Protein AF-A0A7C7YVG3-F1 (afdb_monomer_lite)

Sequence (643 aa):
MPSMLLCLLPLFMSQAGSAHPPAAAASRSPLSLTGAWELFSAPREQLILYQRADGRLLGHMAGSPGLILSAGSLFGSSVTLDFAGLDGGGAFDPGVFHGTLYGALISGTIDSGAGPQAAILARSYAPLVEELWLIAEANSGLSLHASRLTSAGAFFGGAFVGEGQCDFIACGGTLTDWSLSGATHSITTASGGSCPSGGTFSGTFDSTSRQLEGSYNQSSTCGPDVAGRFLAGKLGITTSVATLEVLELLGDFCDALEAESTSAVNHLHSAYLHDGMTRTDWALRFAGWFSGYDSITANAIPRRIITADDGESYPLLATPPRIDWQLLVTGVPIAGGAAEVLLDYKSGTLFEDSLDFLGNEGGAWVIAGNFQSGPLALGMPIAAGDSDLLVFGLWPFGVHGGGHPEGHPGIDIEYKAGAQVLAACDGEVTSIAPNSHFSGRWDVILVPRPGIVVQYDHMGATAAGIAVGSVVVEGQALGWAPAPSPHRTVHLGLRAAGQPISPVDYLSPSGAVIHSALWSTARYMEELVEPLSTNAIEVSFPLTASRSLVSGSLPARLEFTRSDAASDLMTYTLFDATDTAFEVGSVTFSPFKPLAEIDLVPITPGAATRLGVLDIQGSDLWIDWSRGTRPTSLAGASHYSLD

Radius of gyration: 28.69 Å; chains: 1; bounding box: 72×54×77 Å

Secondary structure (DSSP, 8-state):
------SSGGGTS-----PPPPPPPPP-------EEEEETT--SSEEEEEE-TTSBEEEEEET-TTEEEEEEEEETTEEEEEEEEEETTEEEEEEEEEEEEETTEEEEEEESSS--EEEEEEEE----EEEEEEEEETTT--EEEEEEEEETTEEEEEEEEESS-SSSS-SEEEEEEEEEETTEEEEEEEE-SSS-EEEEEEEEEETTTTEEEEEEEEEESSS--EEEEEEEEEEEEEEHHHHHHHHHHHHHHHHHHHTT-GGGGGGB-TT-EETTEEHHHHHHHHHHHHHHEEEEEEEEEEEEEE-B--S-B-TTT--SSEEEEEEEEEEEETT--S-EEEEEEETTSTT--TTTEEEEETTEEEEE----SS---B--SS-TT-B--SS-SEE-BT--BTTBTT--SSEEEEB-TTPEEEPSSSEEEEEEEE-SSSTT-EEEEEEEETTEEEEEEEE-SBPTT--TT-EE-TT-EEEEPPPPSSS-EEEEEEEETTEEE-GGGGB-HHHHHHHHHHHTT---GGGGT--SSB--SS--SSEEEEEEEEESSS-SEEEEEES-SS---EEEEEE-TTS-EEEEEEEEEE-SSSSEEEEEEESSTTPPPEEEEEEEETTEEEEEEESSS--SSSTT-EEEEE-

Foldseek 3Di:
DDWPDKQCPVVPDDDDDDDDDDDDADDDDPQFPAAWKAWRRAGAWIWGWDAFPVFKIAIEIAQELFKWFQTWGDDPQWIKTFMWGQFLQGTAGQFMWIFGDDRQKTWTWGCRPPDTDTTIIGGDPQKKKKWWKWKAFPPPRWIKIWIFIDGVNATRWHKMHTDNHQPPAGRIFIWPHWDDDPQKTWTWTWGITPKTKIKIWIWGQDLVQLKTKGKMWMDIPVDDIDIGIMIMFILAMDISVRSSLVSVLVSVLQVCLQVLHLCNLVLEDQAADAAQCGSVNVSVLSPVQSVFFPGKGKDKIWNDWHAGHPSSGRVLQYFATWTFIWIWMWGATPVGDDIDTSDTQGPPDPSSCSQTHWDDDPNGIHGHHQSDNRGFAFAAQFDQPFFDLQAFQKDAFQAQAPPRLLTHLFMKGFGDPWTFGWGRAWFFFADWDQAPPDGQFIKIWTDNTGQKIKIKGRAHDFDPPDDGGDTDGTGHGGHTFHDPPPTTIITIFIGGSNGRDYVQVRHDPNRVVRVLVSLQSGFDLRCLQAVANHGDSDDDPFGKWKKAFPDADAARIKIWTDGGSHDSKIKMFGAHPVRDTDWIATWDWARSDSWIWIWHDTPPPPDAIWTKTWGGRHQKIWMDTDSPDYDPDSPRTTIIGTD

pLDDT: mean 89.97, std 13.51, range [24.77, 98.69]

Structure (mmCIF, N/CA/C/O backbone):
data_AF-A0A7C7YVG3-F1
#
_entry.id   AF-A0A7C7YVG3-F1
#
loop_
_atom_site.group_PDB
_atom_site.id
_atom_site.type_symbol
_atom_site.label_atom_id
_atom_site.label_alt_id
_atom_site.label_comp_id
_atom_site.label_asym_id
_atom_site.label_entity_id
_atom_site.label_seq_id
_atom_site.pdbx_PDB_ins_code
_atom_site.Cartn_x
_atom_site.Cartn_y
_atom_site.Cartn_z
_atom_site.occupancy
_atom_site.B_iso_or_equiv
_atom_site.auth_seq_id
_atom_site.auth_comp_id
_atom_site.auth_asym_id
_atom_site.auth_atom_id
_atom_site.pdbx_PDB_model_num
ATOM 1 N N . MET A 1 1 ? 8.859 31.104 8.342 1.00 36.69 1 MET A N 1
ATOM 2 C CA . MET A 1 1 ? 8.222 29.979 9.053 1.00 36.69 1 MET A CA 1
ATOM 3 C C . MET A 1 1 ? 7.369 30.544 10.174 1.00 36.69 1 MET A C 1
ATOM 5 O O . MET A 1 1 ? 7.929 31.024 11.153 1.00 36.69 1 MET A O 1
ATOM 9 N N . PRO A 1 2 ? 6.059 30.695 9.936 1.00 25.41 2 PRO A N 1
ATOM 10 C CA . PRO A 1 2 ? 5.112 30.186 10.934 1.00 25.41 2 PRO A CA 1
ATOM 11 C C . PRO A 1 2 ? 3.792 29.623 10.348 1.00 25.41 2 PRO A C 1
ATOM 13 O O . PRO A 1 2 ? 3.346 30.045 9.284 1.00 25.41 2 PRO A O 1
ATOM 16 N N . SER A 1 3 ? 3.163 28.737 11.134 1.00 24.77 3 SER A N 1
ATOM 17 C CA . SER A 1 3 ? 1.718 28.425 11.192 1.00 24.77 3 SER A CA 1
ATOM 18 C C . SER A 1 3 ? 1.107 27.369 10.243 1.00 24.77 3 SER A C 1
ATOM 20 O O . SER A 1 3 ? 0.257 27.691 9.419 1.00 24.77 3 SER A O 1
ATOM 22 N N . MET A 1 4 ? 1.406 26.084 10.491 1.00 27.83 4 MET A N 1
ATOM 23 C CA . MET A 1 4 ? 0.560 24.907 10.159 1.00 27.83 4 MET A CA 1
ATOM 24 C C . MET A 1 4 ? -0.609 24.754 11.170 1.00 27.83 4 MET A C 1
ATOM 26 O O . MET A 1 4 ? -0.818 23.710 11.774 1.00 27.83 4 MET A O 1
ATOM 30 N N . LEU A 1 5 ? -1.324 25.845 11.460 1.00 33.47 5 LEU A N 1
ATOM 31 C CA . LEU A 1 5 ? -2.027 26.035 12.742 1.00 33.47 5 LEU A CA 1
ATOM 32 C C . LEU A 1 5 ? -3.541 25.708 12.740 1.00 33.47 5 LEU A C 1
ATOM 34 O O . LEU A 1 5 ? -4.247 26.203 13.612 1.00 33.47 5 LEU A O 1
ATOM 38 N N . LEU A 1 6 ? -4.112 24.985 11.765 1.00 37.09 6 LEU A N 1
ATOM 39 C CA . LEU A 1 6 ? -5.572 25.095 11.568 1.00 37.09 6 LEU A CA 1
ATOM 40 C C . LEU A 1 6 ? -6.342 23.905 10.959 1.00 37.09 6 LEU A C 1
ATOM 42 O O . LEU A 1 6 ? -7.494 24.102 10.574 1.00 37.09 6 LEU A O 1
ATOM 46 N N . CYS A 1 7 ? -5.808 22.681 10.935 1.00 33.53 7 CYS A N 1
ATOM 47 C CA . CYS A 1 7 ? -6.607 21.513 10.515 1.00 33.53 7 CYS A CA 1
ATOM 48 C C . CYS A 1 7 ? -7.677 21.093 11.550 1.00 33.53 7 CYS A C 1
ATOM 50 O O . CYS A 1 7 ? -8.654 20.456 11.179 1.00 33.53 7 CYS A O 1
ATOM 52 N N . LEU A 1 8 ? -7.582 21.551 12.810 1.00 35.47 8 LEU A N 1
ATOM 53 C CA . LEU A 1 8 ? -8.626 21.354 13.833 1.00 35.47 8 LEU A CA 1
ATOM 54 C C . LEU A 1 8 ? -9.628 22.516 13.950 1.00 35.47 8 LEU A C 1
ATOM 56 O O . LEU A 1 8 ? -10.690 22.357 14.540 1.00 35.47 8 LEU A O 1
ATOM 60 N N . LEU A 1 9 ? -9.347 23.702 13.401 1.00 35.88 9 LEU A N 1
ATOM 61 C CA . LEU A 1 9 ? -10.230 24.863 13.590 1.00 35.88 9 LEU A CA 1
ATOM 62 C C . LEU A 1 9 ? -11.602 24.790 12.872 1.00 35.88 9 LEU A C 1
ATOM 64 O O . LEU A 1 9 ? -12.534 25.424 13.379 1.00 35.88 9 LEU A O 1
ATOM 68 N N . PRO A 1 10 ? -11.822 23.999 11.795 1.00 40.16 10 PRO A N 1
ATOM 69 C CA . PRO A 1 10 ? -13.178 23.749 11.304 1.00 40.16 10 PRO A CA 1
ATOM 70 C C . PRO A 1 10 ? -14.036 22.929 12.287 1.00 40.16 10 PRO A C 1
ATOM 72 O O . PRO A 1 10 ? -15.258 22.966 12.168 1.00 40.16 10 PRO A O 1
ATOM 75 N N . LEU A 1 11 ? -13.439 22.247 13.281 1.00 37.31 11 LEU A N 1
ATOM 76 C CA . LEU A 1 11 ? -14.167 21.489 14.318 1.00 37.31 11 LEU A CA 1
ATOM 77 C C . LEU A 1 11 ? -14.829 22.391 15.373 1.00 37.31 11 LEU A C 1
ATOM 79 O O . LEU A 1 11 ? -15.738 21.956 16.077 1.00 37.31 11 LEU A O 1
ATOM 83 N N . PHE A 1 12 ? -14.411 23.658 15.470 1.00 36.47 12 PHE A N 1
ATOM 84 C CA . PHE A 1 12 ? -14.873 24.596 16.503 1.00 36.47 12 PHE A CA 1
ATOM 85 C C . PHE A 1 12 ? -15.579 25.841 15.949 1.00 36.47 12 PHE A C 1
ATOM 87 O O . PHE A 1 12 ? -16.022 26.697 16.719 1.00 36.47 12 PHE A O 1
ATOM 94 N N . MET A 1 13 ? -15.746 25.951 14.626 1.00 32.56 13 MET A N 1
ATOM 95 C CA . MET A 1 13 ? -16.586 26.991 14.031 1.00 32.56 13 MET A CA 1
ATOM 96 C C . MET A 1 13 ? -18.048 26.549 14.027 1.00 32.56 13 MET A C 1
ATOM 98 O O . MET A 1 13 ? -18.459 25.673 13.268 1.00 32.56 13 MET A O 1
ATOM 102 N N . SER A 1 14 ? -18.852 27.176 14.887 1.00 29.00 14 SER A N 1
ATOM 103 C CA . SER A 1 14 ? -20.289 26.937 14.938 1.00 29.00 14 SER A CA 1
ATOM 104 C C . SER A 1 14 ? -20.951 27.307 13.605 1.00 29.00 14 SER A C 1
ATOM 106 O O . SER A 1 14 ? -20.997 28.465 13.192 1.00 29.00 14 SER A O 1
ATOM 108 N N . GLN A 1 15 ? -21.529 26.310 12.943 1.00 34.28 15 GLN A N 1
ATOM 109 C CA . GLN A 1 15 ? -22.657 26.514 12.041 1.00 34.28 15 GLN A CA 1
ATOM 110 C C . GLN A 1 15 ? -23.811 25.659 12.553 1.00 34.28 15 GLN A C 1
ATOM 112 O O . GLN A 1 15 ? -23.632 24.492 12.893 1.00 34.28 15 GLN A O 1
ATOM 117 N N . ALA A 1 16 ? -24.973 26.292 12.704 1.00 26.42 16 ALA A N 1
ATOM 118 C CA . ALA A 1 16 ? -26.118 25.768 13.433 1.00 26.42 16 ALA A CA 1
ATOM 119 C C . ALA A 1 16 ? -26.702 24.502 12.776 1.00 26.42 16 ALA A C 1
ATOM 121 O O . ALA A 1 16 ? -27.536 24.592 11.879 1.00 26.42 16 ALA A O 1
ATOM 122 N N . GLY A 1 17 ? -26.292 23.329 13.257 1.00 34.72 17 GLY A N 1
ATOM 123 C CA . GLY A 1 17 ? -27.038 22.078 13.124 1.00 34.72 17 GLY A CA 1
ATOM 124 C C . GLY A 1 17 ? -27.923 21.866 14.354 1.00 34.72 17 GLY A C 1
ATOM 125 O O . GLY A 1 17 ? -27.531 22.196 15.474 1.00 34.72 17 GLY A O 1
ATOM 126 N N . SER A 1 18 ? -29.143 21.360 14.169 1.00 31.66 18 SER A N 1
ATOM 127 C CA . SER A 1 18 ? -30.071 21.099 15.273 1.00 31.66 18 SER A CA 1
ATOM 128 C C . SER A 1 18 ? -29.586 19.923 16.125 1.00 31.66 18 SER A C 1
ATOM 130 O O . SER A 1 18 ? -29.630 18.780 15.676 1.00 31.66 18 SER A O 1
ATOM 132 N N . ALA A 1 19 ? -29.155 20.197 17.357 1.00 33.59 19 ALA A N 1
ATOM 133 C CA . ALA A 1 19 ? -28.792 19.169 18.328 1.00 33.59 19 ALA A CA 1
ATOM 134 C C . ALA A 1 19 ? -30.001 18.285 18.692 1.00 33.59 19 ALA A C 1
ATOM 136 O O . ALA A 1 19 ? -31.099 18.789 18.955 1.00 33.59 19 ALA A O 1
ATOM 137 N N . HIS A 1 20 ? -29.796 16.969 18.749 1.00 34.97 20 HIS A N 1
ATOM 138 C CA . HIS A 1 20 ? -30.772 16.041 19.318 1.00 34.97 20 HIS A CA 1
ATOM 139 C C . HIS A 1 20 ? -30.795 16.135 20.857 1.00 34.97 20 HIS A C 1
ATOM 141 O O . HIS A 1 20 ? -29.771 16.425 21.478 1.00 34.97 20 HIS A O 1
ATOM 147 N N . PRO A 1 21 ? -31.957 15.915 21.502 1.00 34.59 21 PRO A N 1
ATOM 148 C CA . PRO A 1 21 ? -32.079 16.042 22.948 1.00 34.59 21 PRO A CA 1
ATOM 149 C C . PRO A 1 21 ? -31.319 14.920 23.682 1.00 34.59 21 PRO A C 1
ATOM 151 O O . PRO A 1 21 ? -31.380 13.765 23.258 1.00 34.59 21 PRO A O 1
ATOM 154 N N . PRO A 1 22 ? -30.647 15.224 24.809 1.00 36.91 22 PRO A N 1
ATOM 155 C CA . PRO A 1 22 ? -29.930 14.225 25.594 1.00 36.91 22 PRO A CA 1
ATOM 156 C C . PRO A 1 22 ? -30.893 13.223 26.247 1.00 36.91 22 PRO A C 1
ATOM 158 O O . PRO A 1 22 ? -31.928 13.596 26.806 1.00 36.91 22 PRO A O 1
ATOM 161 N N . ALA A 1 23 ? -30.530 11.940 26.198 1.00 40.97 23 ALA A N 1
ATOM 162 C CA . ALA A 1 23 ? -31.251 10.866 26.872 1.00 40.97 23 ALA A CA 1
ATOM 163 C C . ALA A 1 23 ? -31.100 10.949 28.405 1.00 40.97 23 ALA A C 1
ATOM 165 O O . ALA A 1 23 ? -30.078 11.389 28.935 1.00 40.97 23 ALA A O 1
ATOM 166 N N . ALA A 1 24 ? -32.145 10.524 29.118 1.00 38.81 24 ALA A N 1
ATOM 167 C CA . ALA A 1 24 ? -32.242 10.601 30.573 1.00 38.81 24 ALA A CA 1
ATOM 168 C C . ALA A 1 24 ? -31.191 9.733 31.294 1.00 38.81 24 ALA A C 1
ATOM 170 O O . ALA A 1 24 ? -30.894 8.612 30.889 1.00 38.81 24 ALA A O 1
ATOM 171 N N . ALA A 1 25 ? -30.663 10.263 32.401 1.00 36.91 25 ALA A N 1
ATOM 172 C CA . ALA A 1 25 ? -29.596 9.658 33.191 1.00 36.91 25 ALA A CA 1
ATOM 173 C C . ALA A 1 25 ? -30.008 8.320 33.841 1.00 36.91 25 ALA A C 1
ATOM 175 O O . ALA A 1 25 ? -30.941 8.272 34.644 1.00 36.91 25 ALA A O 1
ATOM 176 N N . ALA A 1 26 ? -29.260 7.255 33.542 1.00 37.75 26 ALA A N 1
ATOM 177 C CA . ALA A 1 26 ? -29.329 5.962 34.225 1.00 37.75 26 ALA A CA 1
ATOM 178 C C . ALA A 1 26 ? -28.285 5.856 35.362 1.00 37.75 26 ALA A C 1
ATOM 180 O O . ALA A 1 26 ? -27.309 6.604 35.412 1.00 37.75 26 ALA A O 1
ATOM 181 N N . SER A 1 27 ? -28.532 4.947 36.313 1.00 40.59 27 SER A N 1
ATOM 182 C CA . SER A 1 27 ? -27.845 4.817 37.610 1.00 40.59 27 SER A CA 1
ATOM 183 C C . SER A 1 27 ? -26.339 4.516 37.543 1.00 40.59 27 SER A C 1
ATOM 185 O O . SER A 1 27 ? -25.876 3.825 36.641 1.00 40.59 27 SER A O 1
ATOM 187 N N . ARG A 1 28 ? -25.604 4.981 38.572 1.00 42.94 28 ARG A N 1
ATOM 188 C CA . ARG A 1 28 ? -24.141 4.887 38.760 1.00 42.94 28 ARG A CA 1
ATOM 189 C C . ARG A 1 28 ? -23.598 3.448 38.730 1.00 42.94 28 ARG A C 1
ATOM 191 O O . ARG A 1 28 ? -23.491 2.802 39.770 1.00 42.94 28 ARG A O 1
ATOM 198 N N . SER A 1 29 ? -23.191 3.010 37.547 1.00 46.84 29 SER A N 1
ATOM 199 C CA . SER A 1 29 ? -22.133 2.011 37.351 1.00 46.84 29 SER A CA 1
ATOM 200 C C . SER A 1 29 ? -20.758 2.650 37.624 1.00 46.84 29 SER A C 1
ATOM 202 O O . SER A 1 29 ? -20.678 3.886 37.655 1.00 46.84 29 SER A O 1
ATOM 204 N N . PRO A 1 30 ? -19.676 1.873 37.850 1.00 56.47 30 PRO A N 1
ATOM 205 C CA . PRO A 1 30 ? -18.320 2.424 37.836 1.00 56.47 30 PRO A CA 1
ATOM 206 C C . PRO A 1 30 ? -18.118 3.281 36.578 1.00 56.47 30 PRO A C 1
ATOM 208 O O . PRO A 1 30 ? -18.582 2.923 35.495 1.00 56.47 30 PRO A O 1
ATOM 211 N N . LEU A 1 31 ? -17.501 4.453 36.753 1.00 72.12 31 LEU A N 1
ATOM 212 C CA . LEU A 1 31 ? -17.253 5.429 35.691 1.00 72.12 31 LEU A CA 1
ATOM 213 C C . LEU A 1 31 ? -16.249 4.836 34.692 1.00 72.12 31 LEU A C 1
ATOM 215 O O . LEU A 1 31 ? -15.048 5.005 34.854 1.00 72.12 31 LEU A O 1
ATOM 219 N N . SER A 1 32 ? -16.749 4.104 33.700 1.00 87.06 32 SER A N 1
ATOM 220 C CA . SER A 1 32 ? -15.955 3.605 32.579 1.00 87.06 32 SER A CA 1
ATOM 221 C C . SER A 1 32 ? -15.953 4.628 31.444 1.00 87.06 32 SER A C 1
ATOM 223 O O . SER A 1 32 ? -16.980 5.259 31.161 1.00 87.06 32 SER A O 1
ATOM 225 N N . LEU A 1 33 ? -14.807 4.782 30.776 1.00 93.69 33 LEU A N 1
ATOM 226 C CA . LEU A 1 33 ? -14.711 5.540 29.525 1.00 93.69 33 LEU A CA 1
ATOM 227 C C . LEU A 1 33 ? -15.096 4.727 28.288 1.00 93.69 33 LEU A C 1
ATOM 229 O O . LEU A 1 33 ? -15.323 5.325 27.240 1.00 93.69 33 LEU A O 1
ATOM 233 N N . THR A 1 34 ? -15.245 3.408 28.412 1.00 95.81 34 THR A N 1
ATOM 234 C CA . THR A 1 34 ? -15.581 2.526 27.294 1.00 95.81 34 THR A CA 1
ATOM 235 C C . THR A 1 34 ? -16.895 2.952 26.636 1.00 95.81 34 THR A C 1
ATOM 237 O O . THR A 1 34 ? -17.908 3.134 27.325 1.00 95.81 34 THR A O 1
ATOM 240 N N . GLY A 1 35 ? -16.884 3.130 25.315 1.00 95.31 35 GLY A N 1
ATOM 241 C CA . GLY A 1 35 ? -18.034 3.526 24.501 1.00 95.31 35 GLY A CA 1
ATOM 242 C C . GLY A 1 35 ? -17.740 4.663 23.519 1.00 95.31 35 GLY A C 1
ATOM 243 O O . GLY A 1 35 ? -16.605 5.110 23.377 1.00 95.31 35 GLY A O 1
ATOM 244 N N . ALA A 1 36 ? -18.790 5.126 22.842 1.00 95.75 36 ALA A N 1
ATOM 245 C CA . ALA A 1 36 ? -18.725 6.203 21.861 1.00 95.75 36 ALA A CA 1
ATOM 246 C C . ALA A 1 36 ? -18.924 7.588 22.496 1.00 95.75 36 ALA A C 1
ATOM 248 O O . ALA A 1 36 ? -19.761 7.773 23.387 1.00 95.75 36 ALA A O 1
ATOM 249 N N . TRP A 1 37 ? -18.189 8.572 21.990 1.00 96.06 37 TRP A N 1
ATOM 250 C CA . TRP A 1 37 ? -18.167 9.953 22.456 1.00 96.06 37 TRP A CA 1
ATOM 251 C C . TRP A 1 37 ? -18.152 10.917 21.271 1.00 96.06 37 TRP A C 1
ATOM 253 O O . TRP A 1 37 ? -17.479 10.684 20.273 1.00 96.06 37 TRP A O 1
ATOM 263 N N . GLU A 1 38 ? -18.880 12.021 21.391 1.00 93.81 38 GLU A N 1
ATOM 264 C CA . GLU A 1 38 ? -19.008 13.037 20.344 1.00 93.81 38 GLU A CA 1
ATOM 265 C C . GLU A 1 38 ? -18.818 14.431 20.935 1.00 93.81 38 GLU A C 1
ATOM 267 O O . GLU A 1 38 ? -19.135 14.678 22.104 1.00 93.81 38 GLU A O 1
ATOM 272 N N . LEU A 1 39 ? -18.334 15.373 20.126 1.00 89.56 39 LEU A N 1
ATOM 273 C CA . LEU A 1 39 ? -18.261 16.769 20.536 1.00 89.56 39 LEU A CA 1
ATOM 274 C C . LEU A 1 39 ? -19.677 17.333 20.724 1.00 89.56 39 LEU A C 1
ATOM 276 O O . LEU A 1 39 ? -20.462 17.409 19.780 1.00 89.56 39 LEU A O 1
ATOM 280 N N . PHE A 1 40 ? -19.986 17.794 21.936 1.00 85.06 40 PHE A N 1
ATOM 281 C CA . PHE A 1 40 ? -21.338 18.219 22.311 1.00 85.06 40 PHE A CA 1
ATOM 282 C C . PHE A 1 40 ? -21.880 19.379 21.459 1.00 85.06 40 PHE A C 1
ATOM 284 O O . PHE A 1 40 ? -23.083 19.475 21.229 1.00 85.06 40 PHE A O 1
ATOM 291 N N . SER A 1 41 ? -21.010 20.280 20.997 1.00 79.12 41 SER A N 1
ATOM 292 C CA . SER A 1 41 ? -21.406 21.481 20.252 1.00 79.12 41 SER A CA 1
ATOM 293 C C . SER A 1 41 ? -21.586 21.268 18.748 1.00 79.12 41 SER A C 1
ATOM 295 O O . SER A 1 41 ? -22.235 22.097 18.111 1.00 79.12 41 SER A O 1
ATOM 297 N N . ALA A 1 42 ? -20.992 20.219 18.174 1.00 78.50 42 ALA A N 1
ATOM 298 C CA . ALA A 1 42 ? -20.972 19.983 16.731 1.00 78.50 42 ALA A CA 1
ATOM 299 C C . ALA A 1 42 ? -20.607 18.516 16.424 1.00 78.50 42 ALA A C 1
ATOM 301 O O . ALA A 1 42 ? -19.473 18.238 16.030 1.00 78.50 42 ALA A O 1
ATOM 302 N N . PRO A 1 43 ? -21.534 17.563 16.618 1.00 75.94 43 PRO A N 1
ATOM 303 C CA . PRO A 1 43 ? -21.255 16.157 16.360 1.00 75.94 43 PRO A CA 1
ATOM 304 C C . PRO A 1 43 ? -21.111 15.930 14.847 1.00 75.94 43 PRO A C 1
ATOM 306 O O . PRO A 1 43 ? -22.081 16.040 14.102 1.00 75.94 43 PRO A O 1
ATOM 309 N N . ARG A 1 44 ? -19.880 15.679 14.393 1.00 82.06 44 ARG A N 1
ATOM 310 C CA . ARG A 1 44 ? -19.541 15.345 12.993 1.00 82.06 44 ARG A CA 1
ATOM 311 C C . ARG A 1 44 ? -18.653 14.110 12.868 1.00 82.06 44 ARG A C 1
ATOM 313 O O . ARG A 1 44 ? -18.519 13.559 11.785 1.00 82.06 44 ARG A O 1
ATOM 320 N N . GLU A 1 45 ? -18.056 13.704 13.978 1.00 89.12 45 GLU A N 1
ATOM 321 C CA . GLU A 1 45 ? -17.077 12.633 14.121 1.00 89.12 45 GLU A CA 1
ATOM 322 C C . GLU A 1 45 ? -17.369 11.936 15.451 1.00 89.12 45 GLU A C 1
ATOM 324 O O . GLU A 1 45 ? -18.006 12.529 16.335 1.00 89.12 45 GLU A O 1
ATOM 329 N N . GLN A 1 46 ? -16.911 10.698 15.606 1.00 93.94 46 GLN A N 1
ATOM 330 C CA . GLN A 1 46 ? -17.151 9.923 16.818 1.00 93.94 46 GLN A CA 1
ATOM 331 C C . GLN A 1 46 ? -15.849 9.303 17.329 1.00 93.94 46 GLN A C 1
ATOM 333 O O . GLN A 1 46 ? -15.204 8.519 16.639 1.00 93.94 46 GLN A O 1
ATOM 338 N N . LEU A 1 47 ? -15.487 9.635 18.567 1.00 96.12 47 LEU A N 1
ATOM 339 C CA . LEU A 1 47 ? -14.387 9.011 19.293 1.00 96.12 47 LEU A CA 1
ATOM 340 C C . LEU A 1 47 ? -14.921 7.772 20.013 1.00 96.12 47 LEU A C 1
ATOM 342 O O . LEU A 1 47 ? -15.737 7.880 20.929 1.00 96.12 47 LEU A O 1
ATOM 346 N N . ILE A 1 48 ? -14.453 6.593 19.627 1.00 97.69 48 ILE A N 1
ATOM 347 C CA . ILE A 1 48 ? -14.830 5.332 20.272 1.00 97.69 48 ILE A CA 1
ATOM 348 C C . ILE A 1 48 ? -13.666 4.904 21.156 1.00 97.69 48 ILE A C 1
ATOM 350 O O . ILE A 1 48 ? -12.553 4.783 20.662 1.00 97.69 48 ILE A O 1
ATOM 354 N N . LEU A 1 49 ? -13.908 4.726 22.456 1.00 97.88 49 LEU A N 1
ATOM 355 C CA . LEU A 1 49 ? -12.884 4.403 23.452 1.00 97.88 49 LEU A CA 1
ATOM 356 C C . LEU A 1 49 ? -13.098 3.010 24.041 1.00 97.88 49 LEU A C 1
ATOM 358 O O . LEU A 1 49 ? -14.234 2.621 24.321 1.00 97.88 49 LEU A O 1
ATOM 362 N N . TYR A 1 50 ? -11.997 2.323 24.335 1.00 97.75 50 TYR A N 1
ATOM 363 C CA . TYR A 1 50 ? -11.950 1.149 25.204 1.00 97.75 50 TYR A CA 1
ATOM 364 C C . TYR A 1 50 ? -10.968 1.397 26.350 1.00 97.75 50 TYR A C 1
ATOM 366 O O . TYR A 1 50 ? -9.827 1.805 26.129 1.00 97.75 50 TYR A O 1
ATOM 374 N N . GLN A 1 51 ? -11.425 1.185 27.583 1.00 96.69 51 GLN A N 1
ATOM 375 C CA . GLN A 1 51 ? -10.597 1.316 28.776 1.00 96.69 51 GLN A CA 1
ATOM 376 C C . GLN A 1 51 ? -9.993 -0.036 29.161 1.00 96.69 51 GLN A C 1
ATOM 378 O O . GLN A 1 51 ? -10.729 -0.952 29.520 1.00 96.69 51 GLN A O 1
ATOM 383 N N . ARG A 1 52 ? -8.660 -0.110 29.158 1.00 95.69 52 ARG A N 1
ATOM 384 C CA . ARG A 1 52 ? -7.878 -1.284 29.566 1.00 95.69 52 ARG A CA 1
ATOM 385 C C . ARG A 1 52 ? -7.857 -1.466 31.084 1.00 95.69 52 ARG A C 1
ATOM 387 O O . ARG A 1 52 ? -8.170 -0.533 31.838 1.00 95.69 52 ARG A O 1
ATOM 394 N N . ALA A 1 53 ? -7.449 -2.649 31.546 1.00 91.31 53 ALA A N 1
ATOM 395 C CA . ALA A 1 53 ? -7.438 -3.003 32.969 1.00 91.31 53 ALA A CA 1
ATOM 396 C C . ALA A 1 53 ? -6.553 -2.083 33.834 1.00 91.31 53 ALA A C 1
ATOM 398 O O . ALA A 1 53 ? -6.831 -1.877 35.017 1.00 91.31 53 ALA A O 1
ATOM 399 N N . ASP A 1 54 ? -5.512 -1.499 33.246 1.00 90.31 54 ASP A N 1
ATOM 400 C CA . ASP A 1 54 ? -4.553 -0.615 33.910 1.00 90.31 54 ASP A CA 1
ATOM 401 C C . ASP A 1 54 ? -4.908 0.883 33.822 1.00 90.31 54 ASP A C 1
ATOM 403 O O . ASP A 1 54 ? -4.184 1.734 34.341 1.00 90.31 54 ASP A O 1
ATOM 407 N N . GLY A 1 55 ? -6.034 1.216 33.184 1.00 92.38 55 GLY A N 1
ATOM 408 C CA . GLY A 1 55 ? -6.497 2.587 32.991 1.00 92.38 55 GLY A CA 1
ATOM 409 C C . GLY A 1 55 ? -5.953 3.286 31.744 1.00 92.38 55 GLY A C 1
ATOM 410 O O . GLY A 1 55 ? -6.349 4.432 31.509 1.00 92.38 55 GLY A O 1
ATOM 411 N N . ARG A 1 56 ? -5.111 2.644 30.919 1.00 95.88 56 ARG A N 1
ATOM 412 C CA . ARG A 1 56 ? -4.826 3.140 29.561 1.00 95.88 56 ARG A CA 1
ATOM 413 C C . ARG A 1 56 ? -6.068 3.043 28.681 1.00 95.88 56 ARG A C 1
ATOM 415 O O . ARG A 1 56 ? -6.970 2.236 28.915 1.00 95.88 56 ARG A O 1
ATOM 422 N N . LEU A 1 57 ? -6.114 3.889 27.661 1.00 96.94 57 LEU A N 1
ATOM 423 C CA . LEU A 1 57 ? -7.219 3.962 26.715 1.00 96.94 57 LEU A CA 1
ATOM 424 C C . LEU A 1 57 ? -6.730 3.612 25.315 1.00 96.94 57 LEU A C 1
ATOM 426 O O . LEU A 1 57 ? -5.709 4.129 24.865 1.00 96.94 57 LEU A O 1
ATOM 430 N N . LEU A 1 58 ? -7.501 2.773 24.634 1.00 96.94 58 LEU A N 1
ATOM 431 C CA . LEU A 1 58 ? -7.453 2.616 23.186 1.00 96.94 58 LEU A CA 1
ATOM 432 C C . LEU A 1 58 ? -8.597 3.417 22.576 1.00 96.94 58 LEU A C 1
ATOM 434 O O . LEU A 1 58 ? -9.648 3.573 23.208 1.00 96.94 58 LEU A O 1
ATOM 438 N N . GLY A 1 59 ? -8.428 3.895 21.347 1.00 96.75 59 GLY A N 1
ATOM 439 C CA . GLY A 1 59 ? -9.509 4.603 20.685 1.00 96.75 59 GLY A CA 1
ATOM 440 C C . GLY A 1 59 ? -9.380 4.713 19.181 1.00 96.75 59 GLY A C 1
ATOM 441 O O . GLY A 1 59 ? -8.285 4.666 18.636 1.00 96.75 59 GLY A O 1
ATOM 442 N N . HIS A 1 60 ? -10.531 4.874 18.536 1.00 96.69 60 HIS A N 1
ATOM 443 C CA . HIS A 1 60 ? -10.678 5.069 17.096 1.00 96.69 60 HIS A CA 1
ATOM 444 C C . HIS A 1 60 ? -11.439 6.366 16.826 1.00 96.69 60 HIS A C 1
ATOM 446 O O . HIS A 1 60 ? -12.444 6.644 17.489 1.00 96.69 60 HIS A O 1
ATOM 452 N N . MET A 1 61 ? -10.970 7.141 15.849 1.00 95.31 61 MET A N 1
ATOM 453 C CA . MET A 1 61 ? -11.616 8.373 15.392 1.00 95.31 61 MET A CA 1
ATOM 454 C C . MET A 1 61 ? -12.455 8.082 14.148 1.00 95.31 61 MET A C 1
ATOM 456 O O . MET A 1 61 ? -12.001 8.245 13.016 1.00 95.31 61 MET A O 1
ATOM 460 N N . ALA A 1 62 ? -13.695 7.640 14.358 1.00 95.00 62 ALA A N 1
ATOM 461 C CA . ALA A 1 62 ? -14.607 7.372 13.257 1.00 95.00 62 ALA A CA 1
ATOM 462 C C . ALA A 1 62 ? -14.975 8.687 12.556 1.00 95.00 62 ALA A C 1
ATOM 464 O O . ALA A 1 62 ? -15.356 9.665 13.210 1.00 95.00 62 ALA A O 1
ATOM 465 N N . GLY A 1 63 ? -14.886 8.694 11.226 1.00 93.81 63 GLY A N 1
ATOM 466 C CA . GLY A 1 63 ? -15.123 9.869 10.390 1.00 93.81 63 GLY A CA 1
ATOM 467 C C . GLY A 1 63 ? -13.874 10.699 10.100 1.00 93.81 63 GLY A C 1
ATOM 468 O O . GLY A 1 63 ? -13.967 11.606 9.278 1.00 93.81 63 GLY A O 1
ATOM 469 N N . SER A 1 64 ? -12.719 10.386 10.697 1.00 92.94 64 SER A N 1
ATOM 470 C CA . SER A 1 64 ? -11.530 11.257 10.680 1.00 92.94 64 SER A CA 1
ATOM 471 C C . SER A 1 64 ? -10.283 10.506 10.199 1.00 92.94 64 SER A C 1
ATOM 473 O O . SER A 1 64 ? -9.404 10.195 10.998 1.00 92.94 64 SER A O 1
ATOM 475 N N . PRO A 1 65 ? -10.137 10.228 8.888 1.00 90.75 65 PRO A N 1
ATOM 476 C CA . PRO A 1 65 ? -9.115 9.306 8.382 1.00 90.75 65 PRO A CA 1
ATOM 477 C C . PRO A 1 65 ? -7.666 9.792 8.577 1.00 90.75 65 PRO A C 1
ATOM 479 O O . PRO A 1 65 ? -6.742 8.997 8.429 1.00 90.75 65 PRO A O 1
ATOM 482 N N . GLY A 1 66 ? -7.461 11.077 8.890 1.00 88.00 66 GLY A N 1
ATOM 483 C CA . GLY A 1 66 ? -6.151 11.667 9.190 1.00 88.00 66 GLY A CA 1
ATOM 484 C C . GLY A 1 66 ? -5.861 11.873 10.681 1.00 88.00 66 GLY A C 1
ATOM 485 O O . GLY A 1 66 ? -4.796 12.388 11.009 1.00 88.00 66 GLY A O 1
ATOM 486 N N . LEU A 1 67 ? -6.781 11.517 11.588 1.00 90.88 67 LEU A N 1
ATOM 487 C CA . LEU A 1 67 ? -6.649 11.744 13.031 1.00 90.88 67 LEU A CA 1
ATOM 488 C C . LEU A 1 67 ? -6.616 10.413 13.787 1.00 90.88 67 LEU A C 1
ATOM 490 O O . LEU A 1 67 ? -7.453 9.543 13.578 1.00 90.88 67 LEU A O 1
ATOM 494 N N . ILE A 1 68 ? -5.653 10.261 14.690 1.00 92.88 68 ILE A N 1
ATOM 495 C CA . ILE A 1 68 ? -5.363 9.017 15.405 1.00 92.88 68 ILE A CA 1
ATOM 496 C C . ILE A 1 68 ? -5.289 9.329 16.901 1.00 92.88 68 ILE A C 1
ATOM 498 O O . ILE A 1 68 ? -4.695 10.331 17.296 1.00 92.88 68 ILE A O 1
ATOM 502 N N . LEU A 1 69 ? -5.848 8.466 17.752 1.00 95.00 69 LEU A N 1
ATOM 503 C CA . LEU A 1 69 ? -5.574 8.512 19.190 1.00 95.00 69 LEU A CA 1
ATOM 504 C C . LEU A 1 69 ? -4.276 7.740 19.459 1.00 95.00 69 LEU A C 1
ATOM 506 O O . LEU A 1 69 ? -4.261 6.513 19.396 1.00 95.00 69 LEU A O 1
ATOM 510 N N . SER A 1 70 ? -3.179 8.451 19.715 1.00 94.19 70 SER A N 1
ATOM 511 C CA . SER A 1 70 ? -1.850 7.850 19.882 1.00 94.19 70 SER A CA 1
ATOM 512 C C . SER A 1 70 ? -1.614 7.319 21.296 1.00 94.19 70 SER A C 1
ATOM 514 O O . SER A 1 70 ? -0.866 6.354 21.470 1.00 94.19 70 SER A O 1
ATOM 516 N N . ALA A 1 71 ? -2.265 7.918 22.294 1.00 95.31 71 ALA A N 1
ATOM 517 C CA . ALA A 1 71 ? -2.306 7.425 23.663 1.00 95.31 71 ALA A CA 1
ATOM 518 C C . ALA A 1 71 ? -3.514 7.993 24.424 1.00 95.31 71 ALA A C 1
ATOM 520 O O . ALA A 1 71 ? -4.118 8.997 24.048 1.00 95.31 71 ALA A O 1
ATOM 521 N N . GLY A 1 72 ? -3.864 7.364 25.542 1.00 96.62 72 GLY A N 1
ATOM 522 C CA . GLY A 1 72 ? -4.843 7.919 26.462 1.00 96.62 72 GLY A CA 1
ATOM 523 C C . GLY A 1 72 ? -4.811 7.240 27.822 1.00 96.62 72 GLY A C 1
ATOM 524 O O . GLY A 1 72 ? -4.319 6.119 27.970 1.00 96.62 72 GLY A O 1
ATOM 525 N N . SER A 1 73 ? -5.326 7.926 28.839 1.00 96.62 73 SER A N 1
ATOM 526 C CA . SER A 1 73 ? -5.391 7.401 30.203 1.00 96.62 73 SER A CA 1
ATOM 527 C C . SER A 1 73 ? -6.567 7.957 31.002 1.00 96.62 73 SER A C 1
ATOM 529 O O . SER A 1 73 ? -7.014 9.090 30.798 1.00 96.62 73 SER A O 1
ATOM 531 N N . LEU A 1 74 ? -7.042 7.149 31.950 1.00 95.31 74 LEU A N 1
ATOM 532 C CA . LEU A 1 74 ? -7.978 7.532 33.000 1.00 95.31 74 LEU A CA 1
ATOM 533 C C . LEU A 1 74 ? -7.338 7.305 34.372 1.00 95.31 74 LEU A C 1
ATOM 535 O O . LEU A 1 74 ? -7.131 6.168 34.793 1.00 95.31 74 LEU A O 1
ATOM 539 N N . PHE A 1 75 ? -7.102 8.388 35.114 1.00 94.25 75 PHE A N 1
ATOM 540 C CA . PHE A 1 75 ? -6.668 8.326 36.510 1.00 94.25 75 PHE A CA 1
ATOM 541 C C . PHE A 1 75 ? -7.710 8.975 37.424 1.00 94.25 75 PHE A C 1
ATOM 543 O O . PHE A 1 75 ? -7.882 10.198 37.458 1.00 94.25 75 PHE A O 1
ATOM 550 N N . GLY A 1 76 ? -8.443 8.148 38.172 1.00 91.88 76 GLY A N 1
ATOM 551 C CA . GLY A 1 76 ? -9.611 8.604 38.924 1.00 91.88 76 GLY A CA 1
ATOM 552 C C . GLY A 1 76 ? -10.698 9.105 37.970 1.00 91.88 76 GLY A C 1
ATOM 553 O O . GLY A 1 76 ? -11.286 8.316 37.242 1.00 91.88 76 GLY A O 1
ATOM 554 N N . SER A 1 77 ? -10.966 10.412 37.971 1.00 93.81 77 SER A N 1
ATOM 555 C CA . SER A 1 77 ? -11.845 11.067 36.989 1.00 93.81 77 SER A CA 1
ATOM 556 C C . SER A 1 77 ? -11.085 11.883 35.941 1.00 93.81 77 SER A C 1
ATOM 558 O O . SER A 1 77 ? -11.724 12.473 35.075 1.00 93.81 77 SER A O 1
ATOM 560 N N . SER A 1 78 ? -9.756 11.982 36.045 1.00 96.25 78 SER A N 1
ATOM 561 C CA . SER A 1 78 ? -8.923 12.748 35.115 1.00 96.25 78 SER A CA 1
ATOM 562 C C . SER A 1 78 ? -8.700 11.947 33.842 1.00 96.25 78 SER A C 1
ATOM 564 O O . SER A 1 78 ? -8.256 10.804 33.914 1.00 96.25 78 SER A O 1
ATOM 566 N N . VAL A 1 79 ? -8.982 12.562 32.700 1.00 97.56 79 VAL A N 1
ATOM 567 C CA . VAL A 1 79 ? -8.834 11.972 31.369 1.00 97.56 79 VAL A CA 1
ATOM 568 C C . VAL A 1 79 ? -7.748 12.729 30.623 1.00 97.56 79 VAL A C 1
ATOM 570 O O . VAL A 1 79 ? -7.814 13.957 30.550 1.00 97.56 79 VAL A O 1
ATOM 573 N N . THR A 1 80 ? -6.794 12.005 30.050 1.00 97.62 80 THR A N 1
ATOM 574 C CA . THR A 1 80 ? -5.844 12.547 29.072 1.00 97.62 80 THR A CA 1
ATOM 575 C C . THR A 1 80 ? -5.972 11.753 27.782 1.00 97.62 80 THR A C 1
ATOM 577 O O . THR A 1 80 ? -6.009 10.524 27.835 1.00 97.62 80 THR A O 1
ATOM 580 N N . LEU A 1 81 ? -6.066 12.446 26.650 1.00 97.25 81 LEU A N 1
ATOM 581 C CA . LEU A 1 81 ? -6.096 11.862 25.310 1.00 97.25 81 LEU A CA 1
ATOM 582 C C . LEU A 1 81 ? -5.052 12.580 24.460 1.00 97.25 81 LEU A C 1
ATOM 584 O O . LEU A 1 81 ? -5.155 13.792 24.267 1.00 97.25 81 LEU A O 1
ATOM 588 N N . ASP A 1 82 ? -4.075 11.831 23.974 1.00 95.81 82 ASP A N 1
ATOM 589 C CA . ASP A 1 82 ? -3.027 12.323 23.094 1.00 95.81 82 ASP A CA 1
ATOM 590 C C . ASP A 1 82 ? -3.402 11.943 21.667 1.00 95.81 82 ASP A C 1
ATOM 592 O O . ASP A 1 82 ? -3.636 10.770 21.354 1.00 95.81 82 ASP A O 1
ATOM 596 N N . PHE A 1 83 ? -3.496 12.939 20.797 1.00 93.62 83 PHE A N 1
ATOM 597 C CA . PHE A 1 83 ? -3.826 12.722 19.402 1.00 93.62 83 PHE A CA 1
ATOM 598 C C . PHE A 1 83 ? -2.556 12.843 18.551 1.00 93.62 83 PHE A C 1
ATOM 600 O O . PHE A 1 83 ? -1.655 13.620 18.845 1.00 93.62 83 PHE A O 1
ATOM 607 N N . ALA A 1 84 ? -2.492 12.082 17.467 1.00 90.88 84 ALA A N 1
ATOM 608 C CA . ALA A 1 84 ? -1.518 12.232 16.391 1.00 90.88 84 ALA A CA 1
ATOM 609 C C . ALA A 1 84 ? -2.274 12.372 15.067 1.00 90.88 84 ALA A C 1
ATOM 611 O O . ALA A 1 84 ? -3.411 11.913 14.952 1.00 90.88 84 ALA A O 1
ATOM 612 N N . GLY A 1 85 ? -1.673 13.000 14.064 1.00 85.25 85 GLY A N 1
ATOM 613 C CA . GLY A 1 85 ? -2.322 13.168 12.775 1.00 85.25 85 GLY A CA 1
ATOM 614 C C . GLY A 1 85 ? -1.350 13.087 11.616 1.00 85.25 85 GLY A C 1
ATOM 615 O O . GLY A 1 85 ? -0.157 13.361 11.747 1.00 85.25 85 GLY A O 1
ATOM 616 N N . LEU A 1 86 ? -1.884 12.702 10.469 1.00 82.56 86 LEU A N 1
ATOM 617 C CA . LEU A 1 86 ? -1.243 12.882 9.178 1.00 82.56 86 LEU A CA 1
ATOM 618 C C . LEU A 1 86 ? -2.194 13.722 8.338 1.00 82.56 86 LEU A C 1
ATOM 620 O O . LEU A 1 86 ? -3.398 13.459 8.323 1.00 82.56 86 LEU A O 1
ATOM 624 N N . ASP A 1 87 ? -1.668 14.734 7.667 1.00 79.69 87 ASP A N 1
ATOM 625 C CA . ASP A 1 87 ? -2.341 15.352 6.540 1.00 79.69 87 ASP A CA 1
ATOM 626 C C . ASP A 1 87 ? -1.551 15.081 5.255 1.00 79.69 87 ASP A C 1
ATOM 628 O O . ASP A 1 87 ? -0.483 14.467 5.274 1.00 79.69 87 ASP A O 1
ATOM 632 N N . GLY A 1 88 ? -2.075 15.520 4.116 1.00 70.31 88 GLY A N 1
ATOM 633 C CA . GLY A 1 88 ? -1.362 15.448 2.846 1.00 70.31 88 GLY A CA 1
ATOM 634 C C . GLY A 1 88 ? -0.011 16.181 2.852 1.00 70.31 88 GLY A C 1
ATOM 635 O O . GLY A 1 88 ? 0.784 15.994 1.950 1.00 70.31 88 GLY A O 1
ATOM 636 N N . GLY A 1 89 ? 0.301 17.008 3.850 1.00 73.56 89 GLY A N 1
ATOM 637 C CA . GLY A 1 89 ? 1.620 17.619 4.033 1.00 73.56 89 GLY A CA 1
ATOM 638 C C . GLY A 1 89 ? 2.564 16.812 4.933 1.00 73.56 89 GLY A C 1
ATOM 639 O O . GLY A 1 89 ? 3.705 17.231 5.137 1.00 73.56 89 GLY A O 1
ATOM 640 N N . GLY A 1 90 ? 2.113 15.682 5.483 1.00 77.25 90 GLY A N 1
ATOM 641 C CA . GLY A 1 90 ? 2.866 14.821 6.389 1.00 77.25 90 GLY A CA 1
ATOM 642 C C . GLY A 1 90 ? 2.308 14.810 7.812 1.00 77.25 90 GLY A C 1
ATOM 643 O O . GLY A 1 90 ? 1.128 15.047 8.056 1.00 77.25 90 GLY A O 1
ATOM 644 N N . ALA A 1 91 ? 3.159 14.473 8.782 1.00 79.81 91 ALA A N 1
ATOM 645 C CA . ALA A 1 91 ? 2.735 14.378 10.173 1.00 79.81 91 ALA A CA 1
ATOM 646 C C . ALA A 1 91 ? 2.429 15.749 10.782 1.00 79.81 91 ALA A C 1
ATOM 648 O O . ALA A 1 91 ? 3.226 16.682 10.673 1.00 79.81 91 ALA A O 1
ATOM 649 N N . PHE A 1 92 ? 1.311 15.837 11.500 1.00 79.31 92 PHE A N 1
ATOM 650 C CA . PHE A 1 92 ? 0.977 16.973 12.348 1.00 79.31 92 PHE A CA 1
ATOM 651 C C . PHE A 1 92 ? 0.587 16.494 13.747 1.00 79.31 92 PHE A C 1
ATOM 653 O O . PHE A 1 92 ? 0.093 15.381 13.930 1.00 79.31 92 PHE A O 1
ATOM 660 N N . ASP A 1 93 ? 0.834 17.339 14.746 1.00 74.38 93 ASP A N 1
ATOM 661 C CA . ASP A 1 93 ? 0.424 17.075 16.121 1.00 74.38 93 ASP A CA 1
ATOM 662 C C . ASP A 1 93 ? -0.922 17.781 16.391 1.00 74.38 93 ASP A C 1
ATOM 664 O O . ASP A 1 93 ? -0.959 19.008 16.541 1.00 74.38 93 ASP A O 1
ATOM 668 N N . PRO A 1 94 ? -2.050 17.053 16.381 1.00 75.50 94 PRO A N 1
ATOM 669 C CA . PRO A 1 94 ? -3.370 17.583 16.722 1.00 75.50 94 PRO A CA 1
ATOM 670 C C . PRO A 1 94 ? -3.494 17.977 18.205 1.00 75.50 94 PRO A C 1
ATOM 672 O O . PRO A 1 94 ? -4.436 18.685 18.564 1.00 75.50 94 PRO A O 1
ATOM 675 N N . GLY A 1 95 ? -2.555 17.583 19.067 1.00 89.56 95 GLY A N 1
ATOM 676 C CA . GLY A 1 95 ? -2.487 18.043 20.446 1.00 89.56 95 GLY A CA 1
ATOM 677 C C . GLY A 1 95 ? -3.080 17.099 21.484 1.00 89.56 95 GLY A C 1
ATOM 678 O O . GLY A 1 95 ? -3.427 15.948 21.220 1.00 89.56 95 GLY A O 1
ATOM 679 N N . VAL A 1 96 ? -3.190 17.626 22.704 1.00 94.62 96 VAL A N 1
ATOM 680 C CA . VAL A 1 96 ? -3.546 16.859 23.902 1.00 94.62 96 VAL A CA 1
ATOM 681 C C . VAL A 1 96 ? -4.832 17.395 24.512 1.00 94.62 96 VAL A C 1
ATOM 683 O O . VAL A 1 96 ? -4.964 18.591 24.786 1.00 94.62 96 VAL A O 1
ATOM 686 N N . PHE A 1 97 ? -5.790 16.505 24.762 1.00 96.06 97 PHE A N 1
ATOM 687 C CA . PHE A 1 97 ? -6.983 16.811 25.541 1.00 96.06 97 PHE A CA 1
ATOM 688 C C . PHE A 1 97 ? -6.790 16.408 27.001 1.00 96.06 97 PHE A C 1
ATOM 690 O O . PHE A 1 97 ? -6.518 15.250 27.311 1.00 96.06 97 PHE A O 1
ATOM 697 N N . HIS A 1 98 ? -7.030 17.354 27.906 1.00 97.38 98 HIS A N 1
ATOM 698 C CA . HIS A 1 98 ? -7.120 17.117 29.343 1.00 97.38 98 HIS A CA 1
ATOM 699 C C . HIS A 1 98 ? -8.529 17.428 29.829 1.00 97.38 98 HIS A C 1
ATOM 701 O O . HIS A 1 98 ? -9.013 18.553 29.684 1.00 97.38 98 HIS A O 1
ATOM 707 N N . GLY A 1 99 ? -9.186 16.455 30.451 1.00 96.56 99 GLY A N 1
ATOM 708 C CA . GLY A 1 99 ? -10.559 16.608 30.908 1.00 96.56 99 GLY A CA 1
ATOM 709 C C . GLY A 1 99 ? -10.879 15.873 32.194 1.00 96.56 99 GLY A C 1
ATOM 710 O O . GLY A 1 99 ? -10.058 15.186 32.795 1.00 96.56 99 GLY A O 1
ATOM 711 N N . THR A 1 100 ? -12.114 16.052 32.641 1.00 96.81 100 THR A N 1
ATOM 712 C CA . THR A 1 100 ? -12.681 15.358 33.792 1.00 96.81 100 THR A CA 1
ATOM 713 C C . THR A 1 100 ? -13.961 14.650 33.378 1.00 96.81 100 THR A C 1
ATOM 715 O O . THR A 1 100 ? -14.885 15.274 32.850 1.00 96.81 100 THR A O 1
ATOM 718 N N . LEU A 1 101 ? -14.021 13.347 33.645 1.00 95.12 101 LEU A N 1
ATOM 719 C CA . LEU A 1 101 ? -15.198 12.520 33.432 1.00 95.12 101 LEU A CA 1
ATOM 720 C C . LEU A 1 101 ? -16.251 12.805 34.514 1.00 95.12 101 LEU A C 1
ATOM 722 O O . LEU A 1 101 ? -16.018 12.619 35.710 1.00 95.12 101 LEU A O 1
ATOM 726 N N . TYR A 1 102 ? -17.438 13.220 34.079 1.00 91.44 102 TYR A N 1
ATOM 727 C CA . TYR A 1 102 ? -18.609 13.472 34.908 1.00 91.44 102 TYR A CA 1
ATOM 728 C C . TYR A 1 102 ? -19.847 12.800 34.298 1.00 91.44 102 TYR A C 1
ATOM 730 O O . TYR A 1 102 ? -20.550 13.361 33.456 1.00 91.44 102 TYR A O 1
ATOM 738 N N . GLY A 1 103 ? -20.132 11.570 34.737 1.00 88.44 103 GLY A N 1
ATOM 739 C CA . GLY A 1 103 ? -21.273 10.797 34.243 1.00 88.44 103 GL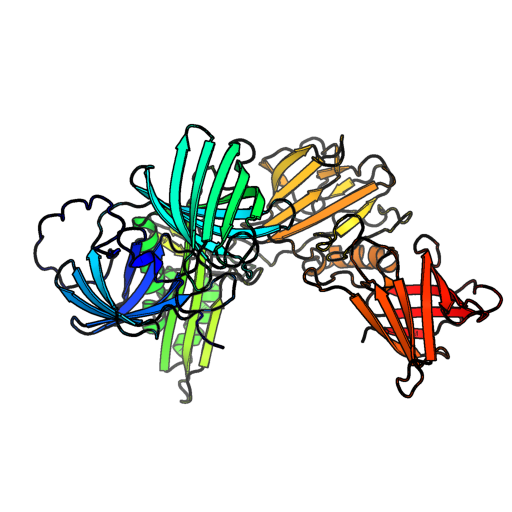Y A CA 1
ATOM 740 C C . GLY A 1 103 ? -21.148 10.492 32.748 1.00 88.44 103 GLY A C 1
ATOM 741 O O . GLY A 1 103 ? -20.285 9.719 32.352 1.00 88.44 103 GLY A O 1
ATOM 742 N N . ALA A 1 104 ? -22.017 11.096 31.934 1.00 92.00 104 ALA A N 1
ATOM 743 C CA . ALA A 1 104 ? -22.038 10.939 30.477 1.00 92.00 104 ALA A CA 1
ATOM 744 C C . ALA A 1 104 ? -21.292 12.061 29.727 1.00 92.00 104 ALA A C 1
ATOM 746 O O . ALA A 1 104 ? -21.469 12.202 28.520 1.00 92.00 104 ALA A O 1
ATOM 747 N N . LEU A 1 105 ? -20.501 12.877 30.430 1.00 94.94 105 LEU A N 1
ATOM 748 C CA . LEU A 1 105 ? -19.742 13.992 29.861 1.00 94.94 105 LEU A CA 1
ATOM 749 C C . LEU A 1 105 ? -18.263 13.895 30.237 1.00 94.94 105 LEU A C 1
ATOM 751 O O . LEU A 1 105 ? -17.938 13.518 31.361 1.00 94.94 105 LEU A O 1
ATOM 755 N N . ILE A 1 106 ? -17.381 14.326 29.342 1.00 95.50 106 ILE A N 1
ATOM 756 C CA . ILE A 1 106 ? -15.977 14.623 29.628 1.00 95.50 106 ILE A CA 1
ATOM 757 C C . ILE A 1 106 ? -15.781 16.104 29.325 1.00 95.50 106 ILE A C 1
ATOM 759 O O . ILE A 1 106 ? -15.862 16.523 28.173 1.00 95.50 106 ILE A O 1
ATOM 763 N N . SER A 1 107 ? -15.575 16.912 30.362 1.00 96.31 107 SER A N 1
ATOM 764 C CA . SER A 1 107 ? -15.375 18.357 30.215 1.00 96.31 107 SER A CA 1
ATOM 765 C C . SER A 1 107 ? -13.904 18.681 30.389 1.00 96.31 107 SER A C 1
ATOM 767 O O . SER A 1 107 ? -13.310 18.285 31.392 1.00 96.31 107 SER A O 1
ATOM 769 N N . GLY A 1 108 ? -13.321 19.420 29.453 1.00 95.88 108 GLY A N 1
ATOM 770 C CA . GLY A 1 108 ? -11.889 19.675 29.468 1.00 95.88 108 GLY A CA 1
ATOM 771 C C . GLY A 1 108 ? -11.438 20.726 28.472 1.00 95.88 108 GLY A C 1
ATOM 772 O O . GLY A 1 108 ? -12.225 21.548 27.997 1.00 95.88 108 GLY A O 1
ATOM 773 N N . THR A 1 109 ? -10.149 20.683 28.169 1.00 95.25 109 THR A N 1
ATOM 774 C CA . THR A 1 109 ? -9.512 21.523 27.163 1.00 95.25 109 THR A CA 1
ATOM 775 C C . THR A 1 109 ? -8.645 20.686 26.242 1.00 95.25 109 THR A C 1
ATOM 777 O O . THR A 1 109 ? -7.922 19.819 26.726 1.00 95.25 109 THR A O 1
ATOM 780 N N . ILE A 1 110 ? -8.678 20.985 24.948 1.00 91.75 110 ILE A N 1
ATOM 781 C CA . ILE A 1 110 ? -7.714 20.493 23.963 1.00 91.75 110 ILE A CA 1
ATOM 782 C C . ILE A 1 110 ? -6.675 21.582 23.694 1.00 91.75 110 ILE A C 1
ATOM 784 O O . ILE A 1 110 ? -7.039 22.743 23.513 1.00 91.75 110 ILE A O 1
ATOM 788 N N . ASP A 1 111 ? -5.394 21.233 23.704 1.00 90.44 111 ASP A N 1
ATOM 789 C CA . ASP A 1 111 ? -4.304 22.143 23.350 1.00 90.44 111 ASP A CA 1
ATOM 790 C C . ASP A 1 111 ? -3.493 21.560 22.194 1.00 90.44 111 ASP A C 1
ATOM 792 O O . ASP A 1 111 ? -2.795 20.561 22.350 1.00 90.44 111 ASP A O 1
ATOM 796 N N . SER A 1 112 ? -3.595 22.209 21.036 1.00 81.25 112 SER A N 1
ATOM 797 C CA . SER A 1 112 ? -2.863 21.880 19.809 1.00 81.25 112 SER A CA 1
ATOM 798 C C . SER A 1 112 ? -1.643 22.791 19.596 1.00 81.25 112 SER A C 1
ATOM 800 O O . SER A 1 112 ? -1.240 23.051 18.462 1.00 81.25 112 SER A O 1
ATOM 802 N N . GLY A 1 113 ? -1.128 23.412 20.664 1.00 79.88 113 GLY A N 1
ATOM 803 C CA . GLY A 1 113 ? -0.026 24.382 20.622 1.00 79.88 113 GLY A CA 1
ATOM 804 C C . GLY A 1 113 ? -0.447 25.825 20.309 1.00 79.88 113 GLY A C 1
ATOM 805 O O . GLY A 1 113 ? 0.370 26.740 20.412 1.00 79.88 113 GLY A O 1
ATOM 806 N N . ALA A 1 114 ? -1.719 26.060 19.968 1.00 75.31 114 ALA A N 1
ATOM 807 C CA . ALA A 1 114 ? -2.311 27.397 19.816 1.00 75.31 114 ALA A CA 1
ATOM 808 C C . ALA A 1 114 ? -2.919 27.937 21.128 1.00 75.31 114 ALA A C 1
ATOM 810 O O . ALA A 1 114 ? -3.449 29.052 21.161 1.00 75.31 114 ALA A O 1
ATOM 811 N N . GLY A 1 115 ? -2.826 27.151 22.201 1.00 84.00 115 GLY A N 1
ATOM 812 C CA . GLY A 1 115 ? -3.398 27.424 23.505 1.00 84.00 115 GLY A CA 1
ATOM 813 C C . GLY A 1 115 ? -4.664 26.598 23.770 1.00 84.00 115 GLY A C 1
ATOM 814 O O . GLY A 1 115 ? -5.342 26.180 22.827 1.00 84.00 115 GLY A O 1
ATOM 815 N N . PRO A 1 116 ? -5.023 26.392 25.051 1.00 90.88 116 PRO A N 1
ATOM 816 C CA . PRO A 1 116 ? -6.123 25.510 25.425 1.00 90.88 116 PRO A CA 1
ATOM 817 C C . PRO A 1 116 ? -7.487 26.025 24.946 1.00 90.88 116 PRO A C 1
ATOM 819 O O . PRO A 1 116 ? -7.889 27.149 25.257 1.00 90.88 116 PRO A O 1
ATOM 822 N N . GLN A 1 117 ? -8.236 25.173 24.253 1.00 89.94 117 GLN A N 1
ATOM 823 C CA . GLN A 1 117 ? -9.613 25.413 23.822 1.00 89.94 117 GLN A CA 1
ATOM 824 C C . GLN A 1 117 ? -10.566 24.516 24.606 1.00 89.94 117 GLN A C 1
ATOM 826 O O . GLN A 1 117 ? -10.326 23.320 24.742 1.00 89.94 117 GLN A O 1
ATOM 831 N N . ALA A 1 118 ? -11.655 25.078 25.132 1.00 93.25 118 ALA A N 1
ATOM 832 C CA . ALA A 1 118 ? -12.637 24.301 25.880 1.00 93.25 118 ALA A CA 1
ATOM 833 C C . ALA A 1 118 ? -13.371 23.312 24.963 1.00 93.25 118 ALA A C 1
ATOM 835 O O . ALA A 1 118 ? -13.900 23.700 23.922 1.00 93.25 118 ALA A O 1
ATOM 836 N N . ALA A 1 119 ? -13.458 22.056 25.391 1.00 92.38 119 ALA A N 1
ATOM 837 C CA . ALA A 1 119 ? -14.172 21.004 24.685 1.00 92.38 119 ALA A CA 1
ATOM 838 C C . ALA A 1 119 ? -14.977 20.155 25.674 1.00 92.38 119 ALA A C 1
ATOM 840 O O . ALA A 1 119 ? -14.545 19.877 26.798 1.00 92.38 119 ALA A O 1
ATOM 841 N N . ILE A 1 120 ? -16.175 19.756 25.250 1.00 94.94 120 ILE A N 1
ATOM 842 C CA . ILE A 1 120 ? -17.044 18.859 26.010 1.00 94.94 120 ILE A CA 1
ATOM 843 C C . ILE A 1 120 ? -17.389 17.689 25.104 1.00 94.94 120 ILE A C 1
ATOM 845 O O . ILE A 1 120 ? -18.051 17.871 24.082 1.00 94.94 120 ILE A O 1
ATOM 849 N N . LEU A 1 121 ? -16.958 16.497 25.502 1.00 95.00 121 LEU A N 1
ATOM 850 C CA . LEU A 1 121 ? -17.354 15.251 24.862 1.00 95.00 121 LEU A CA 1
ATOM 851 C C . LEU A 1 121 ? -18.573 14.697 25.593 1.00 95.00 121 LEU A C 1
ATOM 853 O O . LEU A 1 121 ? -18.571 14.591 26.820 1.00 95.00 121 LEU A O 1
ATOM 857 N N . ALA A 1 122 ? -19.616 14.350 24.854 1.00 94.62 122 ALA A N 1
ATOM 858 C CA . ALA A 1 122 ? -20.803 13.700 25.380 1.00 94.62 122 ALA A CA 1
ATOM 859 C C . ALA A 1 122 ? -20.862 12.257 24.898 1.00 94.62 122 ALA A C 1
ATOM 861 O O . ALA A 1 122 ? -20.538 11.959 23.751 1.00 94.62 122 ALA A O 1
ATOM 862 N N . ARG A 1 123 ? -21.280 11.357 25.786 1.00 94.25 123 ARG A N 1
ATOM 863 C CA . ARG A 1 123 ? -21.462 9.950 25.447 1.00 94.25 123 ARG A CA 1
ATOM 864 C C . ARG A 1 123 ? -22.561 9.823 24.396 1.00 94.25 123 ARG A C 1
ATOM 866 O O . ARG A 1 123 ? -23.682 10.285 24.618 1.00 94.25 123 ARG A O 1
ATOM 873 N N . SER A 1 124 ? -22.231 9.179 23.286 1.00 91.06 124 SER A N 1
ATOM 874 C CA . SER A 1 124 ? -23.156 8.913 22.195 1.00 91.06 124 SER A CA 1
ATOM 875 C C . SER A 1 124 ? -23.690 7.489 22.260 1.00 91.06 124 SER A C 1
ATOM 877 O O . SER A 1 124 ? -23.004 6.553 22.671 1.00 91.06 124 SER A O 1
ATOM 879 N N . TYR A 1 125 ? -24.941 7.349 21.840 1.00 87.44 125 TYR A N 1
ATOM 880 C CA . TYR A 1 125 ? -25.607 6.067 21.615 1.00 87.44 125 TYR A CA 1
ATOM 881 C C . TYR A 1 125 ? -26.111 5.956 20.174 1.00 87.44 125 TYR A C 1
ATOM 883 O O . TYR A 1 125 ? -26.896 5.060 19.868 1.00 87.44 125 TYR A O 1
ATOM 891 N N . ALA A 1 126 ? -25.714 6.891 19.304 1.00 84.69 126 ALA A N 1
ATOM 892 C CA . ALA A 1 126 ? -26.068 6.845 17.900 1.00 84.69 126 ALA A CA 1
ATOM 893 C C . ALA A 1 126 ? -25.319 5.672 17.246 1.00 84.69 126 ALA A C 1
ATOM 895 O O . ALA A 1 126 ? -24.086 5.658 17.278 1.00 84.69 126 ALA A O 1
ATOM 896 N N . PRO A 1 127 ? -26.025 4.685 16.664 1.00 88.81 127 PRO A N 1
ATOM 897 C CA . PRO A 1 127 ? -25.372 3.674 15.852 1.00 88.81 127 PRO A CA 1
ATOM 898 C C . PRO A 1 127 ? -24.935 4.348 14.551 1.00 88.81 127 PRO A C 1
ATOM 900 O O . PRO A 1 127 ? -25.779 4.695 13.717 1.00 88.81 127 PRO A O 1
ATOM 903 N N . LEU A 1 128 ? -23.633 4.584 14.412 1.00 96.06 128 LEU A N 1
ATOM 904 C CA . LEU A 1 128 ? -23.061 5.130 13.191 1.00 96.06 128 LEU A CA 1
ATOM 905 C C . LEU A 1 128 ? -22.436 4.011 12.363 1.00 96.06 128 LEU A C 1
ATOM 907 O O . LEU A 1 128 ? -21.908 3.029 12.896 1.00 96.06 128 LEU A O 1
ATOM 911 N N . VAL A 1 129 ? -22.521 4.180 11.049 1.00 97.69 129 VAL A N 1
ATOM 912 C CA . VAL A 1 129 ? -21.774 3.398 10.067 1.00 97.69 129 VAL A CA 1
ATOM 913 C C . VAL A 1 129 ? -20.724 4.317 9.469 1.00 97.69 129 VAL A C 1
ATOM 915 O O . VAL A 1 129 ? -21.046 5.422 9.034 1.00 97.69 129 VAL A O 1
ATOM 918 N N . GLU A 1 130 ? -19.483 3.861 9.468 1.00 97.69 130 GLU A N 1
ATOM 919 C CA . GLU A 1 130 ? -18.361 4.513 8.814 1.00 97.69 130 GLU A CA 1
ATOM 920 C C . GLU A 1 130 ? -18.105 3.833 7.469 1.00 97.69 130 GLU A C 1
ATOM 922 O O . GLU A 1 130 ? -17.833 2.634 7.417 1.00 97.69 130 GLU A O 1
ATOM 927 N N . GLU A 1 131 ? -18.200 4.599 6.385 1.00 97.38 131 GLU A N 1
ATOM 928 C CA . GLU A 1 131 ? -17.801 4.182 5.043 1.00 97.38 131 GLU A CA 1
ATOM 929 C C . GLU A 1 131 ? -16.437 4.788 4.708 1.00 97.38 131 GLU A C 1
ATOM 931 O O . GLU A 1 131 ? -16.254 6.006 4.789 1.00 97.38 131 GLU A O 1
ATOM 936 N N . LEU A 1 132 ? -15.494 3.949 4.284 1.00 95.81 132 LEU A N 1
ATOM 937 C CA . LEU A 1 132 ? -14.138 4.366 3.930 1.00 95.81 132 LEU A CA 1
ATOM 938 C C . LEU A 1 132 ? -13.976 4.369 2.411 1.00 95.81 132 LEU A C 1
ATOM 940 O O . LEU A 1 132 ? -14.270 3.377 1.745 1.00 95.81 132 LEU A O 1
ATOM 944 N N . TRP A 1 133 ? -13.476 5.475 1.866 1.00 96.19 133 TRP A N 1
ATOM 945 C CA . TRP A 1 133 ? -13.350 5.712 0.429 1.00 96.19 133 TRP A CA 1
ATOM 946 C C . TRP A 1 133 ? -11.938 6.177 0.057 1.00 96.19 133 TRP A C 1
ATOM 948 O O . TRP A 1 133 ? -11.301 6.922 0.804 1.00 96.19 133 TRP A O 1
ATOM 958 N N . LEU A 1 134 ? -11.467 5.760 -1.120 1.00 93.94 134 LEU A N 1
ATOM 959 C CA . LEU A 1 134 ? -10.314 6.337 -1.811 1.00 93.94 134 LEU A CA 1
ATOM 960 C C . LEU A 1 134 ? -10.856 7.120 -3.004 1.00 93.94 134 LEU A C 1
ATOM 962 O O . LEU A 1 134 ? -11.618 6.569 -3.800 1.00 93.94 134 LEU A O 1
ATOM 966 N N . ILE A 1 135 ? -10.487 8.391 -3.113 1.00 95.06 135 ILE A N 1
ATOM 967 C CA . ILE A 1 135 ? -10.872 9.276 -4.216 1.00 95.06 135 ILE A CA 1
ATOM 968 C C . ILE A 1 135 ? -9.588 9.730 -4.901 1.00 95.06 135 ILE A C 1
ATOM 970 O O . ILE A 1 135 ? -8.712 10.266 -4.232 1.00 95.06 135 ILE A O 1
ATOM 974 N N . ALA A 1 136 ? -9.487 9.540 -6.213 1.00 92.19 136 ALA A N 1
ATOM 975 C CA . ALA A 1 136 ? -8.334 9.912 -7.022 1.00 92.19 136 ALA A CA 1
ATOM 976 C C . ALA A 1 136 ? -8.721 10.880 -8.147 1.00 92.19 136 ALA A C 1
ATOM 978 O O . ALA A 1 136 ? -9.784 10.750 -8.766 1.00 92.19 136 ALA A O 1
ATOM 979 N N . GLU A 1 137 ? -7.850 11.844 -8.428 1.00 91.44 137 GLU A N 1
ATOM 980 C CA . GLU A 1 137 ? -7.918 12.700 -9.609 1.00 91.44 137 GLU A CA 1
ATOM 981 C C . GLU A 1 137 ? -7.602 11.859 -10.846 1.00 91.44 137 GLU A C 1
ATOM 983 O O . GLU A 1 137 ? -6.599 11.148 -10.902 1.00 91.44 137 GLU A O 1
ATOM 988 N N . ALA A 1 138 ? -8.489 11.902 -11.838 1.00 84.06 138 ALA A N 1
ATOM 989 C CA . ALA A 1 138 ? -8.480 10.922 -12.919 1.00 84.06 138 ALA A CA 1
ATOM 990 C C . ALA A 1 138 ? -7.282 11.045 -13.879 1.00 84.06 138 ALA A C 1
ATOM 992 O O . ALA A 1 138 ? -7.026 10.104 -14.622 1.00 84.06 138 ALA A O 1
ATOM 993 N N . ASN A 1 139 ? -6.589 12.186 -13.914 1.00 77.44 139 ASN A N 1
ATOM 994 C CA . ASN A 1 139 ? -5.509 12.455 -14.867 1.00 77.44 139 ASN A CA 1
ATOM 995 C C . ASN A 1 139 ? -4.117 12.366 -14.234 1.00 77.44 139 ASN A C 1
ATOM 997 O O . ASN A 1 139 ? -3.162 11.985 -14.896 1.00 77.44 139 ASN A O 1
ATOM 1001 N N . SER A 1 140 ? -4.001 12.778 -12.980 1.00 74.94 140 SER A N 1
ATOM 1002 C CA . SER A 1 140 ? -2.750 12.944 -12.244 1.00 74.94 140 SER A CA 1
ATOM 1003 C C . SER A 1 140 ? -2.532 11.842 -11.215 1.00 74.94 140 SER A C 1
ATOM 1005 O O . SER A 1 140 ? -1.435 11.725 -10.683 1.00 74.94 140 SER A O 1
ATOM 1007 N N . GLY A 1 141 ? -3.561 11.041 -10.916 1.00 77.19 141 GLY A N 1
ATOM 1008 C CA . GLY A 1 141 ? -3.479 9.942 -9.955 1.00 77.19 141 GLY A CA 1
ATOM 1009 C C . GLY A 1 141 ? -3.414 10.390 -8.494 1.00 77.19 141 GLY A C 1
ATOM 1010 O O . GLY A 1 141 ? -3.438 9.541 -7.608 1.00 77.19 141 GLY A O 1
ATOM 1011 N N . LEU A 1 142 ? -3.383 11.701 -8.228 1.00 84.19 142 LEU A N 1
ATOM 1012 C CA . LEU A 1 142 ? -3.358 12.249 -6.873 1.00 84.19 142 LEU A CA 1
ATOM 1013 C C . LEU A 1 142 ? -4.604 11.788 -6.120 1.00 84.19 142 LEU A C 1
ATOM 1015 O O . LEU A 1 142 ? -5.727 11.942 -6.605 1.00 84.19 142 LEU A O 1
ATOM 1019 N N . SER A 1 143 ? -4.414 11.255 -4.923 1.00 90.00 143 SER A N 1
ATOM 1020 C CA . SER A 1 143 ? -5.457 10.566 -4.175 1.00 90.00 143 SER A CA 1
ATOM 1021 C C . SER A 1 143 ? -5.663 11.147 -2.782 1.00 90.00 143 SER A C 1
ATOM 1023 O O . SER A 1 143 ? -4.832 11.862 -2.216 1.00 90.00 143 SER A O 1
ATOM 1025 N N . LEU A 1 144 ? -6.833 10.855 -2.223 1.00 92.25 144 LEU A N 1
ATOM 1026 C CA . LEU A 1 144 ? -7.192 11.154 -0.848 1.00 92.25 144 LEU A CA 1
ATOM 1027 C C . LEU A 1 144 ? -8.046 10.035 -0.260 1.00 92.25 144 LEU A C 1
ATOM 1029 O O . LEU A 1 144 ? -8.818 9.375 -0.961 1.00 92.25 144 LEU A O 1
ATOM 1033 N N . HIS A 1 145 ? -7.949 9.865 1.052 1.00 93.31 145 HIS A N 1
ATOM 1034 C CA . HIS A 1 145 ? -8.878 9.057 1.824 1.00 93.31 145 HIS A CA 1
ATOM 1035 C C . HIS A 1 145 ? -10.019 9.926 2.336 1.00 93.31 145 HIS A C 1
ATOM 1037 O O . HIS A 1 145 ? -9.781 10.986 2.913 1.00 93.31 145 HIS A O 1
ATOM 1043 N N . ALA A 1 146 ? -11.251 9.455 2.185 1.00 96.12 146 ALA A N 1
ATOM 1044 C CA . ALA A 1 146 ? -12.436 10.072 2.765 1.00 96.12 146 ALA A CA 1
ATOM 1045 C C . ALA A 1 146 ? -13.147 9.070 3.680 1.00 96.12 146 ALA A C 1
ATOM 1047 O O . ALA A 1 146 ? -13.297 7.900 3.329 1.00 96.12 146 ALA A O 1
ATOM 1048 N N . SER A 1 147 ? -13.597 9.536 4.843 1.00 96.69 147 SER A N 1
ATOM 1049 C CA . SER A 1 147 ? -14.458 8.765 5.737 1.00 96.69 147 SER A CA 1
ATOM 1050 C C . SER A 1 147 ? -15.808 9.453 5.857 1.00 96.69 147 SER A C 1
ATOM 1052 O O . SER A 1 147 ? -15.884 10.639 6.186 1.00 96.69 147 SER A O 1
ATOM 1054 N N . ARG A 1 148 ? -16.878 8.714 5.567 1.00 97.12 148 ARG A N 1
ATOM 1055 C CA . ARG A 1 148 ? -18.260 9.189 5.619 1.00 97.12 148 ARG A CA 1
ATOM 1056 C C . ARG A 1 148 ? -18.987 8.475 6.745 1.00 97.12 148 ARG A C 1
ATOM 1058 O O . ARG A 1 148 ? -19.173 7.263 6.698 1.00 97.12 148 ARG A O 1
ATOM 1065 N N . LEU A 1 149 ? -19.463 9.236 7.721 1.00 97.06 149 LEU A N 1
ATOM 1066 C CA . LEU A 1 149 ? -20.333 8.727 8.769 1.00 97.06 149 LEU A CA 1
ATOM 1067 C C . LEU A 1 149 ? -21.790 8.867 8.365 1.00 97.06 149 LEU A C 1
ATOM 1069 O O . LEU A 1 149 ? -22.240 9.935 7.934 1.00 97.06 149 LEU A O 1
ATOM 1073 N N . THR A 1 150 ? -22.549 7.800 8.577 1.00 96.19 150 THR A N 1
ATOM 1074 C CA . THR A 1 150 ? -23.993 7.802 8.384 1.00 96.19 150 THR A CA 1
ATOM 1075 C C . THR A 1 150 ? -24.728 7.313 9.623 1.00 96.19 150 THR A C 1
ATOM 1077 O O . THR A 1 150 ? -24.246 6.468 10.376 1.00 96.19 150 THR A O 1
ATOM 1080 N N . SER A 1 151 ? -25.930 7.846 9.828 1.00 94.25 151 SER A N 1
ATOM 1081 C CA . SER A 1 151 ? -26.891 7.345 10.808 1.00 94.25 151 SER A CA 1
ATOM 1082 C C . SER A 1 151 ? -28.192 7.031 10.086 1.00 94.25 151 SER A C 1
ATOM 1084 O O . SER A 1 151 ? -28.782 7.905 9.450 1.00 94.25 151 SER A O 1
ATOM 1086 N N . ALA A 1 152 ? -28.614 5.765 10.125 1.00 90.06 152 ALA A N 1
ATOM 1087 C CA . ALA A 1 152 ? -29.764 5.275 9.357 1.00 90.06 152 ALA A CA 1
ATOM 1088 C C . ALA A 1 152 ? -29.710 5.658 7.855 1.00 90.06 152 ALA A C 1
ATOM 1090 O O . ALA A 1 152 ? -30.732 5.982 7.252 1.00 90.06 152 ALA A O 1
ATOM 1091 N N . GLY A 1 153 ? -28.507 5.653 7.265 1.00 88.56 153 GLY A N 1
ATOM 1092 C CA . GLY A 1 153 ? -28.254 5.996 5.859 1.00 88.56 153 GLY A CA 1
ATOM 1093 C C . GLY A 1 153 ? -28.189 7.497 5.545 1.00 88.56 153 GLY A C 1
ATOM 1094 O O . GLY A 1 153 ? -27.796 7.869 4.441 1.00 88.56 153 GLY A O 1
ATOM 1095 N N . ALA A 1 154 ? -28.532 8.374 6.494 1.00 92.50 154 ALA A N 1
ATOM 1096 C CA . ALA A 1 154 ? -28.367 9.817 6.342 1.00 92.50 154 ALA A CA 1
ATOM 1097 C C . ALA A 1 154 ? -26.940 10.241 6.707 1.00 92.50 154 ALA A C 1
ATOM 1099 O O . ALA A 1 154 ? -26.367 9.716 7.661 1.00 92.50 154 ALA A O 1
ATOM 1100 N N . PHE A 1 155 ? -26.384 11.209 5.973 1.00 95.62 155 PHE A N 1
ATOM 1101 C CA . PHE A 1 155 ? -25.073 11.779 6.278 1.00 95.62 155 PHE A CA 1
ATOM 1102 C C . PHE A 1 155 ? -25.074 12.421 7.670 1.00 95.62 155 PHE A C 1
ATOM 1104 O O . PHE A 1 155 ? -25.920 13.262 7.976 1.00 95.62 155 PHE A O 1
ATOM 1111 N N . PHE A 1 156 ? -24.131 11.998 8.506 1.00 94.94 156 PHE A N 1
ATOM 1112 C CA . PHE A 1 156 ? -23.918 12.523 9.851 1.00 94.94 156 PHE A CA 1
ATOM 1113 C C . PHE A 1 156 ? -22.727 13.486 9.882 1.00 94.94 156 PHE A C 1
ATOM 1115 O O . PHE A 1 156 ? -22.798 14.552 10.489 1.00 94.94 156 PHE A O 1
ATOM 1122 N N . GLY A 1 157 ? -21.645 13.124 9.194 1.00 94.88 157 GLY A N 1
ATOM 1123 C CA . GLY A 1 157 ? -20.416 13.901 9.129 1.00 94.88 157 GLY A CA 1
ATOM 1124 C C . GLY A 1 157 ? -19.281 13.095 8.507 1.00 94.88 157 GLY A C 1
ATOM 1125 O O . GLY A 1 157 ? -19.509 12.033 7.924 1.00 94.88 157 GLY A O 1
ATOM 1126 N N . GLY A 1 158 ? -18.062 13.607 8.601 1.00 95.25 158 GLY A N 1
ATOM 1127 C CA . GLY A 1 158 ? -16.882 12.961 8.047 1.00 95.25 158 GLY A CA 1
ATOM 1128 C C . GLY A 1 158 ? -15.787 13.953 7.686 1.00 95.25 158 GLY A C 1
ATOM 1129 O O . GLY A 1 158 ? -15.958 15.173 7.781 1.00 95.25 158 GLY A O 1
ATOM 1130 N N . ALA A 1 159 ? -14.670 13.419 7.222 1.00 94.75 159 ALA A N 1
ATOM 1131 C CA . ALA A 1 159 ? -13.480 14.168 6.866 1.00 94.75 159 ALA A CA 1
ATOM 1132 C C . ALA A 1 159 ? -12.701 13.458 5.756 1.00 94.75 159 ALA A C 1
ATOM 1134 O O . ALA A 1 159 ? -13.003 12.329 5.360 1.00 94.75 159 ALA A O 1
ATOM 1135 N N . PHE A 1 160 ? -11.696 14.152 5.236 1.00 93.88 160 PHE A N 1
ATOM 1136 C CA . PHE A 1 160 ? -10.797 13.641 4.217 1.00 93.88 160 PHE A CA 1
ATOM 1137 C C . PHE A 1 160 ? -9.349 14.046 4.496 1.00 93.88 160 PHE A C 1
ATOM 1139 O O . PHE A 1 160 ? -9.086 15.049 5.165 1.00 93.88 160 PHE A O 1
ATOM 1146 N N . VAL A 1 161 ? -8.415 13.279 3.942 1.00 92.06 161 VAL A N 1
ATOM 1147 C CA . VAL A 1 161 ? -6.974 13.517 4.024 1.00 92.06 161 VAL A CA 1
ATOM 1148 C C . VAL A 1 161 ? -6.289 13.125 2.717 1.00 92.06 161 VAL A C 1
ATOM 1150 O O . VAL A 1 161 ? -6.580 12.059 2.178 1.00 92.06 161 VAL A O 1
ATOM 1153 N N . GLY A 1 162 ? -5.408 13.982 2.197 1.00 88.12 162 GLY A N 1
ATOM 1154 C CA . GLY A 1 162 ? -4.600 13.688 1.009 1.00 88.12 162 GLY A CA 1
ATOM 1155 C C . GLY A 1 162 ? -3.573 12.581 1.265 1.00 88.12 162 GLY A C 1
ATOM 1156 O O . GLY A 1 162 ? -3.034 12.470 2.366 1.00 88.12 162 GLY A O 1
ATOM 1157 N N . GLU A 1 163 ? -3.293 11.756 0.258 1.00 83.81 163 GLU A N 1
ATOM 1158 C CA . GLU A 1 163 ? -2.293 10.684 0.339 1.00 83.81 163 GLU A CA 1
ATOM 1159 C C . GLU A 1 163 ? -0.899 11.253 0.040 1.00 83.81 163 GLU A C 1
ATOM 1161 O O . GLU A 1 163 ? -0.491 11.375 -1.110 1.00 83.81 163 GLU A O 1
ATOM 1166 N N . GLY A 1 164 ? -0.193 11.692 1.088 1.00 73.75 164 GLY A N 1
ATOM 1167 C CA . GLY A 1 164 ? 1.192 12.176 0.991 1.00 73.75 164 GLY A CA 1
ATOM 1168 C C . GLY A 1 164 ? 1.384 13.526 0.286 1.00 73.75 164 GLY A C 1
ATOM 1169 O O . GLY A 1 164 ? 2.517 13.994 0.191 1.00 73.75 164 GLY A O 1
ATOM 1170 N N . GLN A 1 165 ? 0.303 14.161 -0.182 1.00 78.81 165 GLN A N 1
ATOM 1171 C CA . GLN A 1 165 ? 0.348 15.466 -0.849 1.00 78.81 165 GLN A CA 1
ATOM 1172 C C . GLN A 1 165 ? -0.921 16.312 -0.669 1.00 78.81 165 GLN A C 1
ATOM 1174 O O . GLN A 1 165 ? -1.984 15.817 -0.290 1.00 78.81 165 GLN A O 1
ATOM 1179 N N . CYS A 1 166 ? -0.826 17.603 -1.004 1.00 83.25 166 CYS A N 1
ATOM 1180 C CA . CYS A 1 166 ? -1.908 18.583 -0.855 1.00 83.25 166 CYS A CA 1
ATOM 1181 C C . CYS A 1 166 ? -2.543 19.045 -2.179 1.00 83.25 166 CYS A C 1
ATOM 1183 O O . CYS A 1 166 ? -3.447 19.880 -2.143 1.00 83.25 166 CYS A O 1
ATOM 1185 N N . ASP A 1 167 ? -2.084 18.526 -3.322 1.00 81.56 167 ASP A N 1
ATOM 1186 C CA . ASP A 1 167 ? -2.310 19.145 -4.637 1.00 81.56 167 ASP A CA 1
ATOM 1187 C C . ASP A 1 167 ? -3.654 18.790 -5.295 1.00 81.56 167 ASP A C 1
ATOM 1189 O O . ASP A 1 167 ? -4.090 19.487 -6.209 1.00 81.56 167 ASP A O 1
ATOM 1193 N N . PHE A 1 168 ? -4.346 17.741 -4.833 1.00 84.31 168 PHE A N 1
ATOM 1194 C CA . PHE A 1 168 ? -5.628 17.337 -5.423 1.00 84.31 168 PHE A CA 1
ATOM 1195 C C . PHE A 1 168 ? -6.774 18.288 -5.046 1.00 84.31 168 PHE A C 1
ATOM 1197 O O . PHE A 1 168 ? -7.419 18.883 -5.912 1.00 84.31 168 PHE A O 1
ATOM 1204 N N . ILE A 1 169 ? -7.030 18.412 -3.741 1.00 86.19 169 ILE A N 1
ATOM 1205 C CA . ILE A 1 169 ? -7.909 19.443 -3.191 1.00 86.19 169 ILE A CA 1
ATOM 1206 C C . ILE A 1 169 ? -7.205 20.188 -2.053 1.00 86.19 169 ILE A C 1
ATOM 1208 O O . ILE A 1 169 ? -6.858 21.356 -2.167 1.00 86.19 169 ILE A O 1
ATOM 1212 N N . ALA A 1 170 ? -6.937 19.531 -0.936 1.00 86.25 170 ALA A N 1
ATOM 1213 C CA . ALA A 1 170 ? -6.201 20.112 0.177 1.00 86.25 170 ALA A CA 1
ATOM 1214 C C . ALA A 1 170 ? -5.467 18.998 0.921 1.00 86.25 170 ALA A C 1
ATOM 1216 O O . ALA A 1 170 ? -5.803 17.826 0.751 1.00 86.25 170 ALA A O 1
ATOM 1217 N N . CYS A 1 171 ? -4.536 19.362 1.807 1.00 86.44 171 CYS A N 1
ATOM 1218 C CA . CYS A 1 171 ? -3.863 18.391 2.673 1.00 86.44 171 CYS A CA 1
ATOM 1219 C C . CYS A 1 171 ? -4.877 17.566 3.491 1.00 86.44 171 CYS A C 1
ATOM 1221 O O . CYS A 1 171 ? -4.704 16.370 3.702 1.00 86.44 171 CYS A O 1
ATOM 1223 N N . GLY A 1 172 ? -5.972 18.192 3.920 1.00 88.88 172 GLY A N 1
ATOM 1224 C CA . GLY A 1 172 ? -7.082 17.530 4.589 1.00 88.88 172 GLY A CA 1
ATOM 1225 C C . GLY A 1 172 ? -8.202 18.511 4.914 1.00 88.88 172 GLY A C 1
ATOM 1226 O O . GLY A 1 172 ? -8.071 19.726 4.724 1.00 88.88 172 GLY A O 1
ATOM 1227 N N . GLY A 1 173 ? -9.323 17.992 5.396 1.00 89.94 173 GLY A N 1
ATOM 1228 C CA . GLY A 1 173 ? -10.469 18.815 5.756 1.00 89.94 173 GLY A CA 1
ATOM 1229 C C . GLY A 1 173 ? -11.696 18.003 6.131 1.00 89.94 173 GLY A C 1
ATOM 1230 O O . GLY A 1 173 ? -11.643 16.794 6.311 1.00 89.94 173 GLY A O 1
ATOM 1231 N N . THR A 1 174 ? -12.823 18.691 6.245 1.00 92.31 174 THR A N 1
ATOM 1232 C CA . THR A 1 174 ? -14.113 18.108 6.631 1.00 92.31 174 THR A CA 1
ATOM 1233 C C . THR A 1 174 ? -14.999 17.864 5.415 1.00 92.31 174 THR A C 1
ATOM 1235 O O . THR A 1 174 ? -14.943 18.609 4.432 1.00 92.31 174 THR A O 1
ATOM 1238 N N . LEU A 1 175 ? -15.858 16.854 5.512 1.00 94.81 175 LEU A N 1
ATOM 1239 C CA . LEU A 1 175 ? -17.006 16.665 4.635 1.00 94.81 175 LEU A CA 1
ATOM 1240 C C . LEU A 1 175 ? -18.184 17.417 5.258 1.00 94.81 175 LEU A C 1
ATOM 1242 O O . LEU A 1 175 ? -18.593 17.139 6.386 1.00 94.81 175 LEU A O 1
ATOM 1246 N N . THR A 1 176 ? -18.704 18.416 4.555 1.00 94.44 176 THR A N 1
ATOM 1247 C CA . THR A 1 176 ? -19.818 19.241 5.047 1.00 94.44 176 THR A CA 1
ATOM 1248 C C . THR A 1 176 ? -21.172 18.730 4.576 1.00 94.44 176 THR A C 1
ATOM 1250 O O . THR A 1 176 ? -22.169 18.978 5.251 1.00 94.44 176 THR A O 1
ATOM 1253 N N . ASP A 1 177 ? -21.202 17.993 3.465 1.00 96.38 177 ASP A N 1
ATOM 1254 C CA . ASP A 1 177 ? -22.361 17.243 2.986 1.00 96.38 177 ASP A CA 1
ATOM 1255 C C . ASP A 1 177 ? -21.911 16.040 2.149 1.00 96.38 177 ASP A C 1
ATOM 1257 O O . ASP A 1 177 ? -20.908 16.114 1.433 1.00 96.38 177 ASP A O 1
ATOM 1261 N N . TRP A 1 178 ? -22.684 14.956 2.198 1.00 97.31 178 TRP A N 1
ATOM 1262 C CA . TRP A 1 178 ? -22.598 13.859 1.237 1.00 97.31 178 TRP A CA 1
ATOM 1263 C C . TRP A 1 178 ? -23.989 13.284 0.979 1.00 97.31 178 TRP A C 1
ATOM 1265 O O . TRP A 1 178 ? -24.441 12.326 1.622 1.00 97.31 178 TRP A O 1
ATOM 1275 N N . SER A 1 179 ? -24.667 13.878 0.005 1.00 95.06 179 SER A N 1
ATOM 1276 C CA . SER A 1 179 ? -26.030 13.535 -0.379 1.00 95.06 179 SER A CA 1
ATOM 1277 C C . SER A 1 179 ? -26.067 12.524 -1.527 1.00 95.06 179 SER A C 1
ATOM 1279 O O . SER A 1 179 ? -25.256 12.563 -2.456 1.00 95.06 179 SER A O 1
ATOM 1281 N N . LEU A 1 180 ? -27.028 11.598 -1.443 1.00 95.06 180 LEU A N 1
ATOM 1282 C CA . LEU A 1 180 ? -27.263 10.541 -2.426 1.00 95.06 180 LEU A CA 1
ATOM 1283 C C . LEU A 1 180 ? -28.656 10.697 -3.039 1.00 95.06 180 LEU A C 1
ATOM 1285 O O . LEU A 1 180 ? -29.643 10.863 -2.318 1.00 95.06 180 LEU A O 1
ATOM 1289 N N . SER A 1 181 ? -28.747 10.612 -4.364 1.00 95.25 181 SER A N 1
ATOM 1290 C CA . SER A 1 181 ? -30.012 10.604 -5.105 1.00 95.25 181 SER A CA 1
ATOM 1291 C C . SER A 1 181 ? -29.954 9.548 -6.207 1.00 95.25 181 SER A C 1
ATOM 1293 O O . SER A 1 181 ? -29.381 9.767 -7.275 1.00 95.25 181 SER A O 1
ATOM 1295 N N . GLY A 1 182 ? -30.519 8.369 -5.934 1.00 93.50 182 GLY A N 1
ATOM 1296 C CA . GLY A 1 182 ? -30.307 7.195 -6.782 1.00 93.50 182 GLY A CA 1
ATOM 1297 C C . GLY A 1 182 ? -28.824 6.818 -6.808 1.00 93.50 182 GLY A C 1
ATOM 1298 O O . GLY A 1 182 ? -28.213 6.689 -5.755 1.00 93.50 182 GLY A O 1
ATOM 1299 N N . ALA A 1 183 ? -28.252 6.688 -8.006 1.00 95.44 183 ALA A N 1
ATOM 1300 C CA . ALA A 1 183 ? -26.822 6.447 -8.203 1.00 95.44 183 ALA A CA 1
ATOM 1301 C C . ALA A 1 183 ? -25.964 7.726 -8.127 1.00 95.44 183 ALA A C 1
ATOM 1303 O O . ALA A 1 183 ? -24.742 7.654 -8.195 1.00 95.44 183 ALA A O 1
ATOM 1304 N N . THR A 1 184 ? -26.566 8.916 -8.039 1.00 97.56 184 THR A N 1
ATOM 1305 C CA . THR A 1 184 ? -25.820 10.180 -8.044 1.00 97.56 184 THR A CA 1
ATOM 1306 C C . THR A 1 184 ? -25.344 10.544 -6.642 1.00 97.56 184 THR A C 1
ATOM 1308 O O . THR A 1 184 ? -26.140 10.584 -5.703 1.00 97.56 184 THR A O 1
ATOM 1311 N N . HIS A 1 185 ? -24.055 10.865 -6.526 1.00 97.94 185 HIS A N 1
ATOM 1312 C CA . HIS A 1 185 ? -23.415 11.358 -5.310 1.00 97.94 185 HIS A CA 1
ATOM 1313 C C . HIS A 1 185 ? -23.091 12.847 -5.471 1.00 97.94 185 HIS A C 1
ATOM 1315 O O . HIS A 1 185 ? -22.592 13.277 -6.516 1.00 97.94 185 HIS A O 1
ATOM 1321 N N . SER A 1 186 ? -23.345 13.622 -4.419 1.00 97.81 186 SER A N 1
ATOM 1322 C CA . SER A 1 186 ? -22.904 15.010 -4.281 1.00 97.81 186 SER A CA 1
ATOM 1323 C C . SER A 1 186 ? -22.157 15.158 -2.962 1.00 97.81 186 SER A C 1
ATOM 1325 O O . SER A 1 186 ? -22.741 14.950 -1.901 1.00 97.81 186 SER A O 1
ATOM 1327 N N . ILE A 1 187 ? -20.872 15.500 -3.026 1.00 97.88 187 ILE A N 1
ATOM 1328 C CA . ILE A 1 187 ? -19.983 15.618 -1.863 1.00 97.88 187 ILE A CA 1
ATOM 1329 C C . ILE A 1 187 ? -19.520 17.064 -1.768 1.00 97.88 187 ILE A C 1
ATOM 1331 O O . ILE A 1 187 ? -19.043 17.620 -2.755 1.00 97.88 187 ILE A O 1
ATOM 1335 N N . THR A 1 188 ? -19.632 17.667 -0.590 1.00 97.25 188 THR A N 1
ATOM 1336 C CA . THR A 1 188 ? -19.105 19.009 -0.323 1.00 97.25 188 THR A CA 1
ATOM 1337 C C . THR A 1 188 ? -17.997 18.920 0.713 1.00 97.25 188 THR A C 1
ATOM 1339 O O . THR A 1 188 ? -18.154 18.280 1.754 1.00 97.25 188 THR A O 1
ATOM 1342 N N . THR A 1 189 ? -16.873 19.569 0.430 1.00 95.19 189 THR A N 1
ATOM 1343 C CA . THR A 1 189 ? -15.683 19.575 1.277 1.00 95.19 189 THR A CA 1
ATOM 1344 C C . THR A 1 189 ? -15.359 20.986 1.752 1.00 95.19 189 THR A C 1
ATOM 1346 O O . THR A 1 189 ? -15.656 21.979 1.081 1.00 95.19 189 THR A O 1
ATOM 1349 N N . ALA A 1 190 ? -14.735 21.084 2.922 1.00 92.81 190 ALA A N 1
ATOM 1350 C CA . ALA A 1 190 ? -14.179 22.329 3.437 1.00 92.81 190 ALA A CA 1
ATOM 1351 C C . ALA A 1 190 ? -12.860 22.061 4.167 1.00 92.81 190 ALA A C 1
ATOM 1353 O O . ALA A 1 190 ? -12.819 21.231 5.077 1.00 92.81 190 ALA A O 1
ATOM 1354 N N . SER A 1 191 ? -11.802 22.790 3.812 1.00 88.75 191 SER A N 1
ATOM 1355 C CA . SER A 1 191 ? -10.524 22.789 4.528 1.00 88.75 191 SER A CA 1
ATOM 1356 C C . SER A 1 191 ? -10.315 24.107 5.272 1.00 88.75 191 SER A C 1
ATOM 1358 O O . SER A 1 191 ? -10.698 25.183 4.807 1.00 88.75 191 SER A O 1
ATOM 1360 N N . GLY A 1 192 ? -9.698 24.015 6.450 1.00 80.88 192 GLY A N 1
ATOM 1361 C CA . GLY A 1 192 ? -9.208 25.174 7.191 1.00 80.88 192 GLY A CA 1
ATOM 1362 C C . GLY A 1 192 ? -7.801 25.570 6.742 1.00 80.88 192 GLY A C 1
ATOM 1363 O O . GLY A 1 192 ? -7.394 25.329 5.609 1.00 80.88 192 GLY A O 1
ATOM 1364 N N . GLY A 1 193 ? -7.036 26.147 7.66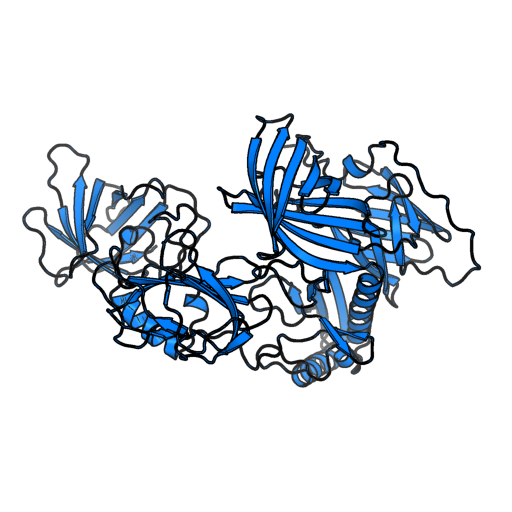3 1.00 74.75 193 GLY A N 1
ATOM 1365 C CA . GLY A 1 193 ? -5.614 26.433 7.470 1.00 74.75 193 GLY A CA 1
ATOM 1366 C C . GLY A 1 193 ? -5.298 27.906 7.236 1.00 74.75 193 GLY A C 1
ATOM 1367 O O . GLY A 1 193 ? -6.156 28.783 7.324 1.00 74.75 193 GLY A O 1
ATOM 1368 N N . SER A 1 194 ? -4.035 28.162 6.899 1.00 74.94 194 SER A N 1
ATOM 1369 C CA . SER A 1 194 ? -3.603 29.413 6.263 1.00 74.94 194 SER A CA 1
ATOM 1370 C C . SER A 1 194 ? -4.204 29.584 4.863 1.00 74.94 194 SER A C 1
ATOM 1372 O O . SER A 1 194 ? -4.285 30.710 4.376 1.00 74.94 194 SER A O 1
ATOM 1374 N N . CYS A 1 195 ? -4.663 28.482 4.259 1.00 77.50 195 CYS A N 1
ATOM 1375 C CA . CYS A 1 195 ? -5.288 28.426 2.945 1.00 77.50 195 CYS A CA 1
ATOM 1376 C C . CYS A 1 195 ? -6.639 27.700 2.976 1.00 77.50 195 CYS A C 1
ATOM 1378 O O . CYS A 1 195 ? -6.735 26.570 2.492 1.00 77.50 195 CYS A O 1
ATOM 1380 N N . PRO A 1 196 ? -7.686 28.331 3.543 1.00 86.38 196 PRO A N 1
ATOM 1381 C CA . PRO A 1 196 ? -9.029 27.781 3.495 1.00 86.38 196 PRO A CA 1
ATOM 1382 C C . PRO A 1 196 ? -9.477 27.497 2.063 1.00 86.38 196 PRO A C 1
ATOM 1384 O O . PRO A 1 196 ? -9.266 28.305 1.150 1.00 86.38 196 PRO A O 1
ATOM 1387 N N . SER A 1 197 ? -10.133 26.358 1.882 1.00 88.12 197 SER A N 1
ATOM 1388 C CA . SER A 1 197 ? -10.675 25.955 0.591 1.00 88.12 197 SER A CA 1
ATOM 1389 C C . SER A 1 197 ? -12.026 25.269 0.752 1.00 88.12 197 SER A C 1
ATOM 1391 O O . SER A 1 197 ? -12.353 24.734 1.813 1.00 88.12 197 SER A O 1
ATOM 1393 N N . GLY A 1 198 ? -12.828 25.310 -0.304 1.00 92.50 198 GLY A N 1
ATOM 1394 C CA . GLY A 1 198 ? -14.102 24.606 -0.390 1.00 92.50 198 GLY A CA 1
ATOM 1395 C C . GLY A 1 198 ? -14.214 23.918 -1.737 1.00 92.50 198 GLY A C 1
ATOM 1396 O O . GLY A 1 198 ? -13.858 24.515 -2.756 1.00 92.50 198 GLY A O 1
ATOM 1397 N N . GLY A 1 199 ? -14.691 22.677 -1.740 1.00 92.69 199 GLY A N 1
ATOM 1398 C CA . GLY A 1 199 ? -14.820 21.873 -2.948 1.00 92.69 199 GLY A CA 1
ATOM 1399 C C . GLY A 1 199 ? -16.168 21.180 -3.052 1.00 92.69 199 GLY A C 1
ATOM 1400 O O . GLY A 1 199 ? -16.845 20.939 -2.053 1.00 92.69 199 GLY A O 1
ATOM 1401 N N . THR A 1 200 ? -16.557 20.858 -4.279 1.00 96.62 200 THR A N 1
ATOM 1402 C CA . THR A 1 200 ? -17.729 20.037 -4.574 1.00 96.62 200 THR A CA 1
ATOM 1403 C C . THR A 1 200 ? -17.366 18.946 -5.567 1.00 96.62 200 THR A C 1
ATOM 1405 O O . THR A 1 200 ? -16.709 19.208 -6.570 1.00 96.62 200 THR A O 1
ATOM 1408 N N . PHE A 1 201 ? -17.819 17.727 -5.290 1.00 98.00 201 PHE A N 1
ATOM 1409 C CA . PHE A 1 201 ? -17.721 16.569 -6.170 1.00 98.00 201 PHE A CA 1
ATOM 1410 C C . PHE A 1 201 ? -19.131 16.163 -6.575 1.00 98.00 201 PHE A C 1
ATOM 1412 O O . PHE A 1 201 ? -20.012 16.030 -5.726 1.00 98.00 201 PHE A O 1
ATOM 1419 N N . SER A 1 202 ? -19.342 15.933 -7.866 1.00 97.94 202 SER A N 1
ATOM 1420 C CA . SER A 1 202 ? -20.587 15.378 -8.388 1.00 97.94 202 SER A CA 1
ATOM 1421 C C . SER A 1 202 ? -20.267 14.211 -9.306 1.00 97.94 202 SER A C 1
ATOM 1423 O O . SER A 1 202 ? -19.511 14.365 -10.268 1.00 97.94 202 SER A O 1
ATOM 1425 N N . GLY A 1 203 ? -20.823 13.042 -8.997 1.00 97.69 203 GLY A N 1
ATOM 1426 C CA . GLY A 1 203 ? -20.539 11.811 -9.728 1.00 97.69 203 GLY A CA 1
ATOM 1427 C C . GLY A 1 203 ? -21.696 10.824 -9.716 1.00 97.69 203 GLY A C 1
ATOM 1428 O O . GLY A 1 203 ? -22.702 11.025 -9.035 1.00 97.69 203 GLY A O 1
ATOM 1429 N N . THR A 1 204 ? -21.553 9.759 -10.497 1.00 98.12 204 THR A N 1
ATOM 1430 C CA . THR A 1 204 ? -22.506 8.645 -10.562 1.00 98.12 204 THR A CA 1
ATOM 1431 C C . THR A 1 204 ? -21.795 7.354 -10.179 1.00 98.12 204 THR A C 1
ATOM 1433 O O . THR A 1 204 ? -20.718 7.071 -10.696 1.00 98.12 204 THR A O 1
ATOM 1436 N N . PHE A 1 205 ? -22.381 6.605 -9.250 1.00 97.06 205 PHE A N 1
ATOM 1437 C CA . PHE A 1 205 ? -21.918 5.289 -8.841 1.00 97.06 205 PHE A CA 1
ATOM 1438 C C . PHE A 1 205 ? -22.464 4.225 -9.794 1.00 97.06 205 PHE A C 1
ATOM 1440 O O . PHE A 1 205 ? -23.679 4.079 -9.946 1.00 97.06 205 PHE A O 1
ATOM 1447 N N . ASP A 1 206 ? -21.577 3.477 -10.436 1.00 94.00 206 ASP A N 1
ATOM 1448 C CA . ASP A 1 206 ? -21.944 2.300 -11.213 1.00 94.00 206 ASP A CA 1
ATOM 1449 C C . ASP A 1 206 ? -21.845 1.054 -10.330 1.00 94.00 206 ASP A C 1
ATOM 1451 O O . ASP A 1 206 ? -20.762 0.634 -9.933 1.00 94.00 206 ASP A O 1
ATOM 1455 N N . SER A 1 207 ? -22.986 0.419 -10.056 1.00 90.56 207 SER A N 1
ATOM 1456 C CA . SER A 1 207 ? -23.057 -0.804 -9.250 1.00 90.56 207 SER A CA 1
ATOM 1457 C C . SER A 1 207 ? -22.369 -2.012 -9.896 1.00 90.56 207 SER A C 1
ATOM 1459 O O . SER A 1 207 ? -22.110 -3.000 -9.213 1.00 90.56 207 SER A O 1
ATOM 1461 N N . THR A 1 208 ? -22.119 -1.970 -11.208 1.00 85.31 208 THR A N 1
ATOM 1462 C CA . THR A 1 208 ? -21.473 -3.064 -11.947 1.00 85.31 208 THR A CA 1
ATOM 1463 C C . THR A 1 208 ? -19.970 -3.059 -11.707 1.00 85.31 208 THR A C 1
ATOM 1465 O O . THR A 1 208 ? -19.410 -4.076 -11.307 1.00 85.31 208 THR A O 1
ATOM 1468 N N . SER A 1 209 ? -19.327 -1.909 -11.920 1.00 82.06 209 SER A N 1
ATOM 1469 C CA . SER A 1 209 ? -17.901 -1.700 -11.633 1.00 82.06 209 SER A CA 1
ATOM 1470 C C . SER A 1 209 ? -17.614 -1.408 -10.156 1.00 82.06 209 SER A C 1
ATOM 1472 O O . SER A 1 209 ? -16.468 -1.525 -9.727 1.00 82.06 209 SER A O 1
ATOM 1474 N N . ARG A 1 210 ? -18.647 -1.065 -9.371 1.00 91.81 210 ARG A N 1
ATOM 1475 C CA . ARG A 1 210 ? -18.568 -0.594 -7.975 1.00 91.81 210 ARG A CA 1
ATOM 1476 C C . ARG A 1 210 ? -17.663 0.627 -7.831 1.00 91.81 210 ARG A C 1
ATOM 1478 O O . ARG A 1 210 ? -16.861 0.736 -6.904 1.00 91.81 210 ARG A O 1
ATOM 1485 N N . GLN A 1 211 ? -17.787 1.538 -8.786 1.00 93.75 211 GLN A N 1
ATOM 1486 C CA . GLN A 1 211 ? -16.950 2.718 -8.908 1.00 93.75 211 GLN A CA 1
ATOM 1487 C C . GLN A 1 211 ? -17.825 3.967 -8.988 1.00 93.75 211 GLN A C 1
ATOM 1489 O O . GLN A 1 211 ? -18.843 3.994 -9.678 1.00 93.75 211 GLN A O 1
ATOM 1494 N N . LEU A 1 212 ? -17.422 5.013 -8.273 1.00 96.69 212 LEU A N 1
ATOM 1495 C CA . LEU A 1 212 ? -17.995 6.347 -8.379 1.00 96.69 212 LEU A CA 1
ATOM 1496 C C . LEU A 1 212 ? -17.100 7.186 -9.286 1.00 96.69 212 LEU A C 1
ATOM 1498 O O . LEU A 1 212 ? -15.911 7.334 -9.026 1.00 96.69 212 LEU A O 1
ATOM 1502 N N . GLU A 1 213 ? -17.668 7.781 -10.325 1.00 96.94 213 GLU A N 1
ATOM 1503 C CA . GLU A 1 213 ? -16.918 8.649 -11.230 1.00 96.94 213 GLU A CA 1
ATOM 1504 C C . GLU A 1 213 ? -17.660 9.952 -11.516 1.00 96.94 213 GLU A C 1
ATOM 1506 O O . GLU A 1 213 ? -18.894 10.008 -11.542 1.00 96.94 213 GLU A O 1
ATOM 1511 N N . GLY A 1 214 ? -16.911 11.035 -11.718 1.00 97.44 214 GLY A N 1
ATOM 1512 C CA . GLY A 1 214 ? -17.528 12.346 -11.842 1.00 97.44 214 GLY A CA 1
ATOM 1513 C C . GLY A 1 214 ? -16.568 13.496 -12.080 1.00 97.44 214 GLY A C 1
ATOM 1514 O O . GLY A 1 214 ? -15.439 13.321 -12.539 1.00 97.44 214 GLY A O 1
ATOM 1515 N N . SER A 1 215 ? -17.056 14.697 -11.790 1.00 97.50 215 SER A N 1
ATOM 1516 C CA . SER A 1 215 ? -16.293 15.941 -11.839 1.00 97.50 215 SER A CA 1
ATOM 1517 C C . SER A 1 215 ? -16.210 16.582 -10.466 1.00 97.50 215 SER A C 1
ATOM 1519 O O . SER A 1 215 ? -17.155 16.492 -9.678 1.00 97.50 215 SER A O 1
ATOM 1521 N N . TYR A 1 216 ? -15.117 17.288 -10.220 1.00 96.75 216 TYR A N 1
ATOM 1522 C CA . TYR A 1 216 ? -14.950 18.102 -9.029 1.00 96.75 216 TYR A CA 1
ATOM 1523 C C . TYR A 1 216 ? -14.547 19.526 -9.399 1.00 96.75 216 TYR A C 1
ATOM 1525 O O . TYR A 1 216 ? -13.998 19.785 -10.473 1.00 96.75 216 TYR A O 1
ATOM 1533 N N . ASN A 1 217 ? -14.823 20.443 -8.488 1.00 94.94 217 ASN A N 1
ATOM 1534 C CA . ASN A 1 217 ? -14.368 21.821 -8.527 1.00 94.94 217 ASN A CA 1
ATOM 1535 C C . ASN A 1 217 ? -14.006 22.253 -7.113 1.00 94.94 217 ASN A C 1
ATOM 1537 O O . ASN A 1 217 ? -14.676 21.887 -6.148 1.00 94.94 217 ASN A O 1
ATOM 1541 N N . GLN A 1 218 ? -12.972 23.067 -7.002 1.00 90.88 218 GLN A N 1
ATOM 1542 C CA . GLN A 1 218 ? -12.461 23.559 -5.746 1.00 90.88 218 GLN A CA 1
ATOM 1543 C C . GLN A 1 218 ? -12.094 25.031 -5.877 1.00 90.88 218 GLN A C 1
ATOM 1545 O O . GLN A 1 218 ? -11.472 25.450 -6.849 1.00 90.88 218 GLN A O 1
ATOM 1550 N N . SER A 1 219 ? -12.461 25.793 -4.855 1.00 90.00 219 SER A N 1
ATOM 1551 C CA . SER A 1 219 ? -12.033 27.171 -4.658 1.00 90.00 219 SER A CA 1
ATOM 1552 C C . SER A 1 219 ? -11.090 27.275 -3.467 1.00 90.00 219 SER A C 1
ATOM 1554 O O . SER A 1 219 ? -11.377 26.709 -2.409 1.00 90.00 219 SER A O 1
ATOM 1556 N N . SER A 1 220 ? -9.986 28.006 -3.622 1.00 84.75 220 SER A N 1
ATOM 1557 C CA . SER A 1 220 ? -8.977 28.233 -2.579 1.00 84.75 220 SER A CA 1
ATOM 1558 C C . SER A 1 220 ? -8.696 29.723 -2.422 1.00 84.75 220 SER A C 1
ATOM 1560 O O . SER A 1 220 ? -8.651 30.466 -3.397 1.00 84.75 220 SER A O 1
ATOM 1562 N N . THR A 1 221 ? -8.461 30.190 -1.194 1.00 83.12 221 THR A N 1
ATOM 1563 C CA . THR A 1 221 ? -8.082 31.598 -0.967 1.00 83.12 221 THR A CA 1
ATOM 1564 C C . THR A 1 221 ? -6.615 31.894 -1.283 1.00 83.12 221 THR A C 1
ATOM 1566 O O . THR A 1 221 ? -6.219 33.058 -1.289 1.00 83.12 221 THR A O 1
ATOM 1569 N N . CYS A 1 222 ? -5.793 30.862 -1.488 1.00 78.06 222 CYS A N 1
ATOM 1570 C CA . CYS A 1 222 ? -4.344 30.980 -1.682 1.00 78.06 222 CYS A CA 1
ATOM 1571 C C . CYS A 1 222 ? -3.871 30.677 -3.106 1.00 78.06 222 CYS A C 1
ATOM 1573 O O . CYS A 1 222 ? -2.687 30.836 -3.396 1.00 78.06 222 CYS A O 1
ATOM 1575 N N . GLY A 1 223 ? -4.762 30.219 -3.979 1.00 79.81 223 GLY A N 1
ATOM 1576 C CA . GLY A 1 223 ? -4.412 29.751 -5.312 1.00 79.81 223 GLY A CA 1
ATOM 1577 C C . GLY A 1 223 ? -5.577 29.897 -6.282 1.00 79.81 223 GLY A C 1
ATOM 1578 O O . GLY A 1 223 ? -6.648 30.360 -5.888 1.00 79.81 223 GLY A O 1
ATOM 1579 N N . PRO A 1 224 ? -5.364 29.556 -7.561 1.00 83.50 224 PRO A N 1
ATOM 1580 C CA . PRO A 1 224 ? -6.446 29.511 -8.530 1.00 83.50 224 PRO A CA 1
ATOM 1581 C C . PRO A 1 224 ? -7.454 28.415 -8.169 1.00 83.50 224 PRO A C 1
ATOM 1583 O O . PRO A 1 224 ? -7.103 27.419 -7.537 1.00 83.50 224 PRO A O 1
ATOM 1586 N N . ASP A 1 225 ? -8.694 28.592 -8.618 1.00 88.44 225 ASP A N 1
ATOM 1587 C CA . ASP A 1 225 ? -9.691 27.528 -8.579 1.00 88.44 225 ASP A CA 1
ATOM 1588 C C . ASP A 1 225 ? -9.233 26.361 -9.466 1.00 88.44 225 ASP A C 1
ATOM 1590 O O . ASP A 1 225 ? -8.715 26.566 -10.570 1.00 88.44 225 ASP A O 1
ATOM 1594 N N . VAL A 1 226 ? -9.452 25.139 -8.989 1.00 89.62 226 VAL A N 1
ATOM 1595 C CA . VAL A 1 226 ? -9.066 23.902 -9.677 1.00 89.62 226 VAL A CA 1
ATOM 1596 C C . VAL A 1 226 ? -10.325 23.097 -9.966 1.00 89.62 226 VAL A C 1
ATOM 1598 O O . VAL A 1 226 ? -11.258 23.071 -9.166 1.00 89.62 226 VAL A O 1
ATOM 1601 N N . ALA A 1 227 ? -10.391 22.451 -11.123 1.00 93.50 227 ALA A N 1
ATOM 1602 C CA . ALA A 1 227 ? -11.494 21.570 -11.477 1.00 93.50 227 ALA A CA 1
ATOM 1603 C C . ALA A 1 227 ? -10.990 20.443 -12.370 1.00 93.50 227 ALA A C 1
ATOM 1605 O O . ALA A 1 227 ? -10.053 20.631 -13.146 1.00 93.50 227 ALA A O 1
ATOM 1606 N N . GLY A 1 228 ? -11.645 19.292 -12.293 1.00 94.38 228 GLY A N 1
ATOM 1607 C CA . GLY A 1 228 ? -11.211 18.121 -13.034 1.00 94.38 228 GLY A CA 1
ATOM 1608 C C . GLY A 1 228 ? -12.180 16.957 -12.933 1.00 94.38 228 GLY A C 1
ATOM 1609 O O . GLY A 1 228 ? -13.359 17.107 -12.595 1.00 94.38 228 GLY A O 1
ATOM 1610 N N . ARG A 1 229 ? -11.663 15.780 -13.267 1.00 96.00 229 ARG A N 1
ATOM 1611 C CA . ARG A 1 229 ? -12.373 14.502 -13.203 1.00 96.00 229 ARG A CA 1
ATOM 1612 C C . ARG A 1 229 ? -11.855 13.715 -12.009 1.00 96.00 229 ARG A C 1
ATOM 1614 O O . ARG A 1 229 ? -10.682 13.819 -11.668 1.00 96.00 229 ARG A O 1
ATOM 1621 N N . PHE A 1 230 ? -12.717 12.913 -11.401 1.00 95.62 230 PHE A N 1
ATOM 1622 C CA . PHE A 1 230 ? -12.311 12.019 -10.324 1.00 95.62 230 PHE A CA 1
ATOM 1623 C C . PHE A 1 230 ? -12.897 10.624 -10.507 1.00 95.62 230 PHE A C 1
ATOM 1625 O O . PHE A 1 230 ? -13.941 10.447 -11.147 1.00 95.62 230 PHE A O 1
ATOM 1632 N N . LEU A 1 231 ? -12.216 9.666 -9.895 1.00 94.81 231 LEU A N 1
ATOM 1633 C CA . LEU A 1 231 ? -12.639 8.289 -9.699 1.00 94.81 231 LEU A CA 1
ATOM 1634 C C . LEU A 1 231 ? -12.611 8.007 -8.196 1.00 94.81 231 LEU A C 1
ATOM 1636 O O . LEU A 1 231 ? -11.760 8.526 -7.481 1.00 94.81 231 LEU A O 1
ATOM 1640 N N . ALA A 1 232 ? -13.535 7.200 -7.701 1.00 95.25 232 ALA A N 1
ATOM 1641 C CA . ALA A 1 232 ? -13.593 6.833 -6.300 1.00 95.25 232 ALA A CA 1
ATOM 1642 C C . ALA A 1 232 ? -14.072 5.395 -6.127 1.00 95.25 232 ALA A C 1
ATOM 1644 O O . ALA A 1 232 ? -14.970 4.931 -6.832 1.00 95.25 232 ALA A O 1
ATOM 1645 N N . GLY A 1 233 ? -13.484 4.707 -5.155 1.00 94.06 233 GLY A N 1
ATOM 1646 C CA . GLY A 1 233 ? -13.852 3.352 -4.772 1.00 94.06 233 GLY A CA 1
ATOM 1647 C C . GLY A 1 233 ? -13.994 3.241 -3.261 1.00 94.06 233 GLY A C 1
ATOM 1648 O O . GLY A 1 233 ? -13.196 3.808 -2.510 1.00 94.06 233 GLY A O 1
ATOM 1649 N N . LYS A 1 234 ? -15.021 2.516 -2.813 1.00 94.56 234 LYS A N 1
ATOM 1650 C CA . LYS A 1 234 ? -15.194 2.182 -1.397 1.00 94.56 234 LYS A CA 1
ATOM 1651 C C . LYS A 1 234 ? -14.201 1.075 -1.022 1.00 94.56 234 LYS A C 1
ATOM 1653 O O . LYS A 1 234 ? -14.046 0.116 -1.778 1.00 94.56 234 LYS A O 1
ATOM 1658 N N . LEU A 1 235 ? -13.520 1.221 0.115 1.00 92.12 235 LEU A N 1
ATOM 1659 C CA . LEU A 1 235 ? -12.607 0.211 0.672 1.00 92.12 235 LEU A CA 1
ATOM 1660 C C . LEU A 1 235 ? -13.368 -0.820 1.514 1.00 92.12 235 LEU A C 1
ATOM 1662 O O . LEU A 1 235 ? -12.998 -1.991 1.552 1.00 92.12 235 LEU A O 1
ATOM 1666 N N . GLY A 1 236 ? -14.401 -0.361 2.221 1.00 94.19 236 GLY A N 1
ATOM 1667 C CA . GLY A 1 236 ? -15.225 -1.163 3.116 1.00 94.19 236 GLY A CA 1
ATOM 1668 C C . GLY A 1 236 ? -15.956 -0.295 4.134 1.00 94.19 236 GLY A C 1
ATOM 1669 O O . GLY A 1 236 ? -15.946 0.939 4.045 1.00 94.19 236 GLY A O 1
ATOM 1670 N N . ILE A 1 237 ? -16.588 -0.952 5.105 1.00 96.62 237 ILE A N 1
ATOM 1671 C CA . ILE A 1 237 ? -17.362 -0.292 6.157 1.00 96.62 237 ILE A CA 1
ATOM 1672 C C . ILE A 1 237 ? -17.019 -0.826 7.553 1.00 96.62 237 ILE A C 1
ATOM 1674 O O . ILE A 1 237 ? -16.529 -1.948 7.720 1.00 96.62 237 ILE A O 1
ATOM 1678 N N . THR A 1 238 ? -17.338 -0.037 8.576 1.00 97.38 238 THR A N 1
ATOM 1679 C CA . THR A 1 238 ? -17.430 -0.499 9.966 1.00 97.38 238 THR A CA 1
ATOM 1680 C C . THR A 1 238 ? -18.593 0.176 10.691 1.00 97.38 238 THR A C 1
ATOM 1682 O O . THR A 1 238 ? -19.137 1.177 10.230 1.00 97.38 238 THR A O 1
ATOM 1685 N N . THR A 1 239 ? -19.012 -0.374 11.829 1.00 97.25 239 THR A N 1
ATOM 1686 C CA . THR A 1 239 ? -20.036 0.237 12.693 1.00 97.25 239 THR A CA 1
ATOM 1687 C C . THR A 1 239 ? -19.434 0.617 14.035 1.00 97.25 239 THR A C 1
ATOM 1689 O O . THR A 1 239 ? -18.487 -0.026 14.480 1.00 97.25 239 THR A O 1
ATOM 1692 N N . SER A 1 240 ? -20.017 1.592 14.738 1.00 95.62 240 SER A N 1
ATOM 1693 C CA . SER A 1 240 ? -19.541 1.978 16.077 1.00 95.62 240 SER A CA 1
ATOM 1694 C C . SER A 1 240 ? -19.473 0.804 17.061 1.00 95.62 240 SER A C 1
ATOM 1696 O O . SER A 1 240 ? -18.597 0.770 17.922 1.00 95.62 240 SER A O 1
ATOM 1698 N N . VAL A 1 241 ? -20.397 -0.156 16.935 1.00 95.56 241 VAL A N 1
ATOM 1699 C CA . VAL A 1 241 ? -20.441 -1.364 17.773 1.00 95.56 241 VAL A CA 1
ATOM 1700 C C . VAL A 1 241 ? -19.290 -2.298 17.419 1.00 95.56 241 VAL A C 1
ATOM 1702 O O . VAL A 1 241 ? -18.516 -2.647 18.300 1.00 95.56 241 VAL A O 1
ATOM 1705 N N . ALA A 1 242 ? -19.128 -2.632 16.137 1.00 96.94 242 ALA A N 1
ATOM 1706 C CA . ALA A 1 242 ? -18.047 -3.510 15.692 1.00 96.94 242 ALA A CA 1
ATOM 1707 C C . ALA A 1 242 ? -16.666 -2.901 15.984 1.00 96.94 242 ALA A C 1
ATOM 1709 O O . ALA A 1 242 ? -15.762 -3.596 16.432 1.00 96.94 242 ALA A O 1
ATOM 1710 N N . THR A 1 243 ? -16.516 -1.585 15.816 1.00 97.50 243 THR A N 1
ATOM 1711 C CA . THR A 1 243 ? -15.301 -0.867 16.208 1.00 97.50 243 THR A CA 1
ATOM 1712 C C . THR A 1 243 ? -15.015 -1.017 17.701 1.00 97.50 243 THR A C 1
ATOM 1714 O O . THR A 1 243 ? -13.874 -1.274 18.068 1.00 97.50 243 THR A O 1
ATOM 1717 N N . LEU A 1 244 ? -16.024 -0.902 18.570 1.00 97.44 244 LEU A N 1
ATOM 1718 C CA . LEU A 1 244 ? -15.833 -1.098 20.007 1.00 97.44 244 LEU A CA 1
ATOM 1719 C C . LEU A 1 244 ? -15.380 -2.527 20.340 1.00 97.44 244 LEU A C 1
ATOM 1721 O O . LEU A 1 244 ? -14.458 -2.689 21.132 1.00 97.44 244 LEU A O 1
ATOM 1725 N N . GLU A 1 245 ? -15.986 -3.539 19.718 1.00 97.75 245 GLU A N 1
ATOM 1726 C CA . GLU A 1 245 ? -15.609 -4.948 19.911 1.00 97.75 245 GLU A CA 1
ATOM 1727 C C . GLU A 1 245 ? -14.180 -5.234 19.412 1.00 97.75 245 GLU A C 1
ATOM 1729 O O . GLU A 1 245 ? -13.445 -6.011 20.017 1.00 97.75 245 GLU A O 1
ATOM 1734 N N . VAL A 1 246 ? -13.750 -4.580 18.327 1.00 98.31 246 VAL A N 1
ATOM 1735 C CA . VAL A 1 246 ? -12.362 -4.661 17.843 1.00 98.31 246 VAL A CA 1
ATOM 1736 C C . VAL A 1 246 ? -11.400 -3.981 18.822 1.00 98.31 246 VAL A C 1
ATOM 1738 O O . VAL A 1 246 ? -10.337 -4.527 19.105 1.00 98.31 246 VAL A O 1
ATOM 1741 N N . LEU A 1 247 ? -11.750 -2.820 19.386 1.00 98.38 247 LEU A N 1
ATOM 1742 C CA . LEU A 1 247 ? -10.922 -2.183 20.419 1.00 98.38 247 LEU A CA 1
ATOM 1743 C C . LEU A 1 247 ? -10.826 -3.035 21.694 1.00 98.38 247 LEU A C 1
ATOM 1745 O O . LEU A 1 247 ? -9.765 -3.060 22.315 1.00 98.38 247 LEU A O 1
ATOM 1749 N N . GLU A 1 248 ? -11.900 -3.736 22.063 1.00 97.81 248 GLU A N 1
ATOM 1750 C CA . GLU A 1 248 ? -11.911 -4.713 23.159 1.00 97.81 248 GLU A CA 1
ATOM 1751 C C . GLU A 1 248 ? -10.944 -5.869 22.871 1.00 97.81 248 GLU A C 1
ATOM 1753 O O . GLU A 1 248 ? -10.057 -6.118 23.683 1.00 97.81 248 GLU A O 1
ATOM 1758 N N . LEU A 1 249 ? -11.001 -6.476 21.676 1.00 98.25 249 LEU A N 1
ATOM 1759 C CA . LEU A 1 249 ? -10.025 -7.482 21.224 1.00 98.25 249 LEU A CA 1
ATOM 1760 C C . LEU A 1 249 ? -8.574 -6.992 21.374 1.00 98.25 249 LEU A C 1
ATOM 1762 O O . LEU A 1 249 ? -7.729 -7.708 21.911 1.00 98.25 249 LEU A O 1
ATOM 1766 N N . LEU A 1 250 ? -8.266 -5.783 20.893 1.00 98.19 250 LEU A N 1
ATOM 1767 C CA . LEU A 1 250 ? -6.905 -5.236 20.951 1.00 98.19 250 LEU A CA 1
ATOM 1768 C C . LEU A 1 250 ? -6.459 -4.932 22.385 1.00 98.19 250 LEU A C 1
ATOM 1770 O O . LEU A 1 250 ? -5.294 -5.148 22.726 1.00 98.19 250 LEU A O 1
ATOM 1774 N N . GLY A 1 251 ? -7.372 -4.439 23.220 1.00 97.81 251 GLY A N 1
ATOM 1775 C CA . GLY A 1 251 ? -7.120 -4.159 24.629 1.00 97.81 251 GLY A CA 1
ATOM 1776 C C . GLY A 1 251 ? -6.842 -5.431 25.414 1.00 97.81 251 GLY A C 1
ATOM 1777 O O . GLY A 1 251 ? -5.810 -5.518 26.075 1.00 97.81 251 GLY A O 1
ATOM 1778 N N . ASP A 1 252 ? -7.700 -6.435 25.265 1.00 97.69 252 ASP A N 1
ATOM 1779 C CA . ASP A 1 252 ? -7.577 -7.724 25.944 1.00 97.69 252 ASP A CA 1
ATOM 1780 C C . ASP A 1 252 ? -6.342 -8.499 25.471 1.00 97.69 252 ASP A C 1
ATOM 1782 O O . ASP A 1 252 ? -5.669 -9.154 26.272 1.00 97.69 252 ASP A O 1
ATOM 1786 N N . PHE A 1 253 ? -5.975 -8.372 24.192 1.00 98.19 253 PHE A N 1
ATOM 1787 C CA . PHE A 1 253 ? -4.726 -8.927 23.681 1.00 98.19 253 PHE A CA 1
ATOM 1788 C C . PHE A 1 253 ? -3.503 -8.271 24.332 1.00 98.19 253 PHE A C 1
ATOM 1790 O O . PHE A 1 253 ? -2.620 -8.982 24.820 1.00 98.19 253 PHE A O 1
ATOM 1797 N N . CYS A 1 254 ? -3.460 -6.935 24.399 1.00 98.31 254 CYS A N 1
ATOM 1798 C CA . CYS A 1 254 ? -2.385 -6.217 25.089 1.00 98.31 254 CYS A CA 1
ATOM 1799 C C . CYS A 1 254 ? -2.325 -6.584 26.579 1.00 98.31 254 CYS A C 1
ATOM 1801 O O . CYS A 1 254 ? -1.250 -6.892 27.090 1.00 98.31 254 CYS A O 1
ATOM 1803 N N . ASP A 1 255 ? -3.469 -6.603 27.266 1.00 97.94 255 ASP A N 1
ATOM 1804 C CA . ASP A 1 255 ? -3.556 -6.928 28.692 1.00 97.94 255 ASP A CA 1
ATOM 1805 C C . ASP A 1 255 ? -3.108 -8.376 28.962 1.00 97.94 255 ASP A C 1
ATOM 1807 O O . ASP A 1 255 ? -2.412 -8.639 29.942 1.00 97.94 255 ASP A O 1
ATOM 1811 N N . ALA A 1 256 ? -3.421 -9.322 28.069 1.00 97.94 256 ALA A N 1
ATOM 1812 C CA . ALA A 1 256 ? -2.955 -10.703 28.181 1.00 97.94 256 ALA A CA 1
ATOM 1813 C C . ALA A 1 256 ? -1.440 -10.853 27.960 1.00 97.94 256 ALA A C 1
ATOM 1815 O O . ALA A 1 256 ? -0.824 -11.689 28.624 1.00 97.94 256 ALA A O 1
ATOM 1816 N N . LEU A 1 257 ? -0.838 -10.070 27.054 1.00 97.94 257 LEU A N 1
ATOM 1817 C CA . LEU A 1 257 ? 0.618 -10.047 26.852 1.00 97.94 257 LEU A CA 1
ATOM 1818 C C . LEU A 1 257 ? 1.348 -9.499 28.082 1.00 97.94 257 LEU A C 1
ATOM 1820 O O . LEU A 1 257 ? 2.346 -10.073 28.507 1.00 97.94 257 LEU A O 1
ATOM 1824 N N . GLU A 1 258 ? 0.841 -8.418 28.669 1.00 97.69 258 GLU A N 1
ATOM 1825 C CA . GLU A 1 258 ? 1.434 -7.775 29.849 1.00 97.69 258 GLU A CA 1
ATOM 1826 C C . GLU A 1 258 ? 1.232 -8.573 31.134 1.00 97.69 258 GLU A C 1
ATOM 1828 O O . GLU A 1 258 ? 2.082 -8.553 32.019 1.00 97.69 258 GLU A O 1
ATOM 1833 N N . ALA A 1 259 ? 0.129 -9.316 31.227 1.00 96.94 259 ALA A N 1
ATOM 1834 C CA . ALA A 1 259 ? -0.087 -10.300 32.281 1.00 96.94 259 ALA A CA 1
ATOM 1835 C C . ALA A 1 259 ? 0.730 -11.590 32.074 1.00 96.94 259 ALA A C 1
ATOM 1837 O O . ALA A 1 259 ? 0.560 -12.535 32.848 1.00 96.94 259 ALA A O 1
ATOM 1838 N N . GLU A 1 260 ? 1.549 -11.657 31.015 1.00 96.25 260 GLU A N 1
ATOM 1839 C CA . GLU A 1 260 ? 2.363 -12.819 30.636 1.00 96.25 260 GLU A CA 1
ATOM 1840 C C . GLU A 1 260 ? 1.523 -14.105 30.538 1.00 96.25 260 GLU A C 1
ATOM 1842 O O . GLU A 1 260 ? 1.932 -15.217 30.888 1.00 96.25 260 GLU A O 1
ATOM 1847 N N . SER A 1 261 ? 0.277 -13.945 30.088 1.00 96.38 261 SER A N 1
ATOM 1848 C CA . SER A 1 261 ? -0.713 -15.007 30.099 1.00 96.38 261 SER A CA 1
ATOM 1849 C C . SER A 1 261 ? -0.587 -15.886 28.864 1.00 96.38 261 SER A C 1
ATOM 1851 O O . SER A 1 261 ? -0.670 -15.428 27.723 1.00 96.38 261 SER A O 1
ATOM 1853 N N . THR A 1 262 ? -0.551 -17.202 29.078 1.00 93.69 262 THR A N 1
ATOM 1854 C CA . THR A 1 262 ? -0.669 -18.192 27.989 1.00 93.69 262 THR A CA 1
ATOM 1855 C C . THR A 1 262 ? -1.975 -18.067 27.192 1.00 93.69 262 THR A C 1
ATOM 1857 O O . THR A 1 262 ? -2.058 -18.575 26.075 1.00 93.69 262 THR A O 1
ATOM 1860 N N . SER A 1 263 ? -2.982 -17.355 27.716 1.00 95.38 263 SER A N 1
ATOM 1861 C CA . SER A 1 263 ? -4.213 -17.043 26.987 1.00 95.38 263 SER A CA 1
ATOM 1862 C C . SER A 1 263 ? -4.048 -15.957 25.923 1.00 95.38 263 SER A C 1
ATOM 1864 O O . SER A 1 263 ? -4.975 -15.783 25.140 1.00 95.38 263 SER A O 1
ATOM 1866 N N . ALA A 1 264 ? -2.914 -15.246 25.846 1.00 97.19 264 ALA A N 1
ATOM 1867 C CA . ALA A 1 264 ? -2.690 -14.213 24.830 1.00 97.19 264 ALA A CA 1
ATOM 1868 C C . ALA A 1 264 ? -2.925 -14.750 23.406 1.00 97.19 264 ALA A C 1
ATOM 1870 O O . ALA A 1 264 ? -3.578 -14.097 22.598 1.00 97.19 264 ALA A O 1
ATOM 1871 N N . VAL A 1 265 ? -2.522 -15.999 23.138 1.00 97.69 265 VAL A N 1
ATOM 1872 C CA . VAL A 1 265 ? -2.722 -16.672 21.842 1.00 97.69 265 VAL A CA 1
ATOM 1873 C C . VAL A 1 265 ? -4.190 -17.006 21.519 1.00 97.69 265 VAL A C 1
ATOM 1875 O O . VAL A 1 265 ? -4.495 -17.461 20.419 1.00 97.69 265 VAL A O 1
ATOM 1878 N N . ASN A 1 266 ? -5.127 -16.833 22.455 1.00 97.00 266 ASN A N 1
ATOM 1879 C CA . ASN A 1 266 ? -6.564 -17.000 22.195 1.00 97.00 266 ASN A CA 1
ATOM 1880 C C . ASN A 1 266 ? -7.179 -15.814 21.447 1.00 97.00 266 ASN A C 1
ATOM 1882 O O . ASN A 1 266 ? -8.265 -15.962 20.906 1.00 97.00 266 ASN A O 1
ATOM 1886 N N . HIS A 1 267 ? -6.475 -14.684 21.367 1.00 97.75 267 HIS A N 1
ATOM 1887 C CA . HIS A 1 267 ? -6.877 -13.550 20.531 1.00 97.75 267 HIS A CA 1
ATOM 1888 C C . HIS A 1 267 ? -6.485 -13.740 19.059 1.00 97.75 267 HIS A C 1
ATOM 1890 O O . HIS A 1 267 ? -6.892 -12.955 18.208 1.00 97.75 267 HIS A O 1
ATOM 1896 N N . LEU A 1 268 ? -5.720 -14.794 18.751 1.00 98.00 268 LEU A N 1
ATOM 1897 C CA . LEU A 1 268 ? -5.497 -15.268 17.390 1.00 98.00 268 LEU A CA 1
ATOM 1898 C C . LEU A 1 268 ? -6.516 -16.365 17.062 1.00 98.00 268 LEU A C 1
ATOM 1900 O O . LEU A 1 268 ? -6.750 -17.259 17.881 1.00 98.00 268 LEU A O 1
ATOM 1904 N N . HIS A 1 269 ? -7.059 -16.336 15.846 1.00 97.56 269 HIS A N 1
ATOM 1905 C CA . HIS A 1 269 ? -8.002 -17.335 15.342 1.00 97.56 269 HIS A CA 1
ATOM 1906 C C . HIS A 1 269 ? -7.446 -18.761 15.502 1.00 97.56 269 HIS A C 1
ATOM 1908 O O . HIS A 1 269 ? -6.256 -18.993 15.273 1.00 97.56 269 HIS A O 1
ATOM 1914 N N . SER A 1 270 ? -8.276 -19.755 15.845 1.00 96.62 270 SER A N 1
ATOM 1915 C CA . SER A 1 270 ? -7.786 -21.124 16.098 1.00 96.62 270 SER A CA 1
ATOM 1916 C C . SER A 1 270 ? -7.063 -21.756 14.906 1.00 96.62 270 SER A C 1
ATOM 1918 O O . SER A 1 270 ? -6.120 -22.523 15.102 1.00 96.62 270 SER A O 1
ATOM 1920 N N . ALA A 1 271 ? -7.467 -21.386 13.690 1.00 95.75 271 ALA A N 1
ATOM 1921 C CA . ALA A 1 271 ? -6.827 -21.746 12.423 1.00 95.75 271 ALA A CA 1
ATOM 1922 C C . ALA A 1 271 ? -5.884 -20.656 11.870 1.00 95.75 271 ALA A C 1
ATOM 1924 O O . ALA A 1 271 ? -5.713 -20.564 10.658 1.00 95.75 271 ALA A O 1
ATOM 1925 N N . TYR A 1 272 ? -5.323 -19.793 12.725 1.00 97.00 272 TYR A N 1
ATOM 1926 C CA . TYR A 1 272 ? -4.397 -18.745 12.292 1.00 97.00 272 TYR A CA 1
ATOM 1927 C C . TYR A 1 272 ? -3.221 -19.348 11.512 1.00 97.00 272 TYR A C 1
ATOM 1929 O O . TYR A 1 272 ? -2.521 -20.247 11.998 1.00 97.00 272 TYR A O 1
ATOM 1937 N N . LEU A 1 273 ? -3.017 -18.804 10.316 1.00 94.19 273 LEU A N 1
ATOM 1938 C CA . LEU A 1 273 ? -1.927 -19.106 9.407 1.00 94.19 273 LEU A CA 1
ATOM 1939 C C . LEU A 1 273 ? -1.610 -17.834 8.615 1.00 94.19 273 LEU A C 1
ATOM 1941 O O . LEU A 1 273 ? -2.493 -17.315 7.934 1.00 94.19 273 LEU A O 1
ATOM 1945 N N . HIS A 1 274 ? -0.379 -17.346 8.703 1.00 92.75 274 HIS A N 1
ATOM 1946 C CA . HIS A 1 274 ? 0.118 -16.244 7.885 1.00 92.75 274 HIS A CA 1
ATOM 1947 C C . HIS A 1 274 ? 1.492 -16.610 7.325 1.00 92.75 274 HIS A C 1
ATOM 1949 O O . HIS A 1 274 ? 2.434 -16.796 8.089 1.00 92.75 274 HIS A O 1
ATOM 1955 N N . ASP A 1 275 ? 1.591 -16.763 6.007 1.00 91.31 275 ASP A N 1
ATOM 1956 C CA . ASP A 1 275 ? 2.825 -17.119 5.292 1.00 91.31 275 ASP A CA 1
ATOM 1957 C C . ASP A 1 275 ? 3.629 -18.263 5.946 1.00 91.31 275 ASP A C 1
ATOM 1959 O O . ASP A 1 275 ? 4.855 -18.237 6.051 1.00 91.31 275 ASP A O 1
ATOM 1963 N N . GLY A 1 276 ? 2.916 -19.298 6.400 1.00 92.19 276 GLY A N 1
ATOM 1964 C CA . GLY A 1 276 ? 3.497 -20.464 7.074 1.00 92.19 276 GLY A CA 1
ATOM 1965 C C . GLY A 1 276 ? 3.664 -20.324 8.592 1.00 92.19 276 GLY A C 1
ATOM 1966 O O . GLY A 1 276 ? 3.816 -21.342 9.264 1.00 92.19 276 GLY A O 1
ATOM 1967 N N . MET A 1 277 ? 3.568 -19.114 9.155 1.00 94.94 277 MET A N 1
ATOM 1968 C CA . MET A 1 277 ? 3.519 -18.890 10.602 1.00 94.94 277 MET A CA 1
ATOM 1969 C C . MET A 1 277 ? 2.143 -19.271 11.147 1.00 94.94 277 MET A C 1
ATOM 1971 O O . MET A 1 277 ? 1.117 -18.698 10.779 1.00 94.94 277 MET A O 1
ATOM 1975 N N . THR A 1 278 ? 2.118 -20.240 12.053 1.00 97.12 278 THR A N 1
ATOM 1976 C CA . THR A 1 278 ? 0.892 -20.766 12.655 1.00 97.12 278 THR A CA 1
ATOM 1977 C C . THR A 1 278 ? 0.588 -20.116 14.001 1.00 97.12 278 THR A C 1
ATOM 1979 O O . THR A 1 278 ? 1.442 -19.508 14.650 1.00 97.12 278 THR A O 1
ATOM 1982 N N . ARG A 1 279 ? -0.634 -20.335 14.498 1.00 97.19 279 ARG A N 1
ATOM 1983 C CA . ARG A 1 279 ? -0.999 -20.017 15.887 1.00 97.19 279 ARG A CA 1
ATOM 1984 C C . ARG A 1 279 ? -0.027 -20.618 16.911 1.00 97.19 279 ARG A C 1
ATOM 1986 O O . ARG A 1 279 ? 0.268 -20.000 17.932 1.00 97.19 279 ARG A O 1
ATOM 1993 N N . THR A 1 280 ? 0.450 -21.838 16.663 1.00 97.94 280 THR A N 1
ATOM 1994 C CA . THR A 1 280 ? 1.385 -22.532 17.558 1.00 97.94 280 THR A CA 1
ATOM 1995 C C . THR A 1 280 ? 2.747 -21.848 17.583 1.00 97.94 280 THR A C 1
ATOM 1997 O O . THR A 1 280 ? 3.344 -21.747 18.653 1.00 97.94 280 THR A O 1
ATOM 2000 N N . ASP A 1 281 ? 3.210 -21.314 16.454 1.00 97.94 281 ASP A N 1
ATOM 2001 C CA . ASP A 1 281 ? 4.471 -20.570 16.391 1.00 97.94 281 ASP A CA 1
ATOM 2002 C C . ASP A 1 281 ? 4.390 -19.272 17.203 1.00 97.94 281 ASP A C 1
ATOM 2004 O O . ASP A 1 281 ? 5.298 -18.968 17.979 1.00 97.94 281 ASP A O 1
ATOM 2008 N N . TRP A 1 282 ? 3.261 -18.559 17.129 1.00 97.75 282 TRP A N 1
ATOM 2009 C CA . TRP A 1 282 ? 2.992 -17.418 18.008 1.00 97.75 282 TRP A CA 1
ATOM 2010 C C . TRP A 1 282 ? 2.957 -17.810 19.488 1.00 97.75 282 TRP A C 1
ATOM 2012 O O . TRP A 1 282 ? 3.570 -17.129 20.307 1.00 97.75 282 TRP A O 1
ATOM 2022 N N . ALA A 1 283 ? 2.314 -18.930 19.844 1.00 98.12 283 ALA A N 1
ATOM 2023 C CA . ALA A 1 283 ? 2.312 -19.425 21.224 1.00 98.12 283 ALA A CA 1
ATOM 2024 C C . ALA A 1 283 ? 3.737 -19.675 21.748 1.00 98.12 283 ALA A C 1
ATOM 2026 O O . ALA A 1 283 ? 4.053 -19.316 22.882 1.00 98.12 283 ALA A O 1
ATOM 2027 N N . LEU A 1 284 ? 4.603 -20.272 20.921 1.00 98.25 284 LEU A N 1
ATOM 2028 C CA . LEU A 1 284 ? 6.009 -20.504 21.257 1.00 98.25 284 LEU A CA 1
ATOM 2029 C C . LEU A 1 284 ? 6.782 -19.190 21.396 1.00 98.25 284 LEU A C 1
ATOM 2031 O O . LEU A 1 284 ? 7.570 -19.049 22.332 1.00 98.25 284 LEU A O 1
ATOM 2035 N N . ARG A 1 285 ? 6.531 -18.215 20.515 1.00 97.56 285 ARG A N 1
ATOM 2036 C CA . ARG A 1 285 ? 7.137 -16.879 20.591 1.00 97.56 285 ARG A CA 1
ATOM 2037 C C . ARG A 1 285 ? 6.751 -16.161 21.884 1.00 97.56 285 ARG A C 1
ATOM 2039 O O . ARG A 1 285 ? 7.635 -15.684 22.590 1.00 97.56 285 ARG A O 1
ATOM 2046 N N . PHE A 1 286 ? 5.464 -16.153 22.230 1.00 98.06 286 PHE A N 1
ATOM 2047 C CA . PHE A 1 286 ? 4.967 -15.567 23.477 1.00 98.06 286 PHE A CA 1
ATOM 2048 C C . PHE A 1 286 ? 5.556 -16.266 24.704 1.00 98.06 286 PHE A C 1
ATOM 2050 O O . PHE A 1 286 ? 6.049 -15.596 25.602 1.00 98.06 286 PHE A O 1
ATOM 2057 N N . ALA A 1 287 ? 5.598 -17.602 24.722 1.00 97.94 287 ALA A N 1
ATOM 2058 C CA . ALA A 1 287 ? 6.227 -18.350 25.811 1.00 97.94 287 ALA A CA 1
ATOM 2059 C C . ALA A 1 287 ? 7.720 -18.009 25.966 1.00 97.94 287 ALA A C 1
ATOM 2061 O O . ALA A 1 287 ? 8.211 -17.884 27.088 1.00 97.94 287 ALA A O 1
ATOM 2062 N N . GLY A 1 288 ? 8.427 -17.815 24.848 1.00 97.75 288 GLY A N 1
ATOM 2063 C CA . GLY A 1 288 ? 9.801 -17.319 24.839 1.00 97.75 288 GLY A CA 1
ATOM 2064 C C . GLY A 1 288 ? 9.920 -15.965 25.535 1.00 97.75 288 GLY A C 1
ATOM 2065 O O . GLY A 1 288 ? 10.749 -15.826 26.433 1.00 97.75 288 GLY A O 1
ATOM 2066 N N . TRP A 1 289 ? 9.048 -15.009 25.196 1.00 97.94 289 TRP A N 1
ATOM 2067 C CA . TRP A 1 289 ? 8.987 -13.707 25.865 1.00 97.94 289 TRP A CA 1
ATOM 2068 C C . TRP A 1 289 ? 8.702 -13.850 27.368 1.00 97.94 289 TRP A C 1
ATOM 2070 O O . TRP A 1 289 ? 9.495 -13.407 28.190 1.00 97.94 289 TRP A O 1
ATOM 2080 N N . PHE A 1 290 ? 7.645 -14.559 27.756 1.00 97.62 290 PHE A N 1
ATOM 2081 C CA . PHE A 1 290 ? 7.261 -14.706 29.170 1.00 97.62 290 PHE A CA 1
ATOM 2082 C C . PHE A 1 290 ? 8.342 -15.386 30.025 1.00 97.62 290 PHE A C 1
ATOM 2084 O O . PHE A 1 290 ? 8.406 -15.193 31.231 1.00 97.62 290 PHE A O 1
ATOM 2091 N N . SER A 1 291 ? 9.211 -16.194 29.413 1.00 97.00 291 SER A N 1
ATOM 2092 C CA . SER A 1 291 ? 10.339 -16.830 30.106 1.00 97.00 291 SER A CA 1
ATOM 2093 C C . SER A 1 291 ? 11.637 -16.017 30.106 1.00 97.00 291 SER A C 1
ATOM 2095 O O . SER A 1 291 ? 12.575 -16.400 30.803 1.00 97.00 291 SER A O 1
ATOM 2097 N N . GLY A 1 292 ? 11.725 -14.960 29.292 1.00 96.81 292 GLY A N 1
ATOM 2098 C CA . GLY A 1 292 ? 12.943 -14.176 29.063 1.00 96.81 292 GLY A CA 1
ATOM 2099 C C . GLY A 1 292 ? 12.926 -12.770 29.671 1.00 96.81 292 GLY A C 1
ATOM 2100 O O . GLY A 1 292 ? 13.997 -12.182 29.853 1.00 96.81 292 GLY A O 1
ATOM 2101 N N . TYR A 1 293 ? 11.745 -12.250 30.015 1.00 97.44 293 TYR A N 1
ATOM 2102 C CA . TYR A 1 293 ? 11.538 -10.878 30.486 1.00 97.44 293 TYR A CA 1
ATOM 2103 C C . TYR A 1 293 ? 10.846 -10.849 31.857 1.00 97.44 293 TYR A C 1
ATOM 2105 O O . TYR A 1 293 ? 9.990 -11.680 32.127 1.00 97.44 293 TYR A O 1
ATOM 2113 N N . ASP A 1 294 ? 11.249 -9.905 32.715 1.00 94.62 294 ASP A N 1
ATOM 2114 C CA . ASP A 1 294 ? 10.661 -9.655 34.047 1.00 94.62 294 ASP A CA 1
ATOM 2115 C C . ASP A 1 294 ? 9.375 -8.817 33.972 1.00 94.62 294 ASP A C 1
ATOM 2117 O O . ASP A 1 294 ? 8.603 -8.748 34.931 1.00 94.62 294 ASP A O 1
ATOM 2121 N N . SER A 1 295 ? 9.207 -8.083 32.872 1.00 94.62 295 SER A N 1
ATOM 2122 C CA . SER A 1 295 ? 7.999 -7.329 32.575 1.00 94.62 295 SER A CA 1
ATOM 2123 C C . SER A 1 295 ? 7.860 -7.109 31.079 1.00 94.62 295 SER A C 1
ATOM 2125 O O . SER A 1 295 ? 8.853 -6.902 30.372 1.00 94.62 295 SER A O 1
ATOM 2127 N N . ILE A 1 296 ? 6.614 -7.112 30.612 1.00 97.69 296 ILE A N 1
ATOM 2128 C CA . ILE A 1 296 ? 6.234 -6.807 29.234 1.00 97.69 296 ILE A CA 1
ATOM 2129 C C . ILE A 1 296 ? 5.279 -5.613 29.231 1.00 97.69 296 ILE A C 1
ATOM 2131 O O . ILE A 1 296 ? 4.457 -5.443 30.128 1.00 97.69 296 ILE A O 1
ATOM 2135 N N . THR A 1 297 ? 5.398 -4.755 28.224 1.00 97.56 297 THR A N 1
ATOM 2136 C CA . THR A 1 297 ? 4.467 -3.655 27.948 1.00 97.56 297 THR A CA 1
ATOM 2137 C C . THR A 1 297 ? 4.036 -3.729 26.492 1.00 97.56 297 THR A C 1
ATOM 2139 O O . THR A 1 297 ? 4.878 -3.828 25.603 1.00 97.56 297 THR A O 1
ATOM 2142 N N . ALA A 1 298 ? 2.732 -3.658 26.244 1.00 97.75 298 ALA A N 1
ATOM 2143 C CA . ALA A 1 298 ? 2.134 -3.676 24.918 1.00 97.75 298 ALA A CA 1
ATOM 2144 C C . ALA A 1 298 ? 1.331 -2.389 24.687 1.00 97.75 298 ALA A C 1
ATOM 2146 O O . ALA A 1 298 ? 0.480 -2.002 25.495 1.00 97.75 298 ALA A O 1
ATOM 2147 N N . ASN A 1 299 ? 1.600 -1.708 23.576 1.00 96.25 299 ASN A N 1
ATOM 2148 C CA . ASN A 1 299 ? 0.895 -0.498 23.174 1.00 96.25 299 ASN A CA 1
ATOM 2149 C C . ASN A 1 299 ? 0.317 -0.658 21.768 1.00 96.25 299 ASN A C 1
ATOM 2151 O O . ASN A 1 299 ? 1.073 -0.842 20.814 1.00 96.25 299 ASN A O 1
ATOM 2155 N N . ALA A 1 300 ? -1.007 -0.562 21.658 1.00 96.69 300 ALA A N 1
ATOM 2156 C CA . ALA A 1 300 ? -1.737 -0.644 20.401 1.00 96.69 300 ALA A CA 1
ATOM 2157 C C . ALA A 1 300 ? -2.256 0.739 19.991 1.00 96.69 300 ALA A C 1
ATOM 2159 O O . ALA A 1 300 ? -2.823 1.459 20.810 1.00 96.69 300 ALA A O 1
ATOM 2160 N N . ILE A 1 301 ? -2.088 1.094 18.719 1.00 96.06 301 ILE A N 1
ATOM 2161 C CA . ILE A 1 301 ? -2.562 2.353 18.134 1.00 96.06 301 ILE A CA 1
ATOM 2162 C C . ILE A 1 301 ? -3.351 2.018 16.861 1.00 96.06 301 ILE A C 1
ATOM 2164 O O . ILE A 1 301 ? -2.750 1.907 15.787 1.00 96.06 301 ILE A O 1
ATOM 2168 N N . PRO A 1 302 ? -4.674 1.803 16.952 1.00 95.25 302 PRO A N 1
ATOM 2169 C CA . PRO A 1 302 ? -5.515 1.595 15.780 1.00 95.25 302 PRO A CA 1
ATOM 2170 C C . PRO A 1 302 ? -5.683 2.901 14.995 1.00 95.25 302 PRO A C 1
ATOM 2172 O O . PRO A 1 302 ? -5.800 3.981 15.571 1.00 95.25 302 PRO A O 1
ATOM 2175 N N . ARG A 1 303 ? -5.676 2.802 13.664 1.00 92.38 303 ARG A N 1
ATOM 2176 C CA . ARG A 1 303 ? -5.801 3.943 12.738 1.00 92.38 303 ARG A CA 1
ATOM 2177 C C . ARG A 1 303 ? -7.028 3.820 11.848 1.00 92.38 303 ARG A C 1
ATOM 2179 O O . ARG A 1 303 ? -7.723 4.802 11.613 1.00 92.38 303 ARG A O 1
ATOM 2186 N N . ARG A 1 304 ? -7.284 2.618 11.334 1.00 92.81 304 ARG A N 1
ATOM 2187 C CA . ARG A 1 304 ? -8.427 2.320 10.467 1.00 92.81 304 ARG A CA 1
ATOM 2188 C C . ARG A 1 304 ? -8.967 0.942 10.797 1.00 92.81 304 ARG A C 1
ATOM 2190 O O . ARG A 1 304 ? -8.196 0.028 11.065 1.00 92.81 304 ARG A O 1
ATOM 2197 N N . ILE A 1 305 ? -10.285 0.798 10.769 1.00 95.75 305 ILE A N 1
ATOM 2198 C CA . ILE A 1 305 ? -10.966 -0.457 11.074 1.00 95.75 305 ILE A CA 1
ATOM 2199 C C . ILE A 1 305 ? -12.009 -0.690 9.984 1.00 95.75 305 ILE A C 1
ATOM 2201 O O . ILE A 1 305 ? -12.873 0.154 9.758 1.00 95.75 305 ILE A O 1
ATOM 2205 N N . ILE A 1 306 ? -11.924 -1.831 9.306 1.00 95.25 306 ILE A N 1
ATOM 2206 C CA . ILE A 1 306 ? -12.905 -2.306 8.327 1.00 95.25 306 ILE A CA 1
ATOM 2207 C C . ILE A 1 306 ? -13.411 -3.647 8.841 1.00 95.25 306 ILE A C 1
ATOM 2209 O O . ILE A 1 306 ? -12.629 -4.571 9.032 1.00 95.25 306 ILE A O 1
ATOM 2213 N N . THR A 1 307 ? -14.712 -3.779 9.073 1.00 96.06 307 THR A N 1
ATOM 2214 C CA . THR A 1 307 ? -15.295 -5.015 9.626 1.00 96.06 307 THR A CA 1
ATOM 2215 C C . THR A 1 307 ? -16.230 -5.724 8.656 1.00 96.06 307 THR A C 1
ATOM 2217 O O . THR A 1 307 ? -16.572 -6.883 8.887 1.00 96.06 307 THR A O 1
ATOM 2220 N N . ALA A 1 308 ? -16.618 -5.075 7.554 1.00 93.94 308 ALA A N 1
ATOM 2221 C CA . ALA A 1 308 ? -17.454 -5.682 6.527 1.00 93.94 308 ALA A CA 1
ATOM 2222 C C . ALA A 1 308 ? -17.265 -5.047 5.138 1.00 93.94 308 ALA A C 1
ATOM 2224 O O . ALA A 1 308 ? -16.829 -3.902 5.002 1.00 93.94 308 ALA A O 1
ATOM 2225 N N . ASP A 1 309 ? -17.668 -5.807 4.120 1.00 90.12 309 ASP A N 1
ATOM 2226 C CA . ASP A 1 309 ? -17.972 -5.341 2.766 1.00 90.12 309 ASP A CA 1
ATOM 2227 C C . ASP A 1 309 ? -19.497 -5.401 2.588 1.00 90.12 309 ASP A C 1
ATOM 2229 O O . ASP A 1 309 ? -20.115 -6.440 2.832 1.00 90.12 309 ASP A O 1
ATOM 2233 N N . ASP A 1 310 ? -20.114 -4.285 2.202 1.00 91.38 310 ASP A N 1
ATOM 2234 C CA . ASP A 1 310 ? -21.556 -4.187 1.950 1.00 91.38 310 ASP A CA 1
ATOM 2235 C C . ASP A 1 310 ? -21.954 -4.569 0.513 1.00 91.38 310 ASP A C 1
ATOM 2237 O O . ASP A 1 310 ? -23.120 -4.455 0.133 1.00 91.38 310 ASP A O 1
ATOM 2241 N N . GLY A 1 311 ? -21.001 -5.072 -0.275 1.00 89.25 311 GLY A N 1
ATOM 2242 C CA . GLY A 1 311 ? -21.167 -5.436 -1.679 1.00 89.25 311 GLY A CA 1
ATOM 2243 C C . GLY A 1 311 ? -20.873 -4.287 -2.641 1.00 89.25 311 GLY A C 1
ATOM 2244 O O . GLY A 1 311 ? -20.954 -4.487 -3.855 1.00 89.25 311 GLY A O 1
ATOM 2245 N N . GLU A 1 312 ? -20.515 -3.109 -2.126 1.00 92.19 312 GLU A N 1
ATOM 2246 C CA . GLU A 1 312 ? -20.176 -1.920 -2.911 1.00 92.19 312 GLU A CA 1
ATOM 2247 C C . GLU A 1 312 ? -18.676 -1.593 -2.886 1.00 92.19 312 GLU A C 1
ATOM 2249 O O . GLU A 1 312 ? -18.264 -0.625 -3.527 1.00 92.19 312 GLU A O 1
ATOM 2254 N N . SER A 1 313 ? -17.842 -2.379 -2.192 1.00 90.38 313 SER A N 1
ATOM 2255 C CA . SER A 1 313 ? -16.389 -2.186 -2.230 1.00 90.38 313 SER A CA 1
ATOM 2256 C C . SER A 1 313 ? -15.835 -2.392 -3.637 1.00 90.38 313 SER A C 1
ATOM 2258 O O . SER A 1 313 ? -16.155 -3.373 -4.323 1.00 90.38 313 SER A O 1
ATOM 2260 N N . TYR A 1 314 ? -14.981 -1.462 -4.065 1.00 88.44 314 TYR A N 1
ATOM 2261 C CA . TYR A 1 314 ? -14.356 -1.503 -5.382 1.00 88.44 314 TYR A CA 1
ATOM 2262 C C . TYR A 1 314 ? -13.401 -2.705 -5.460 1.00 88.44 314 TYR A C 1
ATOM 2264 O O . TYR A 1 314 ? -12.552 -2.833 -4.578 1.00 88.44 314 TYR A O 1
ATOM 2272 N N . PRO A 1 315 ? -13.475 -3.581 -6.482 1.00 81.00 315 PRO A N 1
ATOM 2273 C CA . PRO A 1 315 ? -12.736 -4.847 -6.484 1.00 81.00 315 PRO A CA 1
ATOM 2274 C C . PRO A 1 315 ? -11.216 -4.737 -6.304 1.00 81.00 315 PRO A C 1
ATOM 2276 O O . PRO A 1 315 ? -10.623 -5.641 -5.726 1.00 81.00 315 PRO A O 1
ATOM 2279 N N . LEU A 1 316 ? -10.581 -3.645 -6.753 1.00 77.88 316 LEU A N 1
ATOM 2280 C CA . LEU A 1 316 ? -9.132 -3.441 -6.571 1.00 77.88 316 LEU A CA 1
ATOM 2281 C C . LEU A 1 316 ? -8.749 -2.898 -5.181 1.00 77.88 316 LEU A C 1
ATOM 2283 O O . LEU A 1 316 ? -7.567 -2.866 -4.849 1.00 77.88 316 LEU A O 1
ATOM 2287 N N . LEU A 1 317 ? -9.726 -2.449 -4.389 1.00 80.69 317 LEU A N 1
ATOM 2288 C CA . LEU A 1 317 ? -9.544 -1.925 -3.028 1.00 80.69 317 LEU A CA 1
ATOM 2289 C C . LEU A 1 317 ? -10.168 -2.828 -1.958 1.00 80.69 317 LEU A C 1
ATOM 2291 O O . LEU A 1 317 ? -9.842 -2.691 -0.779 1.00 80.69 317 LEU A O 1
ATOM 2295 N N . ALA A 1 318 ? -11.070 -3.725 -2.358 1.00 79.44 318 ALA A N 1
ATOM 2296 C CA . ALA A 1 318 ? -11.775 -4.625 -1.467 1.00 79.44 318 ALA A CA 1
ATOM 2297 C C . ALA A 1 318 ? -10.787 -5.549 -0.750 1.00 79.44 318 ALA A C 1
ATOM 2299 O O . ALA A 1 318 ? -9.940 -6.207 -1.357 1.00 79.44 318 ALA A O 1
ATOM 2300 N N . THR A 1 319 ? -10.928 -5.619 0.568 1.00 77.94 319 THR A N 1
ATOM 2301 C CA . THR A 1 319 ? -10.150 -6.516 1.422 1.00 77.94 319 THR A CA 1
ATOM 2302 C C . THR A 1 319 ? -11.070 -7.162 2.448 1.00 77.94 319 THR A C 1
ATOM 2304 O O . THR A 1 319 ? -12.129 -6.602 2.739 1.00 77.94 319 THR A O 1
ATOM 2307 N N . PRO A 1 320 ? -10.711 -8.335 2.996 1.00 86.56 320 PRO A N 1
ATOM 2308 C CA . PRO A 1 320 ? -11.409 -8.887 4.146 1.00 86.56 320 PRO A CA 1
ATOM 2309 C C . PRO A 1 320 ? -11.435 -7.896 5.314 1.00 86.56 320 PRO A C 1
ATOM 2311 O O . PRO A 1 320 ? -10.647 -6.944 5.329 1.00 86.56 320 PRO A O 1
ATOM 2314 N N . PRO A 1 321 ? -12.290 -8.150 6.321 1.00 93.25 321 PRO A N 1
ATOM 2315 C CA . PRO A 1 321 ? -12.241 -7.433 7.585 1.00 93.25 321 PRO A CA 1
ATOM 2316 C C . PRO A 1 321 ? -10.802 -7.318 8.092 1.00 93.25 321 PRO A C 1
ATOM 2318 O O . PRO A 1 321 ? -10.068 -8.310 8.119 1.00 93.25 321 PRO A O 1
ATOM 2321 N N . ARG A 1 322 ? -10.386 -6.103 8.439 1.00 93.19 322 ARG A N 1
ATOM 2322 C CA . ARG A 1 322 ? -9.010 -5.791 8.807 1.00 93.19 322 ARG A CA 1
ATOM 2323 C C . ARG A 1 322 ? -8.891 -4.543 9.671 1.00 93.19 322 ARG A C 1
ATOM 2325 O O . ARG A 1 322 ? -9.803 -3.714 9.739 1.00 93.19 322 ARG A O 1
ATOM 2332 N N . ILE A 1 323 ? -7.719 -4.385 10.260 1.00 93.75 323 ILE A N 1
ATOM 2333 C CA . ILE A 1 323 ? -7.289 -3.207 10.998 1.00 93.75 323 ILE A CA 1
ATOM 2334 C C . ILE A 1 323 ? -5.969 -2.690 10.437 1.00 93.75 323 ILE A C 1
ATOM 2336 O O . ILE A 1 323 ? -5.034 -3.456 10.241 1.00 93.75 323 ILE A O 1
ATOM 2340 N N . ASP A 1 324 ? -5.887 -1.378 10.232 1.00 92.00 324 ASP A N 1
ATOM 2341 C CA . ASP A 1 324 ? -4.617 -0.693 10.021 1.00 92.00 324 ASP A CA 1
ATOM 2342 C C . ASP A 1 324 ? -4.210 -0.095 11.384 1.00 92.00 324 ASP A C 1
ATOM 2344 O O . ASP A 1 324 ? -4.920 0.759 11.929 1.00 92.00 324 ASP A O 1
ATOM 2348 N N . TRP A 1 325 ? -3.112 -0.559 11.982 1.00 94.06 325 TRP A N 1
ATOM 2349 C CA . TRP A 1 325 ? -2.710 -0.234 13.353 1.00 94.06 325 TRP A CA 1
ATOM 2350 C C . TRP A 1 325 ? -1.196 -0.364 13.587 1.00 94.06 325 TRP A C 1
ATOM 2352 O O . TRP A 1 325 ? -0.434 -0.781 12.721 1.00 94.06 325 TRP A O 1
ATOM 2362 N N . GLN A 1 326 ? -0.738 0.038 14.771 1.00 94.50 326 GLN A N 1
ATOM 2363 C CA . GLN A 1 326 ? 0.609 -0.251 15.261 1.00 94.50 326 GLN A CA 1
ATOM 2364 C C . GLN A 1 326 ? 0.522 -1.019 16.578 1.00 94.50 326 GLN A C 1
ATOM 2366 O O . GLN A 1 326 ? -0.253 -0.635 17.453 1.00 94.50 326 GLN A O 1
ATOM 2371 N N . LEU A 1 327 ? 1.354 -2.049 16.740 1.00 96.25 327 LEU A N 1
ATOM 2372 C CA . LEU A 1 327 ? 1.572 -2.751 18.002 1.00 96.25 327 LEU A CA 1
ATOM 2373 C C . LEU A 1 327 ? 3.053 -2.709 18.364 1.00 96.25 327 LEU A C 1
ATOM 2375 O O . LEU A 1 327 ? 3.881 -3.357 17.725 1.00 96.25 327 LEU A O 1
ATOM 2379 N N . LEU A 1 328 ? 3.370 -1.990 19.436 1.00 97.31 328 LEU A N 1
ATOM 2380 C CA . LEU A 1 328 ? 4.697 -1.991 20.036 1.00 97.31 328 LEU A CA 1
ATOM 2381 C C . LEU A 1 328 ? 4.679 -2.840 21.306 1.00 97.31 328 LEU A C 1
ATOM 2383 O O . LEU A 1 328 ? 3.977 -2.511 22.262 1.00 97.31 328 LEU A O 1
ATOM 2387 N N . VAL A 1 329 ? 5.482 -3.901 21.328 1.00 98.31 329 VAL A N 1
ATOM 2388 C CA . VAL A 1 329 ? 5.727 -4.735 22.507 1.00 98.31 329 VAL A CA 1
ATOM 2389 C C . VAL A 1 329 ? 7.173 -4.560 22.942 1.00 98.31 329 VAL A C 1
ATOM 2391 O O . VAL A 1 329 ? 8.102 -4.808 22.167 1.00 98.31 329 VAL A O 1
ATOM 2394 N N . THR A 1 330 ? 7.369 -4.163 24.193 1.00 98.50 330 THR A N 1
ATOM 2395 C CA . THR A 1 330 ? 8.686 -4.051 24.822 1.00 98.50 330 THR A CA 1
ATOM 2396 C C . THR A 1 330 ? 8.772 -4.926 26.062 1.00 98.50 330 THR A C 1
ATOM 2398 O O . THR A 1 330 ? 7.754 -5.236 26.680 1.00 98.50 330 THR A O 1
ATOM 2401 N N . GLY A 1 331 ? 9.984 -5.336 26.431 1.00 97.94 331 GLY A N 1
ATOM 2402 C CA . GLY A 1 331 ? 10.214 -6.112 27.647 1.00 97.94 331 GLY A CA 1
ATOM 2403 C C . GLY A 1 331 ? 11.527 -5.769 28.337 1.00 97.94 331 GLY A C 1
ATOM 2404 O O . GLY A 1 331 ? 12.501 -5.404 27.680 1.00 97.94 331 GLY A O 1
ATOM 2405 N N . VAL A 1 332 ? 11.562 -5.883 29.666 1.00 98.12 332 VAL A N 1
ATOM 2406 C CA . VAL A 1 332 ? 12.789 -5.736 30.473 1.00 98.12 332 VAL A CA 1
ATOM 2407 C C . VAL A 1 332 ? 13.400 -7.120 30.712 1.00 98.12 332 VAL A C 1
ATOM 2409 O O . VAL A 1 332 ? 12.727 -7.957 31.313 1.00 98.12 332 VAL A O 1
ATOM 2412 N N . PRO A 1 333 ? 14.627 -7.416 30.241 1.00 97.56 333 PRO A N 1
ATOM 2413 C CA . PRO A 1 333 ? 15.204 -8.757 30.367 1.00 97.56 333 PRO A CA 1
ATOM 2414 C C . PRO A 1 333 ? 15.350 -9.208 31.827 1.00 97.56 333 PRO A C 1
ATOM 2416 O O . PRO A 1 333 ? 15.751 -8.405 32.668 1.00 97.56 333 PRO A O 1
ATOM 2419 N N . ILE A 1 334 ? 15.167 -10.506 32.107 1.00 96.00 334 ILE A N 1
ATOM 2420 C CA . ILE A 1 334 ? 15.358 -11.099 33.458 1.00 96.00 334 ILE A CA 1
ATOM 2421 C C . ILE A 1 334 ? 16.782 -10.885 33.996 1.00 96.00 334 ILE A C 1
ATOM 2423 O O . ILE A 1 334 ? 17.029 -10.818 35.199 1.00 96.00 334 ILE A O 1
ATOM 2427 N N . ALA A 1 335 ? 17.767 -10.763 33.102 1.00 94.25 335 ALA A N 1
ATOM 2428 C CA . ALA A 1 335 ? 19.144 -10.448 33.482 1.00 94.25 335 ALA A CA 1
ATOM 2429 C C . ALA A 1 335 ? 19.320 -9.003 34.008 1.00 94.25 335 ALA A C 1
ATOM 2431 O O . ALA A 1 335 ? 20.420 -8.634 34.429 1.00 94.25 335 ALA A O 1
ATOM 2432 N N . GLY A 1 336 ? 18.257 -8.194 33.986 1.00 91.94 336 GLY A N 1
ATOM 2433 C CA . GLY A 1 336 ? 18.283 -6.751 34.171 1.00 91.94 336 GLY A CA 1
ATOM 2434 C C . GLY A 1 336 ? 18.753 -6.019 32.911 1.00 91.94 336 GLY A C 1
ATOM 2435 O O . GLY A 1 336 ? 19.413 -6.583 32.040 1.00 91.94 336 GLY A O 1
ATOM 2436 N N . GLY A 1 337 ? 18.427 -4.730 32.809 1.00 94.19 337 GLY A N 1
ATOM 2437 C CA . GLY A 1 337 ? 18.818 -3.900 31.669 1.00 94.19 337 GLY A CA 1
ATOM 2438 C C . GLY A 1 337 ? 17.781 -2.839 31.323 1.00 94.19 337 GLY A C 1
ATOM 2439 O O . GLY A 1 337 ? 16.838 -2.602 32.077 1.00 94.19 337 GLY A O 1
ATOM 2440 N N . ALA A 1 338 ? 17.986 -2.183 30.182 1.00 96.44 338 ALA A N 1
ATOM 2441 C CA . ALA A 1 338 ? 16.960 -1.346 29.571 1.00 96.44 338 ALA A CA 1
ATOM 2442 C C . ALA A 1 338 ? 15.891 -2.228 28.909 1.00 96.44 338 ALA A C 1
ATOM 2444 O O . ALA A 1 338 ? 16.176 -3.364 28.533 1.00 96.44 338 ALA A O 1
ATOM 2445 N N . ALA A 1 339 ? 14.681 -1.691 28.752 1.00 96.94 339 ALA A N 1
ATOM 2446 C CA . ALA A 1 339 ? 13.653 -2.352 27.961 1.00 96.94 339 ALA A CA 1
ATOM 2447 C C . ALA A 1 339 ? 14.098 -2.473 26.493 1.00 96.94 339 ALA A C 1
ATOM 2449 O O . ALA A 1 339 ? 14.670 -1.529 25.940 1.00 96.94 339 ALA A O 1
ATOM 2450 N N . GLU A 1 340 ? 13.808 -3.608 25.864 1.00 97.62 340 GLU A N 1
ATOM 2451 C CA . GLU A 1 340 ? 14.062 -3.863 24.445 1.00 97.62 340 GLU A CA 1
ATOM 2452 C C . GLU A 1 340 ? 12.773 -4.141 23.670 1.00 97.62 340 GLU A C 1
ATOM 2454 O O . GLU A 1 340 ? 11.740 -4.471 24.253 1.00 97.62 340 GLU A O 1
ATOM 2459 N N . VAL A 1 341 ? 12.825 -3.961 22.349 1.00 98.19 341 VAL A N 1
ATOM 2460 C CA . VAL A 1 341 ? 11.681 -4.158 21.450 1.00 98.19 341 VAL A CA 1
ATOM 2461 C C . VAL A 1 341 ? 11.560 -5.639 21.099 1.00 98.19 341 VAL A C 1
ATOM 2463 O O . VAL A 1 341 ? 12.452 -6.205 20.472 1.00 98.19 341 VAL A O 1
ATOM 2466 N N . LEU A 1 342 ? 10.439 -6.254 21.476 1.00 97.69 342 LEU A N 1
ATOM 2467 C CA . LEU A 1 342 ? 10.116 -7.656 21.175 1.00 97.69 342 LEU A CA 1
ATOM 2468 C C . LEU A 1 342 ? 9.343 -7.789 19.856 1.00 97.69 342 LEU A C 1
ATOM 2470 O O . LEU A 1 342 ? 9.462 -8.792 19.137 1.00 97.69 342 LEU A O 1
ATOM 2474 N N . LEU A 1 343 ? 8.536 -6.767 19.561 1.00 96.69 343 LEU A N 1
ATOM 2475 C CA . LEU A 1 343 ? 7.747 -6.604 18.346 1.00 96.69 343 LEU A CA 1
ATOM 2476 C C . LEU A 1 343 ? 7.475 -5.107 18.127 1.00 96.69 343 LEU A C 1
ATOM 2478 O O . LEU A 1 343 ? 6.995 -4.440 19.036 1.00 96.69 343 LEU A O 1
ATOM 2482 N N . ASP A 1 344 ? 7.752 -4.591 16.931 1.00 95.12 344 ASP A N 1
ATOM 2483 C CA . ASP A 1 344 ? 7.260 -3.288 16.457 1.00 95.12 344 ASP A CA 1
ATOM 2484 C C . ASP A 1 344 ? 6.518 -3.545 15.148 1.00 95.12 344 ASP A C 1
ATOM 2486 O O . ASP A 1 344 ? 7.102 -3.528 14.068 1.00 95.12 344 ASP A O 1
ATOM 2490 N N . TYR A 1 345 ? 5.247 -3.913 15.277 1.00 94.00 345 TYR A N 1
ATOM 2491 C CA . TYR A 1 345 ? 4.371 -4.219 14.156 1.00 94.00 345 TYR A CA 1
ATOM 2492 C C . TYR A 1 345 ? 3.678 -2.947 13.679 1.00 94.00 345 TYR A C 1
ATOM 2494 O O . TYR A 1 345 ? 3.110 -2.217 14.495 1.00 94.00 345 TYR A O 1
ATOM 2502 N N . LYS A 1 346 ? 3.690 -2.692 12.371 1.00 91.19 346 LYS A N 1
ATOM 2503 C CA . LYS A 1 346 ? 3.030 -1.542 11.744 1.00 91.19 346 LYS A CA 1
ATOM 2504 C C . LYS A 1 346 ? 2.296 -2.022 10.501 1.00 91.19 346 LYS A C 1
ATOM 2506 O O . LYS A 1 346 ? 2.942 -2.485 9.573 1.00 91.19 346 LYS A O 1
ATOM 2511 N N . SER A 1 347 ? 0.977 -1.866 10.466 1.00 85.62 347 SER A N 1
ATOM 2512 C CA . SER A 1 347 ? 0.196 -2.148 9.262 1.00 85.62 347 SER A CA 1
ATOM 2513 C C . SER A 1 347 ? 0.619 -1.250 8.103 1.00 85.62 347 SER A C 1
ATOM 2515 O O . SER A 1 347 ? 1.039 -0.103 8.298 1.00 85.62 347 SER A O 1
ATOM 2517 N N . GLY A 1 348 ? 0.432 -1.754 6.885 1.00 68.62 348 GLY A N 1
ATOM 2518 C CA . GLY A 1 348 ? 0.724 -1.020 5.654 1.00 68.62 348 GLY A CA 1
ATOM 2519 C C . GLY A 1 348 ? 2.141 -1.215 5.113 1.00 68.62 348 GLY A C 1
ATOM 2520 O O . GLY A 1 348 ? 2.442 -0.684 4.046 1.00 68.62 348 GLY A O 1
ATOM 2521 N N . THR A 1 349 ? 2.998 -1.997 5.776 1.00 66.81 349 THR A N 1
ATOM 2522 C CA . THR A 1 349 ? 4.171 -2.579 5.115 1.00 66.81 349 THR A CA 1
ATOM 2523 C C . THR A 1 349 ? 3.722 -3.755 4.248 1.00 66.81 349 THR A C 1
ATOM 2525 O O . THR A 1 349 ? 2.997 -4.650 4.686 1.00 66.81 349 THR A O 1
ATOM 2528 N N . LEU A 1 350 ? 4.100 -3.719 2.967 1.00 65.75 350 LEU A N 1
ATOM 2529 C CA . LEU A 1 350 ? 3.723 -4.731 1.980 1.00 65.75 350 LEU A CA 1
ATOM 2530 C C . LEU A 1 350 ? 4.075 -6.134 2.492 1.00 65.75 350 LEU A C 1
ATOM 2532 O O . LEU A 1 350 ? 5.230 -6.394 2.817 1.00 65.75 350 LEU A O 1
ATOM 2536 N N . PHE A 1 351 ? 3.087 -7.033 2.513 1.00 71.88 351 PHE A N 1
ATOM 2537 C CA . PHE A 1 351 ? 3.213 -8.436 2.941 1.00 71.88 351 PHE A CA 1
ATOM 2538 C C . PHE A 1 351 ? 3.526 -8.669 4.427 1.00 71.88 351 PHE A C 1
ATOM 2540 O O . PHE A 1 351 ? 3.576 -9.817 4.853 1.00 71.88 351 PHE A O 1
ATOM 2547 N N . GLU A 1 352 ? 3.640 -7.626 5.247 1.00 72.50 352 GLU A N 1
ATOM 2548 C CA . GLU A 1 352 ? 3.754 -7.754 6.705 1.00 72.50 352 GLU A CA 1
ATOM 2549 C C . GLU A 1 352 ? 2.377 -7.620 7.383 1.00 72.50 352 GLU A C 1
ATOM 2551 O O . GLU A 1 352 ? 2.254 -7.053 8.461 1.00 72.50 352 GLU A O 1
ATOM 2556 N N . ASP A 1 353 ? 1.328 -8.179 6.772 1.00 77.81 353 ASP A N 1
ATOM 2557 C CA . ASP A 1 353 ? -0.076 -8.083 7.214 1.00 77.81 353 ASP A CA 1
ATOM 2558 C C . ASP A 1 353 ? -0.466 -9.109 8.302 1.00 77.81 353 ASP A C 1
ATOM 2560 O O . ASP A 1 353 ? -1.643 -9.404 8.534 1.00 77.81 353 ASP A O 1
ATOM 2564 N N . SER A 1 354 ? 0.533 -9.673 8.989 1.00 84.94 354 SER A N 1
ATOM 2565 C CA . SER A 1 354 ? 0.371 -10.832 9.880 1.00 84.94 354 SER A CA 1
ATOM 2566 C C . SER A 1 354 ? -0.625 -10.635 11.022 1.00 84.94 354 SER A C 1
ATOM 2568 O O . SER A 1 354 ? -1.144 -11.621 11.547 1.00 84.94 354 SER A O 1
ATOM 2570 N N . LEU A 1 355 ? -0.908 -9.394 11.411 1.00 93.25 355 LEU A N 1
ATOM 2571 C CA . LEU A 1 355 ? -1.861 -9.057 12.463 1.00 93.25 355 LEU A CA 1
ATOM 2572 C C . LEU A 1 355 ? -2.930 -8.056 11.985 1.00 93.25 355 LEU A C 1
ATOM 2574 O O . LEU A 1 355 ? -3.574 -7.417 12.816 1.00 93.25 355 LEU A O 1
ATOM 2578 N N . ASP A 1 356 ? -3.116 -7.901 10.670 1.00 91.56 356 ASP A N 1
ATOM 2579 C CA . ASP A 1 356 ? -4.086 -6.956 10.101 1.00 91.56 356 ASP A CA 1
ATOM 2580 C C . ASP A 1 356 ? -5.474 -7.573 9.966 1.00 91.56 356 ASP A C 1
ATOM 2582 O O . ASP A 1 356 ? -6.471 -6.895 10.202 1.00 91.56 356 ASP A O 1
ATOM 2586 N N . PHE A 1 357 ? -5.574 -8.845 9.575 1.00 92.69 357 PHE A N 1
ATOM 2587 C CA . PHE A 1 357 ? -6.872 -9.439 9.270 1.00 92.69 357 PHE A CA 1
ATOM 2588 C C . PHE A 1 357 ? -7.682 -9.745 10.526 1.00 92.69 357 PHE A C 1
ATOM 2590 O O . PHE A 1 357 ? -7.176 -10.216 11.544 1.00 92.69 357 PHE A O 1
ATOM 2597 N N . LEU A 1 358 ? -8.988 -9.530 10.416 1.00 94.94 358 LEU A N 1
ATOM 2598 C CA . LEU A 1 358 ? -9.972 -9.864 11.428 1.00 94.94 358 LEU A CA 1
ATOM 2599 C C . LEU A 1 358 ? -10.779 -11.088 10.983 1.00 94.94 358 LEU A C 1
ATOM 2601 O O . LEU A 1 358 ? -11.218 -11.199 9.839 1.00 94.94 358 LEU A O 1
ATOM 2605 N N . GLY A 1 359 ? -11.012 -11.999 11.919 1.00 94.44 359 GLY A N 1
ATOM 2606 C CA . GLY A 1 359 ? -11.928 -13.126 11.780 1.00 94.44 359 GLY A CA 1
ATOM 2607 C C . GLY A 1 359 ? -12.965 -13.134 12.897 1.00 94.44 359 GLY A C 1
ATOM 2608 O O . GLY A 1 359 ? -12.869 -12.372 13.857 1.00 94.44 359 GLY A O 1
ATOM 2609 N N . ASN A 1 360 ? -13.950 -14.025 12.794 1.00 93.81 360 ASN A N 1
ATOM 2610 C CA . ASN A 1 360 ? -14.917 -14.260 13.862 1.00 93.81 360 ASN A CA 1
ATOM 2611 C C . ASN A 1 360 ? -14.796 -15.700 14.368 1.00 93.81 360 ASN A C 1
ATOM 2613 O O . ASN A 1 360 ? -14.873 -16.641 13.579 1.00 93.81 360 ASN A O 1
ATOM 2617 N N . GLU A 1 361 ? -14.641 -15.872 15.678 1.00 94.94 361 GLU A N 1
ATOM 2618 C CA . GLU A 1 361 ? -14.621 -17.179 16.332 1.00 94.94 361 GLU A CA 1
ATOM 2619 C C . GLU A 1 361 ? -15.537 -17.151 17.557 1.00 94.94 361 GLU A C 1
ATOM 2621 O O . GLU A 1 361 ? -15.392 -16.325 18.454 1.00 94.94 361 GLU A O 1
ATOM 2626 N N . GLY A 1 362 ? -16.533 -18.041 17.589 1.00 91.69 362 GLY A N 1
ATOM 2627 C CA . GLY A 1 362 ? -17.465 -18.123 18.718 1.00 91.69 362 GLY A CA 1
ATOM 2628 C C . GLY A 1 362 ? -18.311 -16.863 18.949 1.00 91.69 362 GLY A C 1
ATOM 2629 O O . GLY A 1 362 ? -18.827 -16.690 20.050 1.00 91.69 362 GLY A O 1
ATOM 2630 N N . GLY A 1 363 ? -18.472 -16.001 17.938 1.00 91.00 363 GLY A N 1
ATOM 2631 C CA . GLY A 1 363 ? -19.194 -14.732 18.052 1.00 91.00 363 GLY A CA 1
ATOM 2632 C C . GLY A 1 363 ? -18.333 -13.547 18.495 1.00 91.00 363 GLY A C 1
ATOM 2633 O O . GLY A 1 363 ? -18.874 -12.454 18.608 1.00 91.00 363 GLY A O 1
ATOM 2634 N N . ALA A 1 364 ? -17.028 -13.736 18.707 1.00 93.44 364 ALA A N 1
ATOM 2635 C CA . ALA A 1 364 ? -16.079 -12.672 19.029 1.00 93.44 364 ALA A CA 1
ATOM 2636 C C . ALA A 1 364 ? -15.128 -12.400 17.856 1.00 93.44 364 ALA A C 1
ATOM 2638 O O . ALA A 1 364 ? -14.839 -13.299 17.059 1.00 93.44 364 ALA A O 1
ATOM 2639 N N . TRP A 1 365 ? -14.625 -11.168 17.765 1.00 96.94 365 TRP A N 1
ATOM 2640 C CA . TRP A 1 365 ? -13.529 -10.841 16.857 1.00 96.94 365 TRP A CA 1
ATOM 2641 C C . TRP A 1 365 ? -12.228 -11.479 17.337 1.00 96.94 365 TRP A C 1
ATOM 2643 O O . TRP A 1 365 ? -11.940 -11.515 18.531 1.00 96.94 365 TRP A O 1
ATOM 2653 N N . VAL A 1 366 ? -11.430 -11.952 16.387 1.00 97.75 366 VAL A N 1
ATOM 2654 C CA . VAL A 1 366 ? -10.076 -12.473 16.602 1.00 97.75 366 VAL A CA 1
ATOM 2655 C C . VAL A 1 366 ? -9.165 -11.998 15.478 1.00 97.75 366 VAL A C 1
ATOM 2657 O O . VAL A 1 366 ? -9.629 -11.728 14.370 1.00 97.75 366 VAL A O 1
ATOM 2660 N N . ILE A 1 367 ? -7.862 -11.938 15.736 1.00 97.38 367 ILE A N 1
ATOM 2661 C CA . ILE A 1 367 ? -6.861 -11.667 14.702 1.00 97.38 367 ILE A CA 1
ATOM 2662 C C . ILE A 1 367 ? -6.692 -12.933 13.856 1.00 97.38 367 ILE A C 1
ATOM 2664 O O . ILE A 1 367 ? -6.396 -14.018 14.368 1.00 97.38 367 ILE A O 1
ATOM 2668 N N . ALA A 1 368 ? -6.896 -12.807 12.553 1.00 93.94 368 ALA A N 1
ATOM 2669 C CA . ALA A 1 368 ? -6.695 -13.857 11.568 1.00 93.94 368 ALA A CA 1
ATOM 2670 C C . ALA A 1 368 ? -5.365 -13.652 10.828 1.00 93.94 368 ALA A C 1
ATOM 2672 O O . ALA A 1 368 ? -4.822 -12.554 10.780 1.00 93.94 368 ALA A O 1
ATOM 2673 N N . GLY A 1 369 ? -4.837 -14.733 10.258 1.00 90.44 369 GLY A N 1
ATOM 2674 C CA . GLY A 1 369 ? -3.742 -14.636 9.297 1.00 90.44 369 GLY A CA 1
ATOM 2675 C C . GLY A 1 369 ? -4.283 -14.528 7.871 1.00 90.44 369 GLY A C 1
ATOM 2676 O O . GLY A 1 369 ? -5.492 -14.580 7.650 1.00 90.44 369 GLY A O 1
ATOM 2677 N N . ASN A 1 370 ? -3.392 -14.438 6.886 1.00 87.31 370 ASN A N 1
ATOM 2678 C CA . ASN A 1 370 ? -3.769 -14.380 5.469 1.00 87.31 370 ASN A CA 1
ATOM 2679 C C . ASN A 1 370 ? -4.183 -15.752 4.876 1.00 87.31 370 ASN A C 1
ATOM 2681 O O . ASN A 1 370 ? -4.525 -15.849 3.695 1.00 87.31 370 ASN A O 1
ATOM 2685 N N . PHE A 1 371 ? -4.155 -16.808 5.700 1.00 87.81 371 PHE A N 1
ATOM 2686 C CA . PHE A 1 371 ? -4.435 -18.211 5.375 1.00 87.81 371 PHE A CA 1
ATOM 2687 C C . PHE A 1 371 ? -3.484 -18.836 4.345 1.00 87.81 371 PHE A C 1
ATOM 2689 O O . PHE A 1 371 ? -3.806 -19.861 3.746 1.00 87.81 371 PHE A O 1
ATOM 2696 N N . GLN A 1 372 ? -2.298 -18.256 4.162 1.00 87.94 372 GLN A N 1
ATOM 2697 C CA . GLN A 1 372 ? -1.306 -18.724 3.198 1.00 87.94 372 GLN A CA 1
ATOM 2698 C C . GLN A 1 372 ? -0.217 -19.552 3.875 1.00 87.94 372 GLN A C 1
ATOM 2700 O O . GLN A 1 372 ? 0.288 -19.222 4.946 1.00 87.94 372 GLN A O 1
ATOM 2705 N N . SER A 1 373 ? 0.191 -20.641 3.226 1.00 88.88 373 SER A N 1
ATOM 2706 C CA . SER A 1 373 ? 1.270 -21.504 3.722 1.00 88.88 373 SER A CA 1
ATOM 2707 C C . SER A 1 373 ? 2.673 -20.946 3.471 1.00 88.88 373 SER A C 1
ATOM 2709 O O . SER A 1 373 ? 3.644 -21.542 3.929 1.00 88.88 373 SER A O 1
ATOM 2711 N N . GLY A 1 374 ? 2.793 -19.844 2.730 1.00 89.50 374 GLY A N 1
ATOM 2712 C CA . GLY A 1 374 ? 4.060 -19.181 2.451 1.00 89.50 374 GLY A CA 1
ATOM 2713 C C . GLY A 1 374 ? 3.877 -17.813 1.783 1.00 89.50 374 GLY A C 1
ATOM 2714 O O . GLY A 1 374 ? 2.766 -17.497 1.334 1.00 89.50 374 GLY A O 1
ATOM 2715 N N . PRO A 1 375 ? 4.967 -17.028 1.695 1.00 90.31 375 PRO A N 1
ATOM 2716 C CA . PRO A 1 375 ? 4.975 -15.716 1.052 1.00 90.31 375 PRO A CA 1
ATOM 2717 C C . PRO A 1 375 ? 4.418 -15.740 -0.370 1.00 90.31 375 PRO A C 1
ATOM 2719 O O . PRO A 1 375 ? 4.383 -16.791 -1.019 1.00 90.31 375 PRO A O 1
ATOM 2722 N N . LEU A 1 376 ? 3.982 -14.579 -0.868 1.00 91.56 376 LEU A N 1
ATOM 2723 C CA . LEU A 1 376 ? 3.600 -14.452 -2.273 1.00 91.56 376 LEU A CA 1
ATOM 2724 C C . LEU A 1 376 ? 4.790 -14.839 -3.156 1.00 91.56 376 LEU A C 1
ATOM 2726 O O . LEU A 1 376 ? 5.899 -14.346 -2.971 1.00 91.56 376 LEU A O 1
ATOM 2730 N N . ALA A 1 377 ? 4.531 -15.717 -4.118 1.00 93.94 377 ALA A N 1
ATOM 2731 C CA . ALA A 1 377 ? 5.499 -16.140 -5.110 1.00 93.94 377 ALA A CA 1
ATOM 2732 C C . ALA A 1 377 ? 4.811 -16.169 -6.475 1.00 93.94 377 ALA A C 1
ATOM 2734 O O . ALA A 1 377 ? 3.745 -16.767 -6.622 1.00 93.94 377 ALA A O 1
ATOM 2735 N N . LEU A 1 378 ? 5.419 -15.505 -7.453 1.00 97.25 378 LEU A N 1
ATOM 2736 C CA . LEU A 1 378 ? 4.901 -15.367 -8.807 1.00 97.25 378 LEU A CA 1
ATOM 2737 C C . LEU A 1 378 ? 5.789 -16.122 -9.800 1.00 97.25 378 LEU A C 1
ATOM 2739 O O . LEU A 1 378 ? 6.975 -15.838 -9.952 1.00 97.25 378 LEU A O 1
ATOM 2743 N N . GLY A 1 379 ? 5.224 -17.071 -10.528 1.00 98.06 379 GLY A N 1
ATOM 2744 C CA . GLY A 1 379 ? 5.760 -17.490 -11.813 1.00 98.06 379 GLY A CA 1
ATOM 2745 C C . GLY A 1 379 ? 5.689 -16.357 -12.842 1.00 98.06 379 GLY A C 1
ATOM 2746 O O . GLY A 1 379 ? 4.957 -15.379 -12.691 1.00 98.06 379 GLY A O 1
ATOM 2747 N N . MET A 1 380 ? 6.433 -16.504 -13.936 1.00 97.81 380 MET A N 1
ATOM 2748 C CA . MET A 1 380 ? 6.237 -15.636 -15.097 1.00 97.81 380 MET A CA 1
ATOM 2749 C C . MET A 1 380 ? 4.965 -16.062 -15.843 1.00 97.81 380 MET A C 1
ATOM 2751 O O . MET A 1 380 ? 4.746 -17.263 -16.019 1.00 97.81 380 MET A O 1
ATOM 2755 N N . PRO A 1 381 ? 4.155 -15.125 -16.367 1.00 98.00 381 PRO A N 1
ATOM 2756 C CA . PRO A 1 381 ? 2.909 -15.438 -17.073 1.00 98.00 381 PRO A CA 1
ATOM 2757 C C . PRO A 1 381 ? 3.139 -15.970 -18.501 1.00 98.00 381 PRO A C 1
ATOM 2759 O O . PRO A 1 381 ? 2.228 -15.989 -19.326 1.00 98.00 381 PRO A O 1
ATOM 2762 N N . ILE A 1 382 ? 4.362 -16.407 -18.798 1.00 97.56 382 ILE A N 1
ATOM 2763 C CA . ILE A 1 382 ? 4.829 -16.888 -20.092 1.00 97.56 382 ILE A CA 1
ATOM 2764 C C . ILE A 1 382 ? 5.679 -18.144 -19.892 1.00 97.56 382 ILE A C 1
ATOM 2766 O O . ILE A 1 382 ? 6.460 -18.242 -18.943 1.00 97.56 382 ILE A O 1
ATOM 2770 N N . ALA A 1 383 ? 5.555 -19.111 -20.801 1.00 95.81 383 ALA A N 1
ATOM 2771 C CA . ALA A 1 383 ? 6.410 -20.290 -20.798 1.00 95.81 383 ALA A CA 1
ATOM 2772 C C . ALA A 1 383 ? 7.826 -19.970 -21.309 1.00 95.81 383 ALA A C 1
ATOM 2774 O O . ALA A 1 383 ? 8.043 -19.086 -22.143 1.00 95.81 383 ALA A O 1
ATOM 2775 N N . ALA A 1 384 ? 8.813 -20.746 -20.858 1.00 90.62 384 ALA A N 1
ATOM 2776 C CA . ALA A 1 384 ? 10.174 -20.636 -21.369 1.00 90.62 384 ALA A CA 1
ATOM 2777 C C . ALA A 1 384 ? 10.207 -20.874 -22.892 1.00 90.62 384 ALA A C 1
ATOM 2779 O O . ALA A 1 384 ? 9.820 -21.936 -23.378 1.00 90.62 384 ALA A O 1
ATOM 2780 N N . GLY A 1 385 ? 10.712 -19.890 -23.641 1.00 89.69 385 GLY A N 1
ATOM 2781 C CA . GLY A 1 385 ? 10.824 -19.950 -25.099 1.00 89.69 385 GLY A CA 1
ATOM 2782 C C . GLY A 1 385 ? 9.623 -19.399 -25.872 1.00 89.69 385 GLY A C 1
ATOM 2783 O O . GLY A 1 385 ? 9.708 -19.337 -27.101 1.00 89.69 385 GLY A O 1
ATOM 2784 N N . ASP A 1 386 ? 8.563 -18.949 -25.198 1.00 95.06 386 ASP A N 1
ATOM 2785 C CA . ASP A 1 386 ? 7.385 -18.347 -25.839 1.00 95.06 386 ASP A CA 1
ATOM 2786 C C . ASP A 1 386 ? 7.497 -16.830 -26.044 1.00 95.06 386 ASP A C 1
ATOM 2788 O O . ASP A 1 386 ? 6.605 -16.231 -26.645 1.00 95.06 386 ASP A O 1
ATOM 2792 N N . SER A 1 387 ? 8.593 -16.204 -25.612 1.00 91.12 387 SER A N 1
ATOM 2793 C CA . SER A 1 387 ? 8.817 -14.777 -25.830 1.00 91.12 387 SER A CA 1
ATOM 2794 C C . SER A 1 387 ? 9.128 -14.445 -27.284 1.00 91.12 387 SER A C 1
ATOM 2796 O O . SER A 1 387 ? 9.873 -15.167 -27.959 1.00 91.12 387 SER A O 1
ATOM 2798 N N . ASP A 1 388 ? 8.572 -13.332 -27.756 1.00 86.38 388 ASP A N 1
ATOM 2799 C CA . ASP A 1 388 ? 9.124 -12.617 -28.907 1.00 86.38 388 ASP A CA 1
ATOM 2800 C C . ASP A 1 388 ? 10.165 -11.620 -28.389 1.00 86.38 388 ASP A C 1
ATOM 2802 O O . ASP A 1 388 ? 10.047 -11.120 -27.278 1.00 86.38 388 ASP A O 1
ATOM 2806 N N . LEU A 1 389 ? 11.206 -11.358 -29.174 1.00 80.75 389 LEU A N 1
ATOM 2807 C CA . LEU A 1 389 ? 12.266 -10.393 -28.843 1.00 80.75 389 LEU A CA 1
ATOM 2808 C C . LEU A 1 389 ? 12.427 -9.403 -30.003 1.00 80.75 389 LEU A C 1
ATOM 2810 O O . LEU A 1 389 ? 13.541 -9.117 -30.442 1.00 80.75 389 LEU A O 1
ATOM 2814 N N . LEU A 1 390 ? 11.306 -9.002 -30.611 1.00 79.25 390 LEU A N 1
ATOM 2815 C CA . LEU A 1 390 ? 11.318 -8.215 -31.846 1.00 79.25 390 LEU A CA 1
ATOM 2816 C C . LEU A 1 390 ? 11.398 -6.725 -31.563 1.00 79.25 390 LEU A C 1
ATOM 2818 O O . LEU A 1 390 ? 12.025 -6.004 -32.340 1.00 79.25 390 LEU A O 1
ATOM 2822 N N . VAL A 1 391 ? 10.736 -6.275 -30.499 1.00 83.75 391 VAL A N 1
ATOM 2823 C CA . VAL A 1 391 ? 10.740 -4.874 -30.096 1.00 83.75 391 VAL A CA 1
ATOM 2824 C C . VAL A 1 391 ? 11.577 -4.751 -28.841 1.00 83.75 391 VAL A C 1
ATOM 2826 O O . VAL A 1 391 ? 12.748 -4.424 -28.952 1.00 83.75 391 VAL A O 1
ATOM 2829 N N . PHE A 1 392 ? 11.034 -5.075 -27.674 1.00 87.75 392 PHE A N 1
ATOM 2830 C CA . PHE A 1 392 ? 11.758 -4.899 -26.416 1.00 87.75 392 PHE A CA 1
ATOM 2831 C C . PHE A 1 392 ? 11.946 -6.186 -25.625 1.00 87.75 392 PHE A C 1
ATOM 2833 O O . PHE A 1 392 ? 12.789 -6.209 -24.734 1.00 87.75 392 PHE A O 1
ATOM 2840 N N . GLY A 1 393 ? 11.205 -7.258 -25.931 1.00 90.12 393 GLY A N 1
ATOM 2841 C CA . GLY A 1 393 ? 11.212 -8.499 -25.152 1.00 90.12 393 GLY A CA 1
ATOM 2842 C C . GLY A 1 393 ? 10.545 -8.358 -23.781 1.00 90.12 393 GLY A C 1
ATOM 2843 O O . GLY A 1 393 ? 9.517 -8.985 -23.528 1.00 90.12 393 GLY A O 1
ATOM 2844 N N . LEU A 1 394 ? 11.112 -7.518 -22.910 1.00 93.31 394 LEU A N 1
ATOM 2845 C CA . LEU A 1 394 ? 10.546 -7.135 -21.619 1.00 93.31 394 LEU A CA 1
ATOM 2846 C C . LEU A 1 394 ? 10.704 -5.624 -21.403 1.00 93.31 394 LEU A C 1
ATOM 2848 O O . LEU A 1 394 ? 11.809 -5.101 -21.524 1.00 93.31 394 LEU A O 1
ATOM 2852 N N . TRP A 1 395 ? 9.617 -4.930 -21.078 1.00 94.62 395 TRP A N 1
ATOM 2853 C CA . TRP A 1 395 ? 9.648 -3.521 -20.682 1.00 94.62 395 TRP A CA 1
ATOM 2854 C C . TRP A 1 395 ? 9.331 -3.418 -19.179 1.00 94.62 395 TRP A C 1
ATOM 2856 O O . TRP A 1 395 ? 8.320 -3.972 -18.731 1.00 94.62 395 TRP A O 1
ATOM 2866 N N . PRO A 1 396 ? 10.246 -2.855 -18.370 1.00 96.12 396 PRO A N 1
ATOM 2867 C CA . PRO A 1 396 ? 10.271 -3.085 -16.927 1.00 96.12 396 PRO A CA 1
ATOM 2868 C C . PRO A 1 396 ? 9.290 -2.202 -16.154 1.00 96.12 396 PRO A C 1
ATOM 2870 O O . PRO A 1 396 ? 8.689 -1.268 -16.685 1.00 96.12 396 PRO A O 1
ATOM 2873 N N . PHE A 1 397 ? 9.183 -2.491 -14.860 1.00 97.44 397 PHE A N 1
ATOM 2874 C CA . PHE A 1 397 ? 8.421 -1.688 -13.916 1.00 97.44 397 PHE A CA 1
ATOM 2875 C C . PHE A 1 397 ? 9.093 -0.337 -13.660 1.00 97.44 397 PHE A C 1
ATOM 2877 O O . PHE A 1 397 ? 10.323 -0.237 -13.589 1.00 97.44 397 PHE A O 1
ATOM 2884 N N . GLY A 1 398 ? 8.267 0.694 -13.491 1.00 95.56 398 GLY A N 1
ATOM 2885 C CA . GLY A 1 398 ? 8.661 2.036 -13.073 1.00 95.56 398 GLY A CA 1
ATOM 2886 C C . GLY A 1 398 ? 9.319 2.893 -14.152 1.00 95.56 398 GLY A C 1
ATOM 2887 O O . GLY A 1 398 ? 9.657 4.033 -13.868 1.00 95.56 398 GLY A O 1
ATOM 2888 N N . VAL A 1 399 ? 9.501 2.391 -15.379 1.00 95.19 399 VAL A N 1
ATOM 2889 C CA . VAL A 1 399 ? 10.051 3.206 -16.475 1.00 95.19 399 VAL A CA 1
ATOM 2890 C C . VAL A 1 399 ? 9.071 4.295 -16.886 1.00 95.19 399 VAL A C 1
ATOM 2892 O O . VAL A 1 399 ? 7.895 4.027 -17.122 1.00 95.19 399 VAL A O 1
ATOM 2895 N N . HIS A 1 400 ? 9.574 5.516 -17.032 1.00 94.06 400 HIS A N 1
ATOM 2896 C CA . HIS A 1 400 ? 8.779 6.679 -17.406 1.00 94.06 400 HIS A CA 1
ATOM 2897 C C . HIS A 1 400 ? 8.807 6.917 -18.920 1.00 94.06 400 HIS A C 1
ATOM 2899 O O . HIS A 1 400 ? 9.624 7.684 -19.428 1.00 94.06 400 HIS A O 1
ATOM 2905 N N . GLY A 1 401 ? 7.922 6.277 -19.670 1.00 89.19 401 GLY A N 1
ATOM 2906 C CA . GLY A 1 401 ? 7.894 6.390 -21.129 1.00 89.19 401 GLY A CA 1
ATOM 2907 C C . GLY A 1 401 ? 6.674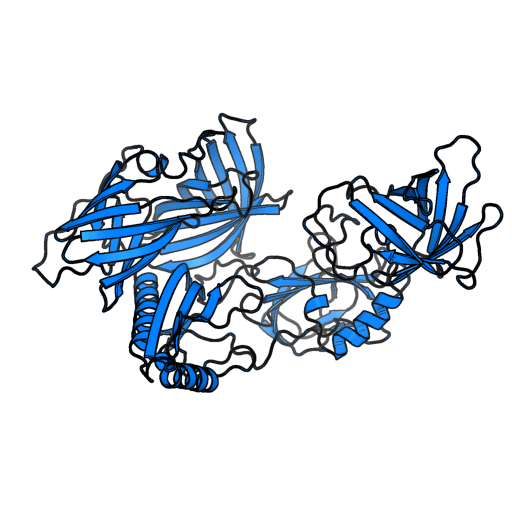 5.703 -21.717 1.00 89.19 401 GLY A C 1
ATOM 2908 O O . GLY A 1 401 ? 5.789 5.283 -20.980 1.00 89.19 401 GLY A O 1
ATOM 2909 N N . GLY A 1 402 ? 6.572 5.621 -23.045 1.00 83.44 402 GLY A N 1
ATOM 2910 C CA . GLY A 1 402 ? 5.520 4.837 -23.715 1.00 83.44 402 GLY A CA 1
ATOM 2911 C C . GLY A 1 402 ? 4.065 5.177 -23.340 1.00 83.44 402 GLY A C 1
ATOM 2912 O O . GLY A 1 402 ? 3.184 4.342 -23.518 1.00 83.44 402 GLY A O 1
ATOM 2913 N N . GLY A 1 403 ? 3.797 6.392 -22.846 1.00 83.62 403 GLY A N 1
ATOM 2914 C CA . GLY A 1 403 ? 2.473 6.807 -22.361 1.00 83.62 403 GLY A CA 1
ATOM 2915 C C . GLY A 1 403 ? 2.282 6.734 -20.843 1.00 83.62 403 GLY A C 1
ATOM 2916 O O . GLY A 1 403 ? 1.201 7.088 -20.385 1.00 83.62 403 GLY A O 1
ATOM 2917 N N . HIS A 1 404 ? 3.322 6.359 -20.095 1.00 87.56 404 HIS A N 1
ATOM 2918 C CA . HIS A 1 404 ? 3.364 6.311 -18.633 1.00 87.56 404 HIS A CA 1
ATOM 2919 C C . HIS A 1 404 ? 4.331 7.360 -18.063 1.00 87.56 404 HIS A C 1
ATOM 2921 O O . HIS A 1 404 ? 5.411 7.010 -17.577 1.00 87.56 404 HIS A O 1
ATOM 2927 N N . PRO A 1 405 ? 4.014 8.668 -18.149 1.00 86.56 405 PRO A N 1
ATOM 2928 C CA . PRO A 1 405 ? 4.849 9.709 -17.556 1.00 86.56 405 PRO A CA 1
ATOM 2929 C C . PRO A 1 405 ? 4.955 9.636 -16.028 1.00 86.56 405 PRO A C 1
ATOM 2931 O O . PRO A 1 405 ? 5.813 10.306 -15.462 1.00 86.56 405 PRO A O 1
ATOM 2934 N N . GLU A 1 406 ? 4.090 8.857 -15.385 1.00 84.38 406 GLU A N 1
ATOM 2935 C CA . GLU A 1 406 ? 4.069 8.519 -13.963 1.00 84.38 406 GLU A CA 1
ATOM 2936 C C . GLU A 1 406 ? 4.928 7.301 -13.599 1.00 84.38 406 GLU A C 1
ATOM 2938 O O . GLU A 1 406 ? 5.094 7.029 -12.420 1.00 84.38 406 GLU A O 1
ATOM 2943 N N . GLY A 1 407 ? 5.441 6.563 -14.590 1.00 91.12 407 GLY A N 1
ATOM 2944 C CA . GLY A 1 407 ? 6.150 5.301 -14.391 1.00 91.12 407 GLY A CA 1
ATOM 2945 C C . GLY A 1 407 ? 5.268 4.084 -14.686 1.00 91.12 407 GLY A C 1
ATOM 2946 O O . GLY A 1 407 ? 4.117 3.990 -14.264 1.00 91.12 407 GLY A O 1
ATOM 2947 N N . HIS A 1 408 ? 5.810 3.127 -15.435 1.00 94.50 408 HIS A N 1
ATOM 2948 C CA . HIS A 1 408 ? 5.080 1.951 -15.903 1.00 94.50 408 HIS A CA 1
ATOM 2949 C C . HIS A 1 408 ? 4.633 1.041 -14.729 1.00 94.50 408 HIS A C 1
ATOM 2951 O O . HIS A 1 408 ? 5.486 0.522 -14.003 1.00 94.50 408 HIS A O 1
ATOM 2957 N N . PRO A 1 409 ? 3.320 0.795 -14.521 1.00 93.12 409 PRO A N 1
ATOM 2958 C CA . PRO A 1 409 ? 2.787 0.193 -13.287 1.00 93.12 409 PRO A CA 1
ATOM 2959 C C . PRO A 1 409 ? 2.845 -1.348 -13.240 1.00 93.12 409 PRO A C 1
ATOM 2961 O O . PRO A 1 409 ? 2.101 -1.984 -12.489 1.00 93.12 409 PRO A O 1
ATOM 2964 N N . GLY A 1 410 ? 3.708 -1.964 -14.046 1.00 96.19 410 GLY A N 1
ATOM 2965 C CA . GLY A 1 410 ? 3.846 -3.413 -14.178 1.00 96.19 410 GLY A CA 1
ATOM 2966 C C . GLY A 1 410 ? 5.028 -3.774 -15.069 1.00 96.19 410 GLY A C 1
ATOM 2967 O O . GLY A 1 410 ? 5.931 -2.968 -15.258 1.00 96.19 410 GLY A O 1
ATOM 2968 N N . ILE A 1 411 ? 5.033 -4.981 -15.625 1.00 97.31 411 ILE A N 1
ATOM 2969 C CA . ILE A 1 411 ? 5.992 -5.375 -16.663 1.00 97.31 411 ILE A CA 1
ATOM 2970 C C . ILE A 1 411 ? 5.258 -5.771 -17.935 1.00 97.31 411 ILE A C 1
ATOM 2972 O O . ILE A 1 411 ? 4.249 -6.469 -17.897 1.00 97.31 411 ILE A O 1
ATOM 2976 N N . ASP A 1 412 ? 5.809 -5.372 -19.066 1.00 95.75 412 ASP A N 1
ATOM 2977 C CA . ASP A 1 412 ? 5.251 -5.642 -20.380 1.00 95.75 412 ASP A CA 1
ATOM 2978 C C . ASP A 1 412 ? 6.089 -6.735 -21.025 1.00 95.75 412 ASP A C 1
ATOM 2980 O O . ASP A 1 412 ? 7.301 -6.600 -21.190 1.00 95.75 412 ASP A O 1
ATOM 2984 N N . ILE A 1 413 ? 5.450 -7.853 -21.354 1.00 96.12 413 ILE A N 1
ATOM 2985 C CA . ILE A 1 413 ? 6.128 -9.049 -21.853 1.00 96.12 413 ILE A CA 1
ATOM 2986 C C . ILE A 1 413 ? 5.719 -9.256 -23.304 1.00 96.12 413 ILE A C 1
ATOM 2988 O O . ILE A 1 413 ? 4.527 -9.284 -23.616 1.00 96.12 413 ILE A O 1
ATOM 2992 N N . GLU A 1 414 ? 6.694 -9.426 -24.192 1.00 94.31 414 GLU A N 1
ATOM 2993 C CA . GLU A 1 414 ? 6.460 -9.667 -25.612 1.00 94.31 414 GLU A CA 1
ATOM 2994 C C . GLU A 1 414 ? 6.356 -11.179 -25.909 1.00 94.31 414 GLU A C 1
ATOM 2996 O O . GLU A 1 414 ? 7.215 -11.977 -25.530 1.00 94.31 414 GLU A O 1
ATOM 3001 N N . TYR A 1 415 ? 5.292 -11.594 -26.602 1.00 95.69 415 TYR A N 1
ATOM 3002 C CA . TYR A 1 415 ? 4.926 -12.995 -26.841 1.00 95.69 415 TYR A CA 1
ATOM 3003 C C . TYR A 1 415 ? 4.992 -13.376 -28.320 1.00 95.69 415 TYR A C 1
ATOM 3005 O O . TYR A 1 415 ? 4.561 -12.639 -29.210 1.00 95.69 415 TYR A O 1
ATOM 3013 N N . LYS A 1 416 ? 5.386 -14.618 -28.596 1.00 94.25 416 LYS A N 1
ATOM 3014 C CA . LYS A 1 416 ? 5.212 -15.228 -29.916 1.00 94.25 416 LYS A CA 1
ATOM 3015 C C . LYS A 1 416 ? 3.737 -15.383 -30.272 1.00 94.25 416 LYS A C 1
ATOM 3017 O O . LYS A 1 416 ? 2.843 -15.492 -29.431 1.00 94.25 416 LYS A O 1
ATOM 3022 N N . ALA A 1 417 ? 3.472 -15.461 -31.573 1.00 91.12 417 ALA A N 1
ATOM 3023 C CA . ALA A 1 417 ? 2.138 -15.752 -32.079 1.00 91.12 417 ALA A CA 1
ATOM 3024 C C . ALA A 1 417 ? 1.605 -17.092 -31.542 1.00 91.12 417 ALA A C 1
ATOM 3026 O O . ALA A 1 417 ? 2.220 -18.135 -31.753 1.00 91.12 417 ALA A O 1
ATOM 3027 N N . GLY A 1 418 ? 0.429 -17.057 -30.910 1.00 91.94 418 GLY A N 1
ATOM 3028 C CA . GLY A 1 418 ? -0.239 -18.250 -30.385 1.00 91.94 418 GLY A CA 1
ATOM 3029 C C . GLY A 1 418 ? 0.280 -18.737 -29.031 1.00 91.94 418 GLY A C 1
ATOM 3030 O O . GLY A 1 418 ? -0.197 -19.768 -28.566 1.00 91.94 418 GLY A O 1
ATOM 3031 N N . ALA A 1 419 ? 1.212 -18.019 -28.397 1.00 97.00 419 ALA A N 1
ATOM 3032 C CA . ALA A 1 419 ? 1.635 -18.315 -27.034 1.00 97.00 419 ALA A CA 1
ATOM 3033 C C . ALA A 1 419 ? 0.477 -18.133 -26.037 1.00 97.00 419 ALA A C 1
ATOM 3035 O O . ALA A 1 419 ? -0.432 -17.318 -26.246 1.00 97.00 419 ALA A O 1
ATOM 3036 N N . GLN A 1 420 ? 0.517 -18.909 -24.956 1.00 97.81 420 GLN A N 1
ATOM 3037 C CA . GLN A 1 420 ? -0.452 -18.815 -23.867 1.00 97.81 420 GLN A CA 1
ATOM 3038 C C . GLN A 1 420 ? -0.009 -17.784 -22.836 1.00 97.81 420 GLN A C 1
ATOM 3040 O O . GLN A 1 420 ? 1.179 -17.644 -22.559 1.00 97.81 420 GLN A O 1
ATOM 3045 N N . VAL A 1 421 ? -0.994 -17.114 -22.242 1.00 98.38 421 VAL A N 1
ATOM 3046 C CA . VAL A 1 421 ? -0.801 -16.331 -21.020 1.00 98.38 421 VAL A CA 1
ATOM 3047 C C . VAL A 1 421 ? -1.155 -17.235 -19.854 1.00 98.38 421 VAL A C 1
ATOM 3049 O O . VAL A 1 421 ? -2.264 -17.780 -19.802 1.00 98.38 421 VAL A O 1
ATOM 3052 N N . LEU A 1 422 ? -0.201 -17.432 -18.958 1.00 98.56 422 LEU A N 1
ATOM 3053 C CA . LEU A 1 422 ? -0.308 -18.335 -17.822 1.00 98.56 422 LEU A CA 1
ATOM 3054 C C . LEU A 1 422 ? -0.624 -17.551 -16.550 1.00 98.56 422 LEU A C 1
ATOM 3056 O O . LEU A 1 422 ? -0.179 -16.417 -16.386 1.00 98.56 422 LEU A O 1
ATOM 3060 N N . ALA A 1 423 ? -1.358 -18.170 -15.632 1.00 98.50 423 ALA A N 1
ATOM 3061 C CA . ALA A 1 423 ? -1.513 -17.648 -14.286 1.00 98.50 423 ALA A CA 1
ATOM 3062 C C . ALA A 1 423 ? -0.140 -17.623 -13.597 1.00 98.50 423 ALA A C 1
ATOM 3064 O O . ALA A 1 423 ? 0.520 -18.653 -13.474 1.00 98.50 423 ALA A O 1
ATOM 3065 N N . ALA A 1 424 ? 0.287 -16.446 -13.154 1.00 98.31 424 ALA A N 1
ATOM 3066 C CA . ALA A 1 424 ? 1.525 -16.235 -12.415 1.00 98.31 424 ALA A CA 1
ATOM 3067 C C . ALA A 1 424 ? 1.486 -16.865 -11.014 1.00 98.31 424 ALA A C 1
ATOM 3069 O O . ALA A 1 424 ? 2.526 -17.104 -10.425 1.00 98.31 424 ALA A O 1
ATOM 3070 N N . CYS A 1 425 ? 0.312 -17.134 -10.452 1.00 97.25 425 CYS A N 1
ATOM 3071 C CA . CYS A 1 425 ? 0.164 -17.785 -9.153 1.00 97.25 425 CYS A CA 1
ATOM 3072 C C . CYS A 1 425 ? -1.217 -18.436 -9.035 1.00 97.25 425 CYS A C 1
ATOM 3074 O O . CYS A 1 425 ? -2.079 -18.252 -9.900 1.00 97.25 425 CYS A O 1
ATOM 3076 N N . ASP A 1 426 ? -1.419 -19.190 -7.957 1.00 96.06 426 ASP A N 1
ATOM 3077 C CA . ASP A 1 426 ? -2.736 -19.670 -7.551 1.00 96.06 426 ASP A CA 1
ATOM 3078 C C . ASP A 1 426 ? -3.644 -18.487 -7.182 1.00 96.06 426 ASP A C 1
ATOM 3080 O O . ASP A 1 426 ? -3.187 -17.513 -6.583 1.00 96.06 426 ASP A O 1
ATOM 3084 N N . GLY A 1 427 ? -4.937 -18.564 -7.499 1.00 95.25 427 GLY A N 1
ATOM 3085 C CA . GLY A 1 427 ? -5.889 -17.520 -7.114 1.00 95.25 427 GLY A CA 1
ATOM 3086 C C . GLY A 1 427 ? -7.272 -17.667 -7.732 1.00 95.25 427 GLY A C 1
ATOM 3087 O O . GLY A 1 427 ? -7.531 -18.589 -8.504 1.00 95.25 427 GLY A O 1
ATOM 3088 N N . GLU A 1 428 ? -8.166 -16.736 -7.408 1.00 95.44 428 GLU A N 1
ATOM 3089 C CA . GLU A 1 428 ? -9.505 -16.649 -7.999 1.00 95.44 428 GLU A CA 1
ATOM 3090 C C . GLU A 1 428 ? -9.574 -15.529 -9.040 1.00 95.44 428 GLU A C 1
ATOM 3092 O O . GLU A 1 428 ? -9.151 -14.400 -8.791 1.00 95.44 428 GLU A O 1
ATOM 3097 N N . VAL A 1 429 ? -10.122 -15.823 -10.218 1.00 96.19 429 VAL A N 1
ATOM 3098 C CA . VAL A 1 429 ? -10.402 -14.813 -11.245 1.00 96.19 429 VAL A CA 1
ATOM 3099 C C . VAL A 1 429 ? -11.616 -13.996 -10.814 1.00 96.19 429 VAL A C 1
ATOM 3101 O O . VAL A 1 429 ? -12.736 -14.500 -10.834 1.00 96.19 429 VAL A O 1
ATOM 3104 N N . THR A 1 430 ? -11.425 -12.730 -10.457 1.00 91.44 430 THR A N 1
ATOM 3105 C CA . THR A 1 430 ? -12.498 -11.869 -9.926 1.00 91.44 430 THR A CA 1
ATOM 3106 C C . THR A 1 430 ? -13.068 -10.902 -10.956 1.00 91.44 430 THR A C 1
ATOM 3108 O O . THR A 1 430 ? -14.188 -10.421 -10.787 1.00 91.44 430 THR A O 1
ATOM 3111 N N . SER A 1 431 ? -12.351 -10.647 -12.052 1.00 91.69 431 SER A N 1
ATOM 3112 C CA . SER A 1 431 ? -12.849 -9.833 -13.162 1.00 91.69 431 SER A CA 1
ATOM 3113 C C . SER A 1 431 ? -12.305 -10.313 -14.502 1.00 91.69 431 SER A C 1
ATOM 3115 O O . SER A 1 431 ? -11.150 -10.726 -14.612 1.00 91.69 431 SER A O 1
ATOM 3117 N N . ILE A 1 432 ? -13.162 -10.242 -15.520 1.00 93.19 432 ILE A N 1
ATOM 3118 C CA . ILE A 1 432 ? -12.815 -10.384 -16.933 1.00 93.19 432 ILE A CA 1
ATOM 3119 C C . ILE A 1 432 ? -13.579 -9.289 -17.671 1.00 93.19 432 ILE A C 1
ATOM 3121 O O . ILE A 1 432 ? -14.812 -9.320 -17.709 1.00 93.19 432 ILE A O 1
ATOM 3125 N N . ALA A 1 433 ? -12.867 -8.338 -18.265 1.00 91.31 433 ALA A N 1
ATOM 3126 C CA . ALA A 1 433 ? -13.472 -7.201 -18.950 1.00 91.31 433 ALA A CA 1
ATOM 3127 C C . ALA A 1 433 ? -12.788 -6.934 -20.298 1.00 91.31 433 ALA A C 1
ATOM 3129 O O . ALA A 1 433 ? -11.607 -7.237 -20.454 1.00 91.31 433 ALA A O 1
ATOM 3130 N N . PRO A 1 434 ? -13.497 -6.385 -21.299 1.00 90.94 434 PRO A N 1
ATOM 3131 C CA . PRO A 1 434 ? -12.841 -5.829 -22.474 1.00 90.94 434 PRO A CA 1
ATOM 3132 C C . PRO A 1 434 ? -11.898 -4.700 -22.059 1.00 90.94 434 PRO A C 1
ATOM 3134 O O . PRO A 1 434 ? -12.296 -3.836 -21.277 1.00 90.94 434 PRO A O 1
ATOM 3137 N N . ASN A 1 435 ? -10.697 -4.677 -22.629 1.00 89.44 435 ASN A N 1
ATOM 3138 C CA . ASN A 1 435 ? -9.754 -3.606 -22.357 1.00 89.44 435 ASN A CA 1
ATOM 3139 C C . ASN A 1 435 ? -10.290 -2.263 -22.878 1.00 89.44 435 ASN A C 1
ATOM 3141 O O . ASN A 1 435 ? -10.753 -2.158 -24.022 1.00 89.44 435 ASN A O 1
ATOM 3145 N N . SER A 1 436 ? -10.209 -1.228 -22.045 1.00 82.06 436 SER A N 1
ATOM 3146 C CA . SER A 1 436 ? -10.752 0.106 -22.333 1.00 82.06 436 SER A CA 1
ATOM 3147 C C . SER A 1 436 ? -9.938 0.892 -23.368 1.00 82.06 436 SER A C 1
ATOM 3149 O O . SER A 1 436 ? -10.490 1.765 -24.040 1.00 82.06 436 SER A O 1
ATOM 3151 N N . HIS A 1 437 ? -8.652 0.574 -23.537 1.00 82.69 437 HIS A N 1
ATOM 3152 C CA . HIS A 1 437 ? -7.719 1.312 -24.396 1.00 82.69 437 HIS A CA 1
ATOM 3153 C C . HIS A 1 437 ? -7.446 0.611 -25.738 1.00 82.69 437 HIS A C 1
ATOM 3155 O O . HIS A 1 437 ? -7.201 1.267 -26.752 1.00 82.69 437 HIS A O 1
ATOM 3161 N N . PHE A 1 438 ? -7.553 -0.719 -25.781 1.00 84.62 438 PHE A N 1
ATOM 3162 C CA . PHE A 1 438 ? -7.196 -1.561 -26.918 1.00 84.62 438 PHE A CA 1
ATOM 3163 C C . PHE A 1 438 ? -8.353 -2.485 -27.307 1.00 84.62 438 PHE A C 1
ATOM 3165 O O . PHE A 1 438 ? -8.527 -3.587 -26.784 1.00 84.62 438 PHE A O 1
ATOM 3172 N N . SER A 1 439 ? -9.132 -2.040 -28.296 1.00 86.56 439 SER A N 1
ATOM 3173 C CA . SER A 1 439 ? -10.295 -2.779 -28.796 1.00 86.56 439 SER A CA 1
ATOM 3174 C C . SER A 1 439 ? -9.949 -4.221 -29.189 1.00 86.56 439 SER A C 1
ATOM 3176 O O . SER A 1 439 ? -9.011 -4.471 -29.947 1.00 86.56 439 SER A O 1
ATOM 3178 N N . GLY A 1 440 ? -10.741 -5.173 -28.689 1.00 86.88 440 GLY A N 1
ATOM 3179 C CA . GLY A 1 440 ? -10.566 -6.603 -28.954 1.00 86.88 440 GLY A CA 1
ATOM 3180 C C . GLY A 1 440 ? -9.569 -7.312 -28.033 1.00 86.88 440 GLY A C 1
ATOM 3181 O O . GLY A 1 440 ? -9.355 -8.512 -28.216 1.00 86.88 440 GLY A O 1
ATOM 3182 N N . ARG A 1 441 ? -8.987 -6.602 -27.058 1.00 93.06 441 ARG A N 1
ATOM 3183 C CA . ARG A 1 441 ? -8.192 -7.177 -25.966 1.00 93.06 441 ARG A CA 1
ATOM 3184 C C . ARG A 1 441 ? -9.006 -7.279 -24.677 1.00 93.06 441 ARG A C 1
ATOM 3186 O O . ARG A 1 441 ? -10.098 -6.713 -24.585 1.00 93.06 441 ARG A O 1
ATOM 3193 N N . TRP A 1 442 ? -8.480 -8.026 -23.717 1.00 94.06 442 TRP A N 1
ATOM 3194 C CA . TRP A 1 442 ? -9.136 -8.328 -22.450 1.00 94.06 442 TRP A CA 1
ATOM 3195 C C . TRP A 1 442 ? -8.221 -8.057 -21.264 1.00 94.06 442 TRP A C 1
ATOM 3197 O O . TRP A 1 442 ? -7.015 -8.293 -21.344 1.00 94.06 442 TRP A O 1
ATOM 3207 N N . ASP A 1 443 ? -8.854 -7.656 -20.168 1.00 94.44 443 ASP A N 1
ATOM 3208 C CA . ASP A 1 443 ? -8.254 -7.494 -18.854 1.00 94.44 443 ASP A CA 1
ATOM 3209 C C . ASP A 1 443 ? -8.759 -8.628 -17.973 1.00 94.44 443 ASP A C 1
ATOM 3211 O O . ASP A 1 443 ? -9.969 -8.870 -17.878 1.00 94.44 443 ASP A O 1
ATOM 3215 N N . VAL A 1 444 ? -7.832 -9.332 -17.334 1.00 96.06 444 VAL A N 1
ATOM 3216 C CA . VAL A 1 444 ? -8.136 -10.387 -16.368 1.00 96.06 444 VAL A CA 1
ATOM 3217 C C . VAL A 1 444 ? -7.537 -9.999 -15.027 1.00 96.06 444 VAL A C 1
ATOM 3219 O O . VAL A 1 444 ? -6.352 -9.686 -14.931 1.00 96.06 444 VAL A O 1
ATOM 3222 N N . ILE A 1 445 ? -8.363 -10.040 -13.985 1.00 95.50 445 ILE A N 1
ATOM 3223 C CA . ILE A 1 445 ? -7.956 -9.765 -12.608 1.00 95.50 445 ILE A CA 1
ATOM 3224 C C . ILE A 1 445 ? -7.993 -11.070 -11.823 1.00 95.50 445 ILE A C 1
ATOM 3226 O O . ILE A 1 445 ? -9.032 -11.728 -11.743 1.00 95.50 445 ILE A O 1
ATOM 3230 N N . LEU A 1 446 ? -6.849 -11.425 -11.247 1.00 95.94 446 LEU A N 1
ATOM 3231 C CA . LEU A 1 446 ? -6.659 -12.576 -10.377 1.00 95.94 446 LEU A CA 1
ATOM 3232 C C . LEU A 1 446 ? -6.376 -12.087 -8.955 1.00 95.94 446 LEU A C 1
ATOM 3234 O O . LEU A 1 446 ? -5.493 -11.258 -8.747 1.00 95.94 446 LEU A O 1
ATOM 3238 N N . VAL A 1 447 ? -7.092 -12.623 -7.973 1.00 92.62 447 VAL A N 1
ATOM 3239 C CA . VAL A 1 447 ? -6.859 -12.358 -6.549 1.00 92.62 447 VAL A CA 1
ATOM 3240 C C . VAL A 1 447 ? -6.238 -13.611 -5.930 1.00 92.62 447 VAL A C 1
ATOM 3242 O O . VAL A 1 447 ? -6.964 -14.569 -5.650 1.00 92.62 447 VAL A O 1
ATOM 3245 N N . PRO A 1 448 ? -4.904 -13.656 -5.745 1.00 91.12 448 PRO A N 1
ATOM 3246 C CA . PRO A 1 448 ? -4.241 -14.795 -5.108 1.00 91.12 448 PRO A CA 1
ATOM 3247 C C . PRO A 1 448 ? -4.489 -14.855 -3.603 1.00 91.12 448 PRO A C 1
ATOM 3249 O O . PRO A 1 448 ? -4.511 -15.927 -3.001 1.00 91.12 448 PRO A O 1
ATOM 3252 N N . ARG A 1 449 ? -4.651 -13.688 -2.978 1.00 86.56 449 ARG A N 1
ATOM 3253 C CA . ARG A 1 449 ? -4.895 -13.541 -1.546 1.00 86.56 449 ARG A CA 1
ATOM 3254 C C . ARG A 1 449 ? -5.536 -12.176 -1.268 1.00 86.56 449 ARG A C 1
ATOM 3256 O O . ARG A 1 449 ? -5.381 -11.264 -2.080 1.00 86.56 449 ARG A O 1
ATOM 3263 N N . PRO A 1 450 ? -6.246 -12.030 -0.139 1.00 77.25 450 PRO A N 1
ATOM 3264 C CA . PRO A 1 450 ? -6.736 -10.752 0.368 1.00 77.25 450 PRO A CA 1
ATOM 3265 C C . PRO A 1 450 ? -5.837 -9.539 0.097 1.00 77.25 450 PRO A C 1
ATOM 3267 O O . PRO A 1 450 ? -4.673 -9.542 0.477 1.00 77.25 450 PRO A O 1
ATOM 3270 N N . GLY A 1 451 ? -6.378 -8.495 -0.538 1.00 75.94 451 GLY A N 1
ATOM 3271 C CA . GLY A 1 451 ? -5.670 -7.224 -0.758 1.00 75.94 451 GLY A CA 1
ATOM 3272 C C . GLY A 1 451 ? -4.541 -7.245 -1.786 1.00 75.94 451 GLY A C 1
ATOM 3273 O O . GLY A 1 451 ? -3.954 -6.192 -2.038 1.00 75.94 451 GLY A O 1
ATOM 3274 N N . ILE A 1 452 ? -4.278 -8.394 -2.410 1.00 86.69 452 ILE A N 1
ATOM 3275 C CA . ILE A 1 452 ? -3.311 -8.550 -3.492 1.00 86.69 452 ILE A CA 1
ATOM 3276 C C . ILE A 1 452 ? -4.058 -8.852 -4.785 1.00 86.69 452 ILE A C 1
ATOM 3278 O O . ILE A 1 452 ? -4.932 -9.718 -4.832 1.00 86.69 452 ILE A O 1
ATOM 3282 N N . VAL A 1 453 ? -3.679 -8.155 -5.849 1.00 91.88 453 VAL A N 1
ATOM 3283 C CA . VAL A 1 453 ? -4.236 -8.330 -7.187 1.00 91.88 453 VAL A CA 1
ATOM 3284 C C . VAL A 1 453 ? -3.107 -8.553 -8.182 1.00 91.88 453 VAL A C 1
ATOM 3286 O O . VAL A 1 453 ? -2.151 -7.782 -8.223 1.00 91.88 453 VAL A O 1
ATOM 3289 N N . VAL A 1 454 ? -3.258 -9.569 -9.029 1.00 96.50 454 VAL A N 1
ATOM 3290 C CA . VAL A 1 454 ? -2.451 -9.766 -10.235 1.00 96.50 454 VAL A CA 1
ATOM 3291 C C . VAL A 1 454 ? -3.315 -9.429 -11.447 1.00 96.50 454 VAL A C 1
ATOM 3293 O O . VAL A 1 454 ? -4.349 -10.056 -11.688 1.00 96.50 454 VAL A O 1
ATOM 3296 N N . GLN A 1 455 ? -2.901 -8.409 -12.187 1.00 96.19 455 GLN A N 1
ATOM 3297 C CA . GLN A 1 455 ? -3.575 -7.902 -13.375 1.00 96.19 455 GLN A CA 1
ATOM 3298 C C . GLN A 1 455 ? -2.860 -8.414 -14.623 1.00 96.19 455 GLN A C 1
ATOM 3300 O O . GLN A 1 455 ? -1.648 -8.261 -14.754 1.00 96.19 455 GLN A O 1
ATOM 3305 N N . TYR A 1 456 ? -3.630 -8.969 -15.554 1.00 97.69 456 TYR A N 1
ATOM 3306 C CA . TYR A 1 456 ? -3.178 -9.315 -16.896 1.00 97.69 456 TYR A CA 1
ATOM 3307 C C . TYR A 1 456 ? -3.926 -8.415 -17.871 1.00 97.69 456 TYR A C 1
ATOM 3309 O O . TYR A 1 456 ? -5.114 -8.625 -18.122 1.00 97.69 456 TYR A O 1
ATOM 3317 N N . ASP A 1 457 ? -3.248 -7.393 -18.378 1.00 94.62 457 ASP A N 1
ATOM 3318 C CA . ASP A 1 457 ? -3.813 -6.449 -19.340 1.00 94.62 457 ASP A CA 1
ATOM 3319 C C . ASP A 1 457 ? -3.381 -6.822 -20.765 1.00 94.62 457 ASP A C 1
ATOM 3321 O O . ASP A 1 457 ? -2.380 -7.509 -20.991 1.00 94.62 457 ASP A O 1
ATOM 3325 N N . HIS A 1 458 ? -4.139 -6.350 -21.747 1.00 93.44 458 HIS A N 1
ATOM 3326 C CA . HIS A 1 458 ? -3.858 -6.499 -23.172 1.00 93.44 458 HIS A CA 1
ATOM 3327 C C . HIS A 1 458 ? -3.870 -7.956 -23.646 1.00 93.44 458 HIS A C 1
ATOM 3329 O O . HIS A 1 458 ? -3.336 -8.272 -24.712 1.00 93.44 458 HIS A O 1
ATOM 3335 N N . MET A 1 459 ? -4.526 -8.854 -22.910 1.00 95.81 459 MET A N 1
ATOM 3336 C CA . MET A 1 459 ? -4.645 -10.245 -23.323 1.00 95.81 459 MET A CA 1
ATOM 3337 C C . MET A 1 459 ? -5.446 -10.371 -24.622 1.00 95.81 459 MET A C 1
ATOM 3339 O O . MET A 1 459 ? -6.326 -9.567 -24.942 1.00 95.81 459 MET A O 1
ATOM 3343 N N . GLY A 1 460 ? -5.163 -11.431 -25.376 1.00 95.50 460 GLY A N 1
ATOM 3344 C CA . GLY A 1 460 ? -6.073 -11.933 -26.395 1.00 95.50 460 GLY A CA 1
ATOM 3345 C C . GLY A 1 460 ? -7.325 -12.556 -25.769 1.00 95.50 460 GLY A C 1
ATOM 3346 O O . GLY A 1 460 ? -7.723 -12.241 -24.652 1.00 95.50 460 GLY A O 1
ATOM 3347 N N . ALA A 1 461 ? -7.969 -13.469 -26.495 1.00 94.00 461 ALA A N 1
ATOM 3348 C CA . ALA A 1 461 ? -9.135 -14.169 -25.964 1.00 94.00 461 ALA A CA 1
ATOM 3349 C C . ALA A 1 461 ? -8.784 -14.974 -24.699 1.00 94.00 461 ALA A C 1
ATOM 3351 O O . ALA A 1 461 ? -7.726 -15.610 -24.628 1.00 94.00 461 ALA A O 1
ATOM 3352 N N . THR A 1 462 ? -9.701 -14.995 -23.733 1.00 95.88 462 THR A N 1
ATOM 3353 C CA . THR A 1 462 ? -9.601 -15.852 -22.549 1.00 95.88 462 THR A CA 1
ATOM 3354 C C . THR A 1 462 ? -9.716 -17.332 -22.926 1.00 95.88 462 THR A C 1
ATOM 3356 O O . THR A 1 462 ? -10.323 -17.707 -23.937 1.00 95.88 462 THR A O 1
ATOM 3359 N N . ALA A 1 463 ? -9.085 -18.200 -22.137 1.00 96.19 463 ALA A N 1
ATOM 3360 C CA . ALA A 1 463 ? -9.111 -19.638 -22.356 1.00 96.19 463 ALA A CA 1
ATOM 3361 C C . ALA A 1 463 ? -10.507 -20.213 -22.069 1.00 96.19 463 ALA A C 1
ATOM 3363 O O . ALA A 1 463 ? -11.249 -19.733 -21.211 1.00 96.19 463 ALA A O 1
ATOM 3364 N N . ALA A 1 464 ? -10.869 -21.282 -22.784 1.00 93.19 464 ALA A N 1
ATOM 3365 C CA . ALA A 1 464 ? -12.148 -21.948 -22.576 1.00 93.19 464 ALA A CA 1
ATOM 3366 C C . ALA A 1 464 ? -12.244 -22.496 -21.142 1.00 93.19 464 ALA A C 1
ATOM 3368 O O . ALA A 1 464 ? -11.387 -23.262 -20.711 1.00 93.19 464 ALA A O 1
ATOM 3369 N N . GLY A 1 465 ? -13.308 -22.125 -20.427 1.00 90.62 465 GLY A N 1
ATOM 3370 C CA . GLY A 1 465 ? -13.527 -22.532 -19.037 1.00 90.62 465 GLY A CA 1
ATOM 3371 C C . GLY A 1 465 ? -12.992 -21.551 -17.992 1.00 90.62 465 GLY A C 1
ATOM 3372 O O . GLY A 1 465 ? -13.286 -21.746 -16.818 1.00 90.62 465 GLY A O 1
ATOM 3373 N N . ILE A 1 466 ? -12.286 -20.490 -18.397 1.00 97.19 466 ILE A N 1
ATOM 3374 C CA . ILE A 1 466 ? -11.953 -19.373 -17.511 1.00 97.19 466 ILE A CA 1
ATOM 3375 C C . ILE A 1 466 ? -13.121 -18.384 -17.499 1.00 97.19 466 ILE A C 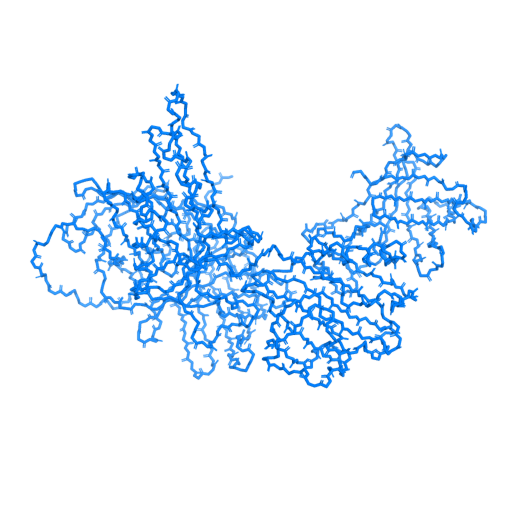1
ATOM 3377 O O . ILE A 1 466 ? -13.501 -17.822 -18.527 1.00 97.19 466 ILE A O 1
ATOM 3381 N N . ALA A 1 467 ? -13.700 -18.197 -16.320 1.00 95.69 467 ALA A N 1
ATOM 3382 C CA . ALA A 1 467 ? -14.771 -17.249 -16.030 1.00 95.69 467 ALA A CA 1
ATOM 3383 C C . ALA A 1 467 ? -14.533 -16.578 -14.669 1.00 95.69 467 ALA A C 1
ATOM 3385 O O . ALA A 1 467 ? -13.761 -17.087 -13.855 1.00 95.69 467 ALA A O 1
ATOM 3386 N N . VAL A 1 468 ? -15.231 -15.475 -14.391 1.00 94.00 468 VAL A N 1
ATOM 3387 C CA . VAL A 1 468 ? -15.262 -14.893 -13.039 1.00 94.00 468 VAL A CA 1
ATOM 3388 C C . VAL A 1 468 ? -15.720 -15.958 -12.029 1.00 94.00 468 VAL A C 1
ATOM 3390 O O . VAL A 1 468 ? -16.694 -16.669 -12.282 1.00 94.00 468 VAL A O 1
ATOM 3393 N N . GLY A 1 469 ? -14.989 -16.096 -10.924 1.00 92.69 469 GLY A N 1
ATOM 3394 C CA . GLY A 1 469 ? -15.133 -17.148 -9.915 1.00 92.69 469 GLY A CA 1
ATOM 3395 C C . GLY A 1 469 ? -14.281 -18.401 -10.158 1.00 92.69 469 GLY A C 1
ATOM 3396 O O . GLY A 1 469 ? -14.338 -19.346 -9.372 1.00 92.69 469 GLY A O 1
ATOM 3397 N N . SER A 1 470 ? -13.505 -18.462 -11.248 1.00 97.19 470 SER A N 1
ATOM 3398 C CA . SER A 1 470 ? -12.615 -19.605 -11.499 1.00 97.19 470 SER A CA 1
ATOM 3399 C C . SER A 1 470 ? -11.422 -19.567 -10.556 1.00 97.19 470 SER A C 1
ATOM 3401 O O . SER A 1 470 ? -10.673 -18.594 -10.565 1.00 97.19 470 SER A O 1
ATOM 3403 N N . VAL A 1 471 ? -11.203 -20.649 -9.808 1.00 97.00 471 VAL A N 1
ATOM 3404 C CA . VAL A 1 471 ? -9.954 -20.870 -9.072 1.00 97.00 471 VAL A CA 1
ATOM 3405 C C . VAL A 1 471 ? -8.944 -21.509 -10.019 1.00 97.00 471 VAL A C 1
ATOM 3407 O O . VAL A 1 471 ? -9.223 -22.552 -10.618 1.00 97.00 471 VAL A O 1
ATOM 3410 N N . VAL A 1 472 ? -7.792 -20.869 -10.174 1.00 97.56 472 VAL A N 1
ATOM 3411 C CA . VAL A 1 472 ? -6.693 -21.306 -11.038 1.00 97.56 472 VAL A CA 1
ATOM 3412 C C . VAL A 1 472 ? -5.452 -21.603 -10.209 1.00 97.56 472 VAL A C 1
ATOM 3414 O O . VAL A 1 472 ? -5.323 -21.133 -9.079 1.00 97.56 472 VAL A O 1
ATOM 3417 N N . VAL A 1 473 ? -4.545 -22.381 -10.790 1.00 96.62 473 VAL A N 1
ATOM 3418 C CA . VAL A 1 473 ? -3.222 -22.666 -10.222 1.00 96.62 473 VAL A CA 1
ATOM 3419 C C . VAL A 1 473 ? -2.116 -22.041 -11.070 1.00 96.62 473 VAL A C 1
ATOM 3421 O O . VAL A 1 473 ? -2.312 -21.837 -12.273 1.00 96.62 473 VAL A O 1
ATOM 3424 N N . GLU A 1 474 ? -0.953 -21.770 -10.475 1.00 97.06 474 GLU A N 1
ATOM 3425 C CA . GLU A 1 474 ? 0.237 -21.285 -11.187 1.00 97.06 474 GLU A CA 1
ATOM 3426 C C . GLU A 1 474 ? 0.507 -22.129 -12.446 1.00 97.06 474 GLU A C 1
ATOM 3428 O O . GLU A 1 474 ? 0.467 -23.364 -12.434 1.00 97.06 474 GLU A O 1
ATOM 3433 N N . GLY A 1 475 ? 0.771 -21.457 -13.567 1.00 97.44 475 GLY A N 1
ATOM 3434 C CA . GLY A 1 475 ? 1.042 -22.088 -14.856 1.00 97.44 475 GLY A CA 1
ATOM 3435 C C . GLY A 1 475 ? -0.205 -22.529 -15.630 1.00 97.44 475 GLY A C 1
ATOM 3436 O O . GLY A 1 475 ? -0.080 -22.960 -16.777 1.00 97.44 475 GLY A O 1
ATOM 3437 N N . GLN A 1 476 ? -1.412 -22.417 -15.066 1.00 98.12 476 GLN A N 1
ATOM 3438 C CA . GLN A 1 476 ? -2.647 -22.673 -15.808 1.00 98.12 476 GLN A CA 1
ATOM 3439 C C . GLN A 1 476 ? -2.870 -21.596 -16.876 1.00 98.12 476 GLN A C 1
ATOM 3441 O O . GLN A 1 476 ? -2.760 -20.404 -16.605 1.00 98.12 476 GLN A O 1
ATOM 3446 N N . ALA A 1 477 ? -3.237 -21.999 -18.094 1.00 97.94 477 ALA A N 1
ATOM 3447 C CA . ALA A 1 477 ? -3.547 -21.052 -19.161 1.00 97.94 477 ALA A CA 1
ATOM 3448 C C . ALA A 1 477 ? -4.805 -20.224 -18.832 1.00 97.94 477 ALA A C 1
ATOM 3450 O O . ALA A 1 477 ? -5.900 -20.773 -18.690 1.00 97.94 477 ALA A O 1
ATOM 3451 N N . LEU A 1 478 ? -4.644 -18.902 -18.771 1.00 98.31 478 LEU A N 1
ATOM 3452 C CA . LEU A 1 478 ? -5.727 -17.925 -18.619 1.00 98.31 478 LEU A CA 1
ATOM 3453 C C . LEU A 1 478 ? -6.295 -17.486 -19.968 1.00 98.31 478 LEU A C 1
ATOM 3455 O O . LEU A 1 478 ? -7.469 -17.131 -20.081 1.00 98.31 478 LEU A O 1
ATOM 3459 N N . GLY A 1 479 ? -5.468 -17.527 -21.009 1.00 97.25 479 GLY A N 1
ATOM 3460 C CA . GLY A 1 479 ? -5.828 -17.099 -22.352 1.00 97.25 479 GLY A CA 1
ATOM 3461 C C . GLY A 1 479 ? -4.637 -17.130 -23.291 1.00 97.25 479 GLY A C 1
ATOM 3462 O O . GLY A 1 479 ? -3.717 -17.936 -23.133 1.00 97.25 479 GLY A O 1
ATOM 3463 N N . TRP A 1 480 ? -4.671 -16.251 -24.282 1.00 97.12 480 TRP A N 1
ATOM 3464 C CA . TRP A 1 480 ? -3.694 -16.211 -25.365 1.00 97.12 480 TRP A CA 1
ATOM 3465 C C . TRP A 1 480 ? -3.072 -14.830 -25.495 1.00 97.12 480 TRP A C 1
ATOM 3467 O O . TRP A 1 480 ? -3.710 -13.825 -25.180 1.00 97.12 480 TRP A O 1
ATOM 3477 N N . ALA A 1 481 ? -1.851 -14.777 -26.020 1.00 94.94 481 ALA A N 1
ATOM 3478 C CA . ALA A 1 481 ? -1.252 -13.527 -26.462 1.00 94.94 481 ALA A CA 1
ATOM 3479 C C . ALA A 1 481 ? -2.174 -12.816 -27.478 1.00 94.94 481 ALA A C 1
ATOM 3481 O O . ALA A 1 481 ? -2.837 -13.485 -28.286 1.00 94.94 481 ALA A O 1
ATOM 3482 N N . PRO A 1 482 ? -2.238 -11.474 -27.475 1.00 93.56 482 PRO A N 1
ATOM 3483 C CA . PRO A 1 482 ? -3.117 -10.741 -28.376 1.00 93.56 482 PRO A CA 1
ATOM 3484 C C . PRO A 1 482 ? -2.678 -10.864 -29.842 1.00 93.56 482 PRO A C 1
ATOM 3486 O O . PRO A 1 482 ? -1.578 -11.313 -30.179 1.00 93.56 482 PRO A O 1
ATOM 3489 N N . ALA A 1 483 ? -3.540 -10.405 -30.750 1.00 87.69 483 ALA A N 1
ATOM 3490 C CA . ALA A 1 483 ? -3.108 -10.098 -32.109 1.00 87.69 483 ALA A CA 1
ATOM 3491 C C . ALA A 1 483 ? -2.078 -8.944 -32.084 1.00 87.69 483 ALA A C 1
ATOM 3493 O O . ALA A 1 483 ? -2.200 -8.036 -31.254 1.00 87.69 483 ALA A O 1
ATOM 3494 N N . PRO A 1 484 ? -1.071 -8.951 -32.978 1.00 80.75 484 PRO A N 1
ATOM 3495 C CA . PRO A 1 484 ? -0.014 -7.947 -32.956 1.00 80.75 484 PRO A CA 1
ATOM 3496 C C . PRO A 1 484 ? -0.574 -6.562 -33.291 1.00 80.75 484 PRO A C 1
ATOM 3498 O O . PRO A 1 484 ? -1.269 -6.402 -34.295 1.00 80.75 484 PRO A O 1
ATOM 3501 N N . SER A 1 485 ? -0.251 -5.562 -32.471 1.00 72.75 485 SER A N 1
ATOM 3502 C CA . SER A 1 485 ? -0.498 -4.151 -32.790 1.00 72.75 485 SER A CA 1
ATOM 3503 C C . SER A 1 485 ? 0.363 -3.240 -31.904 1.00 72.75 485 SER A C 1
ATOM 3505 O O . SER A 1 485 ? -0.107 -2.871 -30.827 1.00 72.75 485 SER A O 1
ATOM 3507 N N . PRO A 1 486 ? 1.594 -2.861 -32.314 1.00 73.75 486 PRO A N 1
ATOM 3508 C CA . PRO A 1 486 ? 2.390 -3.390 -33.435 1.00 73.75 486 PRO A CA 1
ATOM 3509 C C . PRO A 1 486 ? 3.072 -4.742 -33.138 1.00 73.75 486 PRO A C 1
ATOM 3511 O O . PRO A 1 486 ? 3.466 -5.446 -34.064 1.00 73.75 486 PRO A O 1
ATOM 3514 N N . HIS A 1 487 ? 3.157 -5.132 -31.870 1.00 83.50 487 HIS A N 1
ATOM 3515 C CA . HIS A 1 487 ? 3.693 -6.406 -31.377 1.00 83.50 487 HIS A CA 1
ATOM 3516 C C . HIS A 1 487 ? 2.691 -7.030 -30.384 1.00 83.50 487 HIS A C 1
ATOM 3518 O O . HIS A 1 487 ? 1.578 -6.511 -30.224 1.00 83.50 487 HIS A O 1
ATOM 3524 N N . ARG A 1 488 ? 3.005 -8.205 -29.821 1.00 92.31 488 ARG A N 1
ATOM 3525 C CA . ARG A 1 488 ? 2.090 -8.964 -28.949 1.00 92.31 488 ARG A CA 1
ATOM 3526 C C . ARG A 1 488 ? 2.536 -8.835 -27.504 1.00 92.31 488 ARG A C 1
ATOM 3528 O O . ARG A 1 488 ? 3.363 -9.616 -27.053 1.00 92.31 488 ARG A O 1
ATOM 3535 N N . THR A 1 489 ? 1.966 -7.871 -26.805 1.00 93.50 489 THR A N 1
ATOM 3536 C CA . THR A 1 489 ? 2.337 -7.579 -25.420 1.00 93.50 489 THR A CA 1
ATOM 3537 C C . THR A 1 489 ? 1.212 -7.948 -24.487 1.00 93.50 489 THR A C 1
ATOM 3539 O O . THR A 1 489 ? 0.051 -7.678 -24.795 1.00 93.50 489 THR A O 1
ATOM 3542 N N . VAL A 1 490 ? 1.567 -8.536 -23.353 1.00 96.00 490 VAL A N 1
ATOM 3543 C CA . VAL A 1 490 ? 0.682 -8.636 -22.194 1.00 96.00 490 VAL A CA 1
ATOM 3544 C C . VAL A 1 490 ? 1.372 -7.930 -21.047 1.00 96.00 490 VAL A C 1
ATOM 3546 O O . VAL A 1 490 ? 2.543 -8.202 -20.770 1.00 96.00 490 VAL A O 1
ATOM 3549 N N . HIS A 1 491 ? 0.629 -7.038 -20.413 1.00 96.12 491 HIS A N 1
ATOM 3550 C CA . HIS A 1 491 ? 1.062 -6.334 -19.222 1.00 96.12 491 HIS A CA 1
ATOM 3551 C C . HIS A 1 491 ? 0.748 -7.195 -18.001 1.00 96.12 491 HIS A C 1
ATOM 3553 O O . HIS A 1 491 ? -0.390 -7.638 -17.823 1.00 96.12 491 HIS A O 1
ATOM 3559 N N . LEU A 1 492 ? 1.746 -7.418 -17.156 1.00 98.00 492 LEU A N 1
ATOM 3560 C CA . LEU A 1 492 ? 1.603 -8.030 -15.845 1.00 98.00 492 LEU A CA 1
ATOM 3561 C C . LEU A 1 492 ? 1.737 -6.942 -14.781 1.00 98.00 492 LEU A C 1
ATOM 3563 O O . LEU A 1 492 ? 2.839 -6.468 -14.506 1.00 98.00 492 LEU A O 1
ATOM 3567 N N . GLY A 1 493 ? 0.621 -6.591 -14.153 1.00 96.75 493 GLY A N 1
ATOM 3568 C CA . GLY A 1 493 ? 0.587 -5.703 -12.995 1.00 96.75 493 GLY A CA 1
ATOM 3569 C C . GLY A 1 493 ? 0.469 -6.498 -11.698 1.00 96.75 493 GLY A C 1
ATOM 3570 O O . GLY A 1 493 ? -0.308 -7.452 -11.619 1.00 96.75 493 GLY A O 1
ATOM 3571 N N . LEU A 1 494 ? 1.196 -6.086 -10.662 1.00 95.56 494 LEU A N 1
ATOM 3572 C CA . LEU A 1 494 ? 0.983 -6.539 -9.289 1.00 95.56 494 LEU A CA 1
ATOM 3573 C C . LEU A 1 494 ? 0.550 -5.331 -8.464 1.00 95.56 494 LEU A C 1
ATOM 3575 O O . LEU A 1 494 ? 1.188 -4.281 -8.505 1.00 95.56 494 LEU A O 1
ATOM 3579 N N . ARG A 1 495 ? -0.552 -5.469 -7.729 1.00 89.62 495 ARG A N 1
ATOM 3580 C CA . ARG A 1 495 ? -1.073 -4.408 -6.867 1.00 89.62 495 ARG A CA 1
ATOM 3581 C C . ARG A 1 495 ? -1.286 -4.923 -5.459 1.00 89.62 495 ARG A C 1
ATOM 3583 O O . ARG A 1 495 ? -1.823 -6.015 -5.271 1.00 89.62 495 ARG A O 1
ATOM 3590 N N . ALA A 1 496 ? -0.927 -4.100 -4.488 1.00 82.25 496 ALA A N 1
ATOM 3591 C CA . ALA A 1 496 ? -1.199 -4.333 -3.080 1.00 82.25 496 ALA A CA 1
ATOM 3592 C C . ALA A 1 496 ? -1.937 -3.119 -2.516 1.00 82.25 496 ALA A C 1
ATOM 3594 O O . ALA A 1 496 ? -1.481 -1.987 -2.659 1.00 82.25 496 ALA A O 1
ATOM 3595 N N . ALA A 1 497 ? -3.119 -3.352 -1.938 1.00 70.81 497 ALA A N 1
ATOM 3596 C CA . ALA A 1 497 ? -4.017 -2.290 -1.469 1.00 70.81 497 ALA A CA 1
ATOM 3597 C C . ALA A 1 497 ? -4.305 -1.197 -2.530 1.00 70.81 497 ALA A C 1
ATOM 3599 O O . ALA A 1 497 ? -4.477 -0.027 -2.201 1.00 70.81 497 ALA A O 1
ATOM 3600 N N . GLY A 1 498 ? -4.353 -1.582 -3.809 1.00 72.25 498 GLY A N 1
ATOM 3601 C CA . GLY A 1 498 ? -4.581 -0.685 -4.948 1.00 72.25 498 GLY A CA 1
ATOM 3602 C C . GLY A 1 498 ? -3.317 -0.060 -5.553 1.00 72.25 498 GLY A C 1
ATOM 3603 O O . GLY A 1 498 ? -3.351 0.316 -6.728 1.00 72.25 498 GLY A O 1
ATOM 3604 N N . GLN A 1 499 ? -2.201 -0.022 -4.820 1.00 80.69 499 GLN A N 1
ATOM 3605 C CA . GLN A 1 499 ? -0.949 0.582 -5.285 1.00 80.69 499 GLN A CA 1
ATOM 3606 C C . GLN A 1 499 ? -0.150 -0.382 -6.177 1.00 80.69 499 GLN A C 1
ATOM 3608 O O . GLN A 1 499 ? -0.040 -1.563 -5.827 1.00 80.69 499 GLN A O 1
ATOM 3613 N N . PRO A 1 500 ? 0.393 0.074 -7.324 1.00 88.00 500 PRO A N 1
ATOM 3614 C CA . PRO A 1 500 ? 1.252 -0.747 -8.169 1.00 88.00 500 PRO A CA 1
ATOM 3615 C C . PRO A 1 500 ? 2.595 -1.004 -7.479 1.00 88.00 500 PRO A C 1
ATOM 3617 O O . PRO A 1 500 ? 3.235 -0.090 -6.965 1.00 88.00 500 PRO A O 1
ATOM 3620 N N . ILE A 1 501 ? 3.031 -2.258 -7.491 1.00 92.06 501 ILE A N 1
ATOM 3621 C CA . ILE A 1 501 ? 4.323 -2.700 -6.958 1.00 92.06 501 ILE A CA 1
ATOM 3622 C C . ILE A 1 501 ? 5.012 -3.579 -7.997 1.00 92.06 501 ILE A C 1
ATOM 3624 O O . ILE A 1 501 ? 4.344 -4.183 -8.841 1.00 92.06 501 ILE A O 1
ATOM 3628 N N . SER A 1 502 ? 6.341 -3.665 -7.952 1.00 95.44 502 SER A N 1
ATOM 3629 C CA . SER A 1 502 ? 7.073 -4.451 -8.944 1.00 95.44 502 SER A CA 1
ATOM 3630 C C . SER A 1 502 ? 6.736 -5.939 -8.815 1.00 95.44 502 SER A C 1
ATOM 3632 O O . SER A 1 502 ? 6.980 -6.527 -7.759 1.00 95.44 502 SER A O 1
ATOM 3634 N N . PRO A 1 503 ? 6.237 -6.603 -9.875 1.00 96.94 503 PRO A N 1
ATOM 3635 C CA . PRO A 1 503 ? 6.058 -8.053 -9.862 1.00 96.94 503 PRO A CA 1
ATOM 3636 C C . PRO A 1 503 ? 7.389 -8.810 -9.738 1.00 96.94 503 PRO A C 1
ATOM 3638 O O . PRO A 1 503 ? 7.406 -9.948 -9.270 1.00 96.94 503 PRO A O 1
ATOM 3641 N N . VAL A 1 504 ? 8.500 -8.187 -10.159 1.00 96.50 504 VAL A N 1
ATOM 3642 C CA . VAL A 1 504 ? 9.839 -8.798 -10.206 1.00 96.50 504 VAL A CA 1
ATOM 3643 C C . VAL A 1 504 ? 10.342 -9.147 -8.805 1.00 96.50 504 VAL A C 1
ATOM 3645 O O . VAL A 1 504 ? 10.957 -10.198 -8.617 1.00 96.50 504 VAL A O 1
ATOM 3648 N N . ASP A 1 505 ? 10.013 -8.318 -7.814 1.00 95.00 505 ASP A N 1
ATOM 3649 C CA . ASP A 1 505 ? 10.450 -8.482 -6.423 1.00 95.00 505 ASP A CA 1
ATOM 3650 C C . ASP A 1 505 ? 9.796 -9.699 -5.736 1.00 95.00 505 ASP A C 1
ATOM 3652 O O . ASP A 1 505 ? 10.271 -10.164 -4.700 1.00 95.00 505 ASP A O 1
ATOM 3656 N N . TYR A 1 506 ? 8.739 -10.255 -6.343 1.00 95.62 506 TYR A N 1
ATOM 3657 C CA . TYR A 1 506 ? 7.951 -11.376 -5.817 1.00 95.62 506 TYR A CA 1
ATOM 3658 C C . TYR A 1 506 ? 8.014 -12.620 -6.701 1.00 95.62 506 TYR A C 1
ATOM 3660 O O . TYR A 1 506 ? 7.197 -13.532 -6.554 1.00 95.62 506 TYR A O 1
ATOM 3668 N N . LEU A 1 507 ? 8.968 -12.688 -7.632 1.00 97.31 507 LEU A N 1
ATOM 3669 C CA . LEU A 1 507 ? 9.109 -13.864 -8.479 1.00 97.31 507 LEU A CA 1
ATOM 3670 C C . LEU A 1 507 ? 9.520 -15.095 -7.662 1.00 97.31 507 LEU A C 1
ATOM 3672 O O . LEU A 1 507 ? 10.451 -15.074 -6.857 1.00 97.31 507 LEU A O 1
ATOM 3676 N N . SER A 1 508 ? 8.852 -16.214 -7.933 1.00 96.25 508 SER A N 1
ATOM 3677 C CA . SER A 1 508 ? 9.280 -17.533 -7.482 1.00 96.25 508 SER A CA 1
ATOM 3678 C C . SER A 1 508 ? 10.652 -17.874 -8.086 1.00 96.25 508 SER A C 1
ATOM 3680 O O . SER A 1 508 ? 11.031 -17.314 -9.118 1.00 96.25 508 SER A O 1
ATOM 3682 N N . PRO A 1 509 ? 11.416 -18.832 -7.526 1.00 96.19 509 PRO A N 1
ATOM 3683 C CA . PRO A 1 509 ? 12.693 -19.238 -8.116 1.00 96.19 509 PRO A CA 1
ATOM 3684 C C . PRO A 1 509 ? 12.588 -19.661 -9.592 1.00 96.19 509 PRO A C 1
ATOM 3686 O O . PRO A 1 509 ? 13.489 -19.380 -10.380 1.00 96.19 509 PRO A O 1
ATOM 3689 N N . SER A 1 510 ? 11.488 -20.310 -9.991 1.00 95.25 510 SER A N 1
ATOM 3690 C CA . SER A 1 510 ? 11.205 -20.643 -11.394 1.00 95.25 510 SER A CA 1
ATOM 3691 C C . SER A 1 510 ? 10.860 -19.407 -12.225 1.00 95.25 510 SER A C 1
ATOM 3693 O O . SER A 1 510 ? 11.368 -19.273 -13.340 1.00 95.25 510 SER A O 1
ATOM 3695 N N . GLY A 1 511 ? 10.044 -18.495 -11.689 1.00 96.88 511 GLY A N 1
ATOM 3696 C CA . GLY A 1 511 ? 9.738 -17.210 -12.319 1.00 96.88 511 GLY A CA 1
ATOM 3697 C C . GLY A 1 511 ? 10.997 -16.381 -12.572 1.00 96.88 511 GLY A C 1
ATOM 3698 O O . GLY A 1 511 ? 11.218 -15.929 -13.693 1.00 96.88 511 GLY A O 1
ATOM 3699 N N . ALA A 1 512 ? 11.883 -16.282 -11.579 1.00 97.25 512 ALA A N 1
ATOM 3700 C CA . ALA A 1 512 ? 13.144 -15.552 -11.665 1.00 97.25 512 ALA A CA 1
ATOM 3701 C C . ALA A 1 512 ? 14.056 -16.087 -12.780 1.00 97.25 512 ALA A C 1
ATOM 3703 O O . ALA A 1 512 ? 14.647 -15.301 -13.513 1.00 97.25 512 ALA A O 1
ATOM 3704 N N . VAL A 1 513 ? 14.128 -17.411 -12.977 1.00 96.62 513 VAL A N 1
ATOM 3705 C CA . VAL A 1 513 ? 14.908 -18.008 -14.078 1.00 96.62 513 VAL A CA 1
ATOM 3706 C C . VAL A 1 513 ? 14.376 -17.576 -15.447 1.00 96.62 513 VAL A C 1
ATOM 3708 O O . VAL A 1 513 ? 15.165 -17.221 -16.325 1.00 96.62 513 VAL A O 1
ATOM 3711 N N . ILE A 1 514 ? 13.053 -17.590 -15.639 1.00 95.94 514 ILE A N 1
ATOM 3712 C CA . ILE A 1 514 ? 12.433 -17.150 -16.899 1.00 95.94 514 ILE A CA 1
ATOM 3713 C C . ILE A 1 514 ? 12.645 -15.645 -17.082 1.00 95.94 514 ILE A C 1
ATOM 3715 O O . ILE A 1 514 ? 13.095 -15.223 -18.145 1.00 95.94 514 ILE A O 1
ATOM 3719 N N . HIS A 1 515 ? 12.392 -14.848 -16.043 1.00 96.19 515 HIS A N 1
ATOM 3720 C CA . HIS A 1 515 ? 12.601 -13.404 -16.066 1.00 96.19 515 HIS A CA 1
ATOM 3721 C C . HIS A 1 515 ? 14.045 -13.047 -16.427 1.00 96.19 515 HIS A C 1
ATOM 3723 O O . HIS A 1 515 ? 14.253 -12.286 -17.361 1.00 96.19 515 HIS A O 1
ATOM 3729 N N . SER A 1 516 ? 15.051 -13.630 -15.767 1.00 94.25 516 SER A N 1
ATOM 3730 C CA . SER A 1 516 ? 16.464 -13.362 -16.069 1.00 94.25 516 SER A CA 1
ATOM 3731 C C . SER A 1 516 ? 16.831 -13.695 -17.514 1.00 94.25 516 SER A C 1
ATOM 3733 O O . SER A 1 516 ? 17.594 -12.954 -18.135 1.00 94.25 516 SER A O 1
ATOM 3735 N N . ALA A 1 517 ? 16.277 -14.777 -18.073 1.00 92.25 517 ALA A N 1
ATOM 3736 C CA . ALA A 1 517 ? 16.500 -15.124 -19.472 1.00 92.25 517 ALA A CA 1
ATOM 3737 C C . ALA A 1 517 ? 15.941 -14.047 -20.418 1.00 92.25 517 ALA A C 1
ATOM 3739 O O . ALA A 1 517 ? 16.639 -13.639 -21.344 1.00 92.25 517 ALA A O 1
ATOM 3740 N N . LEU A 1 518 ? 14.730 -13.544 -20.156 1.00 92.38 518 LEU A N 1
ATOM 3741 C CA . LEU A 1 518 ? 14.112 -12.465 -20.938 1.00 92.38 518 LEU A CA 1
ATOM 3742 C C . LEU A 1 518 ? 14.840 -11.133 -20.752 1.00 92.38 518 LEU A C 1
ATOM 3744 O O . LEU A 1 518 ? 15.205 -10.482 -21.729 1.00 92.38 518 LEU A O 1
ATOM 3748 N N . TRP A 1 519 ? 15.111 -10.769 -19.502 1.00 93.06 519 TRP A N 1
ATOM 3749 C CA . TRP A 1 519 ? 15.743 -9.514 -19.120 1.00 93.06 519 TRP A CA 1
ATOM 3750 C C . TRP A 1 519 ? 17.129 -9.341 -19.736 1.00 93.06 519 TRP A C 1
ATOM 3752 O O . TRP A 1 519 ? 17.457 -8.264 -20.216 1.00 93.06 519 TRP A O 1
ATOM 3762 N N . SER A 1 520 ? 17.920 -10.417 -19.830 1.00 89.38 520 SER A N 1
ATOM 3763 C CA . SER A 1 520 ? 19.244 -10.371 -20.477 1.00 89.38 520 SER A CA 1
ATOM 3764 C C . SER A 1 520 ? 19.206 -9.957 -21.956 1.00 89.38 520 SER A C 1
ATOM 3766 O O . SER A 1 520 ? 20.215 -9.525 -22.518 1.00 89.38 520 SER A O 1
ATOM 3768 N N . THR A 1 521 ? 18.036 -10.081 -22.585 1.00 86.88 521 THR A N 1
ATOM 3769 C CA . THR A 1 521 ? 17.791 -9.732 -23.987 1.00 86.88 521 THR A CA 1
ATOM 3770 C C . THR A 1 521 ? 16.924 -8.487 -24.159 1.00 86.88 521 THR A C 1
ATOM 3772 O O . THR A 1 521 ? 16.674 -8.092 -25.295 1.00 86.88 521 THR A O 1
ATOM 3775 N N . ALA A 1 522 ? 16.449 -7.894 -23.061 1.00 90.75 522 ALA A N 1
ATOM 3776 C CA . ALA A 1 522 ? 15.519 -6.777 -23.092 1.00 90.75 522 ALA A CA 1
ATOM 3777 C C . ALA A 1 522 ? 16.211 -5.494 -23.552 1.00 90.75 522 ALA A C 1
ATOM 3779 O O . ALA A 1 522 ? 17.301 -5.194 -23.084 1.00 90.75 522 ALA A O 1
ATOM 3780 N N . ARG A 1 523 ? 15.596 -4.740 -24.468 1.00 90.25 523 ARG A N 1
ATOM 3781 C CA . ARG A 1 523 ? 16.146 -3.472 -24.983 1.00 90.25 523 ARG A CA 1
ATOM 3782 C C . ARG A 1 523 ? 15.016 -2.483 -25.227 1.00 90.25 523 ARG A C 1
ATOM 3784 O O . ARG A 1 523 ? 14.081 -2.792 -25.957 1.00 90.25 523 ARG A O 1
ATOM 3791 N N . TYR A 1 524 ? 15.090 -1.286 -24.665 1.00 91.94 524 TYR A N 1
ATOM 3792 C CA . TYR A 1 524 ? 14.005 -0.297 -24.742 1.00 91.94 524 TYR A CA 1
ATOM 3793 C C . TYR A 1 524 ? 14.564 1.126 -24.736 1.00 91.94 524 TYR A C 1
ATOM 3795 O O . TYR A 1 524 ? 15.734 1.333 -24.434 1.00 91.94 524 TYR A O 1
ATOM 3803 N N . MET A 1 525 ? 13.761 2.112 -25.142 1.00 90.44 525 MET A N 1
ATOM 3804 C CA . MET A 1 525 ? 14.252 3.473 -25.409 1.00 90.44 525 MET A CA 1
ATOM 3805 C C . MET A 1 525 ? 14.798 4.161 -24.155 1.00 90.44 525 MET A C 1
ATOM 3807 O O . MET A 1 525 ? 15.774 4.905 -24.236 1.00 90.44 525 MET A O 1
ATOM 3811 N N . GLU A 1 526 ? 14.200 3.888 -23.001 1.00 93.88 526 GLU A N 1
ATOM 3812 C CA . GLU A 1 526 ? 14.513 4.512 -21.717 1.00 93.88 526 GLU A CA 1
ATOM 3813 C C . GLU A 1 526 ? 15.724 3.881 -21.006 1.00 93.88 526 GLU A C 1
ATOM 3815 O O . GLU A 1 526 ? 16.239 4.449 -20.044 1.00 93.88 526 GLU A O 1
ATOM 3820 N N . GLU A 1 527 ? 16.237 2.754 -21.511 1.00 93.81 527 GLU A N 1
ATOM 3821 C CA . GLU A 1 527 ? 17.265 1.915 -20.873 1.00 93.81 527 GLU A CA 1
ATOM 3822 C C . GLU A 1 527 ? 18.571 2.669 -20.555 1.00 93.81 527 GLU A C 1
ATOM 3824 O O . GLU A 1 527 ? 19.290 2.322 -19.622 1.00 93.81 527 GLU A O 1
ATOM 3829 N N . LEU A 1 528 ? 18.893 3.744 -21.284 1.00 95.31 528 LEU A N 1
ATOM 3830 C CA . LEU A 1 528 ? 20.077 4.566 -21.001 1.00 95.31 528 LEU A CA 1
ATOM 3831 C C . LEU A 1 528 ? 20.014 5.273 -19.639 1.00 95.31 528 LEU A C 1
ATOM 3833 O O . LEU A 1 528 ? 21.064 5.469 -19.020 1.00 95.31 528 LEU A O 1
ATOM 3837 N N . VAL A 1 529 ? 18.812 5.653 -19.193 1.00 95.94 529 VAL A N 1
ATOM 3838 C CA . VAL A 1 529 ? 18.570 6.424 -17.961 1.00 95.94 529 VAL A CA 1
ATOM 3839 C C . VAL A 1 529 ? 17.855 5.624 -16.872 1.00 95.94 529 VAL A C 1
ATOM 3841 O O . VAL A 1 529 ? 18.054 5.903 -15.695 1.00 95.94 529 VAL A O 1
ATOM 3844 N N . GLU A 1 530 ? 17.083 4.607 -17.247 1.00 95.56 530 GLU A N 1
ATOM 3845 C CA . GLU A 1 530 ? 16.273 3.782 -16.341 1.00 95.56 530 GLU A CA 1
ATOM 3846 C C . GLU A 1 530 ? 16.525 2.289 -16.635 1.00 95.56 530 GLU A C 1
ATOM 3848 O O . GLU A 1 530 ? 15.669 1.619 -17.203 1.00 95.56 530 GLU A O 1
ATOM 3853 N N . PRO A 1 531 ? 17.728 1.758 -16.336 1.00 94.50 531 PRO A N 1
ATOM 3854 C CA . PRO A 1 531 ? 18.198 0.472 -16.858 1.00 94.50 531 PRO A CA 1
ATOM 3855 C C . PRO A 1 531 ? 17.776 -0.747 -16.025 1.00 94.50 531 PRO A C 1
ATOM 3857 O O . PRO A 1 531 ? 18.253 -1.854 -16.284 1.00 94.50 531 PRO A O 1
ATOM 3860 N N . LEU A 1 532 ? 17.006 -0.564 -14.950 1.00 95.31 532 LEU A N 1
ATOM 3861 C CA . LEU A 1 532 ? 16.727 -1.620 -13.976 1.00 95.31 532 LEU A CA 1
ATOM 3862 C C . LEU A 1 532 ? 15.450 -2.384 -14.344 1.00 95.31 532 LEU A C 1
ATOM 3864 O O . LEU A 1 532 ? 14.584 -1.875 -15.045 1.00 95.31 532 LEU A O 1
ATOM 3868 N N . SER A 1 533 ? 15.324 -3.623 -13.862 1.00 94.38 533 SER A N 1
ATOM 3869 C CA . SER A 1 533 ? 14.077 -4.399 -14.016 1.00 94.38 533 SER A CA 1
ATOM 3870 C C . SER A 1 533 ? 12.956 -3.891 -13.100 1.00 94.38 533 SER A C 1
ATOM 3872 O O . SER A 1 533 ? 11.778 -4.075 -13.403 1.00 94.38 533 SER A O 1
ATOM 3874 N N . THR A 1 534 ? 13.347 -3.195 -12.029 1.00 96.12 534 THR A N 1
ATOM 3875 C CA . THR A 1 534 ? 12.495 -2.425 -11.123 1.00 96.12 534 THR A CA 1
ATOM 3876 C C . THR A 1 534 ? 13.089 -1.019 -11.007 1.00 96.12 534 THR A C 1
ATOM 3878 O O . THR A 1 534 ? 14.150 -0.853 -10.402 1.00 96.12 534 THR A O 1
ATOM 3881 N N . ASN A 1 535 ? 12.438 -0.012 -11.593 1.00 95.12 535 ASN A N 1
ATOM 3882 C CA . ASN A 1 535 ? 12.807 1.401 -11.444 1.00 95.12 535 ASN A CA 1
ATOM 3883 C C . ASN A 1 535 ? 11.892 2.078 -10.414 1.00 95.12 535 ASN A C 1
ATOM 3885 O O . ASN A 1 535 ? 10.794 1.596 -10.128 1.00 95.12 535 ASN A O 1
ATOM 3889 N N . ALA A 1 536 ? 12.347 3.189 -9.836 1.00 91.31 536 ALA A N 1
ATOM 3890 C CA . ALA A 1 536 ? 11.509 3.993 -8.952 1.00 91.31 536 ALA A CA 1
ATOM 3891 C C . ALA A 1 536 ? 10.392 4.659 -9.766 1.00 91.31 536 ALA A C 1
ATOM 3893 O O . ALA A 1 536 ? 10.693 5.225 -10.805 1.00 91.31 536 ALA A O 1
ATOM 3894 N N . ILE A 1 537 ? 9.147 4.613 -9.283 1.00 88.50 537 ILE A N 1
ATOM 3895 C CA . ILE A 1 537 ? 7.996 5.333 -9.864 1.00 88.50 537 ILE A CA 1
ATOM 3896 C C . ILE A 1 537 ? 8.030 6.817 -9.472 1.00 88.50 537 ILE A C 1
ATOM 3898 O O . ILE A 1 537 ? 7.765 7.702 -10.271 1.00 88.50 537 ILE A O 1
ATOM 3902 N N . GLU A 1 538 ? 8.382 7.127 -8.225 1.00 85.12 538 GLU A N 1
ATOM 3903 C CA . GLU A 1 538 ? 8.394 8.511 -7.751 1.00 85.12 538 GLU A CA 1
ATOM 3904 C C . GLU A 1 538 ? 9.726 9.186 -8.078 1.00 85.12 538 GLU A C 1
ATOM 3906 O O . GLU A 1 538 ? 10.680 9.148 -7.296 1.00 85.12 538 GLU A O 1
ATOM 3911 N N . VAL A 1 539 ? 9.801 9.816 -9.250 1.00 86.19 539 VAL A N 1
ATOM 3912 C CA . VAL A 1 539 ? 10.993 10.555 -9.679 1.00 86.19 539 VAL A CA 1
ATOM 3913 C C . VAL A 1 539 ? 10.681 11.995 -10.061 1.00 86.19 539 VAL A C 1
ATOM 3915 O O . VAL A 1 539 ? 9.553 12.381 -10.351 1.00 86.19 539 VAL A O 1
ATOM 3918 N N . SER A 1 540 ? 11.723 12.821 -10.077 1.00 87.00 540 SER A N 1
ATOM 3919 C CA . SER A 1 540 ? 11.668 14.176 -10.620 1.00 87.00 540 SER A CA 1
ATOM 3920 C C . SER A 1 540 ? 12.573 14.274 -11.835 1.00 87.00 540 SER A C 1
ATOM 3922 O O . SER A 1 540 ? 13.716 13.823 -11.801 1.00 87.00 540 SER A O 1
ATOM 3924 N N . PHE A 1 541 ? 12.074 14.908 -12.892 1.00 89.50 541 PHE A N 1
ATOM 3925 C CA . PHE A 1 541 ? 12.873 15.200 -14.073 1.00 89.50 541 PHE A CA 1
ATOM 3926 C C . PHE A 1 541 ? 13.665 16.510 -13.905 1.00 89.50 541 PHE A C 1
ATOM 3928 O O . PHE A 1 541 ? 13.163 17.453 -13.285 1.00 89.50 541 PHE A O 1
ATOM 3935 N N . PRO A 1 542 ? 14.885 16.611 -14.468 1.00 94.56 542 PRO A N 1
ATOM 3936 C CA . PRO A 1 542 ? 15.526 15.639 -15.357 1.00 94.56 542 PRO A CA 1
ATOM 3937 C C . PRO A 1 542 ? 16.044 14.387 -14.632 1.00 94.56 542 PRO A C 1
ATOM 3939 O O . PRO A 1 542 ? 16.594 14.481 -13.538 1.00 94.56 542 PRO A O 1
ATOM 3942 N N . LEU A 1 543 ? 15.917 13.230 -15.285 1.00 94.75 543 LEU A N 1
ATOM 3943 C CA . LEU A 1 543 ? 16.524 11.975 -14.841 1.00 94.75 543 LEU A CA 1
ATOM 3944 C C . LEU A 1 543 ? 17.930 11.852 -15.415 1.00 94.75 543 LEU A C 1
ATOM 3946 O O . LEU A 1 543 ? 18.106 12.016 -16.621 1.00 94.75 543 LEU A O 1
ATOM 3950 N N . THR A 1 544 ? 18.910 11.518 -14.576 1.00 96.31 544 THR A N 1
ATOM 3951 C CA . THR A 1 544 ? 20.298 11.300 -15.000 1.00 96.31 544 THR A CA 1
ATOM 3952 C C . THR A 1 544 ? 20.810 9.961 -14.491 1.00 96.31 544 THR A C 1
ATOM 3954 O O . THR A 1 544 ? 20.840 9.737 -13.284 1.00 96.31 544 THR A O 1
ATOM 3957 N N . ALA A 1 545 ? 21.288 9.113 -15.401 1.00 97.00 545 ALA A N 1
ATOM 3958 C CA . ALA A 1 545 ? 22.082 7.939 -15.058 1.00 97.00 545 ALA A CA 1
ATOM 3959 C C . ALA A 1 545 ? 23.568 8.281 -15.185 1.00 97.00 545 ALA A C 1
ATOM 3961 O O . ALA A 1 545 ? 24.076 8.461 -16.296 1.00 97.00 545 ALA A O 1
ATOM 3962 N N . SER A 1 546 ? 24.255 8.365 -14.045 1.00 97.69 546 SER A N 1
ATOM 3963 C CA . SER A 1 546 ? 25.713 8.492 -13.978 1.00 97.69 546 SER A CA 1
ATOM 3964 C C . SER A 1 546 ? 26.348 7.114 -13.907 1.00 97.69 546 SER A C 1
ATOM 3966 O O . SER A 1 546 ? 25.863 6.238 -13.189 1.00 97.69 546 SER A O 1
ATOM 3968 N N . ARG A 1 547 ? 27.410 6.902 -14.686 1.00 98.19 547 ARG A N 1
ATOM 3969 C CA . ARG A 1 547 ? 28.107 5.620 -14.733 1.00 98.19 547 ARG A CA 1
ATOM 3970 C C . ARG A 1 547 ? 29.617 5.797 -14.713 1.00 98.19 547 ARG A C 1
ATOM 3972 O O . ARG A 1 547 ? 30.183 6.440 -15.605 1.00 98.19 547 ARG A O 1
ATOM 3979 N N . SER A 1 548 ? 30.274 5.149 -13.758 1.00 98.25 548 SER A N 1
ATOM 3980 C CA . SER A 1 548 ? 31.731 5.127 -13.625 1.00 98.25 548 SER A CA 1
ATOM 3981 C C . SER A 1 548 ? 32.368 3.968 -14.384 1.00 98.25 548 SER A C 1
ATOM 3983 O O . SER A 1 548 ? 31.847 2.850 -14.429 1.00 98.25 548 SER A O 1
ATOM 3985 N N . LEU A 1 549 ? 33.524 4.231 -14.993 1.00 98.31 549 LEU A N 1
ATOM 3986 C CA . LEU A 1 549 ? 34.292 3.240 -15.739 1.00 98.31 549 LEU A CA 1
ATOM 3987 C C . LEU A 1 549 ? 34.849 2.169 -14.792 1.00 98.31 549 LEU A C 1
ATOM 3989 O O . LEU A 1 549 ? 35.647 2.459 -13.902 1.00 98.31 549 LEU A O 1
ATOM 3993 N N . VAL A 1 550 ? 34.494 0.914 -15.051 1.00 98.25 550 VAL A N 1
ATOM 3994 C CA . VAL A 1 550 ? 35.032 -0.265 -14.359 1.00 98.25 550 VAL A CA 1
ATOM 3995 C C . VAL A 1 550 ? 36.252 -0.805 -15.104 1.00 98.25 550 VAL A C 1
ATOM 3997 O O . VAL A 1 550 ? 37.268 -1.137 -14.492 1.00 98.25 550 VAL A O 1
ATOM 4000 N N . SER A 1 551 ? 36.184 -0.889 -16.439 1.00 98.00 551 SER A N 1
ATOM 4001 C CA . SER A 1 551 ? 37.306 -1.342 -17.272 1.00 98.00 551 SER A CA 1
ATOM 4002 C C . SER A 1 551 ? 37.242 -0.837 -18.722 1.00 98.00 551 SER A C 1
ATOM 4004 O O . SER A 1 551 ? 36.193 -0.442 -19.224 1.00 98.00 551 SER A O 1
ATOM 4006 N N . GLY A 1 552 ? 38.385 -0.844 -19.418 1.00 97.00 552 GLY A N 1
ATOM 4007 C CA . GLY A 1 552 ? 38.525 -0.407 -20.813 1.00 97.00 552 GLY A CA 1
ATOM 4008 C C . GLY A 1 552 ? 39.268 0.927 -20.951 1.00 97.00 552 GLY A C 1
ATOM 4009 O O . GLY A 1 552 ? 40.120 1.246 -20.124 1.00 97.00 552 GLY A O 1
ATOM 4010 N N . SER A 1 553 ? 39.004 1.680 -22.022 1.00 95.81 553 SER A N 1
ATOM 4011 C CA . SER A 1 553 ? 39.784 2.879 -22.393 1.00 95.81 553 SER A CA 1
ATOM 4012 C C . SER A 1 553 ? 38.958 4.133 -22.689 1.00 95.81 553 SER A C 1
ATOM 4014 O O . SER A 1 553 ? 39.515 5.145 -23.120 1.00 95.81 553 SER A O 1
ATOM 4016 N N . LEU A 1 554 ? 37.638 4.065 -22.535 1.00 96.94 554 LEU A N 1
ATOM 4017 C CA . LEU A 1 554 ? 36.740 5.203 -22.713 1.00 96.94 554 LEU A CA 1
ATOM 4018 C C . LEU A 1 554 ? 36.806 6.159 -21.491 1.00 96.94 554 LEU A C 1
ATOM 4020 O O . LEU A 1 554 ? 37.558 5.894 -20.552 1.00 96.94 554 LEU A O 1
ATOM 4024 N N . PRO A 1 555 ? 36.129 7.327 -21.520 1.00 97.69 555 PRO A N 1
ATOM 4025 C CA . PRO A 1 555 ? 36.170 8.333 -20.455 1.00 97.69 555 PRO A CA 1
ATOM 4026 C C . PRO A 1 555 ? 35.853 7.768 -19.072 1.00 97.69 555 PRO A C 1
ATOM 4028 O O . PRO A 1 555 ? 35.131 6.783 -18.957 1.00 97.69 555 PRO A O 1
ATOM 4031 N N . ALA A 1 556 ? 36.374 8.403 -18.024 1.00 97.75 556 ALA A N 1
ATOM 4032 C CA . ALA A 1 556 ? 36.296 7.863 -16.667 1.00 97.75 556 ALA A CA 1
ATOM 4033 C C . ALA A 1 556 ? 34.859 7.780 -16.136 1.00 97.75 556 ALA A C 1
ATOM 4035 O O . ALA A 1 556 ? 34.551 6.881 -15.359 1.00 97.75 556 ALA A O 1
ATOM 4036 N N . ARG A 1 557 ? 33.988 8.688 -16.579 1.00 98.38 557 ARG A N 1
ATOM 4037 C CA . ARG A 1 557 ? 32.565 8.690 -16.246 1.00 98.38 557 ARG A CA 1
ATOM 4038 C C . ARG A 1 557 ? 31.759 9.230 -17.420 1.00 98.38 557 ARG A C 1
ATOM 4040 O O . ARG A 1 557 ? 32.238 10.078 -18.184 1.00 98.38 557 ARG A O 1
ATOM 4047 N N . LEU A 1 558 ? 30.557 8.699 -17.587 1.00 97.81 558 LEU A N 1
ATOM 4048 C CA . LEU A 1 558 ? 29.580 9.175 -18.556 1.00 97.81 558 LEU A CA 1
ATOM 4049 C C . LEU A 1 558 ? 28.229 9.346 -17.871 1.00 97.81 558 LEU A C 1
ATOM 4051 O O . LEU A 1 558 ? 27.891 8.593 -16.961 1.00 97.81 558 LEU A O 1
ATOM 4055 N N . GLU A 1 559 ? 27.472 10.333 -18.322 1.00 98.50 559 GLU A N 1
ATOM 4056 C CA . GLU A 1 559 ? 26.100 10.571 -17.887 1.00 98.50 559 GLU A CA 1
ATOM 4057 C C . GLU A 1 559 ? 25.179 10.569 -19.100 1.00 98.50 559 GLU A C 1
ATOM 4059 O O . GLU A 1 559 ? 25.517 11.155 -20.133 1.00 98.50 559 GLU A O 1
ATOM 4064 N N . PHE A 1 560 ? 24.009 9.957 -18.949 1.00 98.19 560 PHE A N 1
ATOM 4065 C CA . PHE A 1 560 ? 22.868 10.155 -19.836 1.00 98.19 560 PHE A CA 1
ATOM 4066 C C . PHE A 1 560 ? 21.769 10.866 -19.066 1.00 98.19 560 PHE A C 1
ATOM 4068 O O . PHE A 1 560 ? 21.478 10.489 -17.933 1.00 98.19 560 PHE A O 1
ATOM 4075 N N . THR A 1 561 ? 21.155 11.875 -19.678 1.00 97.75 561 THR A N 1
ATOM 4076 C CA . THR A 1 561 ? 20.106 12.677 -19.045 1.00 97.75 561 THR A CA 1
ATOM 4077 C C . THR A 1 561 ? 18.887 12.772 -19.948 1.00 97.75 561 THR A C 1
ATOM 4079 O O . THR A 1 561 ? 19.026 13.088 -21.131 1.00 97.75 561 THR A O 1
ATOM 4082 N N . ARG A 1 562 ? 17.695 12.563 -19.385 1.00 95.56 562 ARG A N 1
ATOM 4083 C CA . ARG A 1 562 ? 16.401 12.801 -20.039 1.00 95.56 562 ARG A CA 1
ATOM 4084 C C . ARG A 1 562 ? 15.669 13.940 -19.334 1.00 95.56 562 ARG A C 1
ATOM 4086 O O . ARG A 1 562 ? 15.621 13.982 -18.106 1.00 95.56 562 ARG A O 1
ATOM 4093 N N . SER A 1 563 ? 15.136 14.891 -20.100 1.00 92.81 563 SER A N 1
ATOM 4094 C CA . SER A 1 563 ? 14.561 16.136 -19.562 1.00 92.81 563 SER A CA 1
ATOM 4095 C C . SER A 1 563 ? 13.141 16.006 -19.030 1.00 92.81 563 SER A C 1
ATOM 4097 O O . SER A 1 563 ? 12.738 16.822 -18.207 1.00 92.81 563 SER A O 1
ATOM 4099 N N . ASP A 1 564 ? 12.386 15.033 -19.527 1.00 91.56 564 ASP A N 1
ATOM 4100 C CA . ASP A 1 564 ? 10.987 14.788 -19.194 1.00 91.56 564 ASP A CA 1
ATOM 4101 C C . ASP A 1 564 ? 10.604 13.348 -19.582 1.00 91.56 564 ASP A C 1
ATOM 4103 O O . ASP A 1 564 ? 11.369 12.651 -20.251 1.00 91.56 564 ASP A O 1
ATOM 4107 N N . ALA A 1 565 ? 9.432 12.893 -19.145 1.00 88.75 565 ALA A N 1
ATOM 4108 C CA . ALA A 1 565 ? 8.945 11.540 -19.413 1.00 88.75 565 ALA A CA 1
ATOM 4109 C C . ALA A 1 565 ? 8.220 11.375 -20.761 1.00 88.75 565 ALA A C 1
ATOM 4111 O O . ALA A 1 565 ? 7.930 10.255 -21.171 1.00 88.75 565 ALA A O 1
ATOM 4112 N N . ALA A 1 566 ? 7.871 12.474 -21.437 1.00 85.69 566 ALA A N 1
ATOM 4113 C CA . ALA A 1 566 ? 7.088 12.443 -22.674 1.00 85.69 566 ALA A CA 1
ATOM 4114 C C . ALA A 1 566 ? 7.968 12.398 -23.934 1.00 85.69 566 ALA A C 1
ATOM 4116 O O . ALA A 1 566 ? 7.470 12.168 -25.038 1.00 85.69 566 ALA A O 1
ATOM 4117 N N . SER A 1 567 ? 9.260 12.672 -23.776 1.00 85.62 567 SER A N 1
ATOM 4118 C CA . SER A 1 567 ? 10.229 12.832 -24.845 1.00 85.62 567 SER A CA 1
ATOM 4119 C C . SER A 1 567 ? 11.326 11.780 -24.757 1.00 85.62 567 SER A C 1
ATOM 4121 O O . SER A 1 567 ? 12.006 11.667 -23.742 1.00 85.62 567 SER A O 1
ATOM 4123 N N . ASP A 1 568 ? 11.603 11.113 -25.877 1.00 84.69 568 ASP A N 1
ATOM 4124 C CA . ASP A 1 568 ? 12.757 10.213 -26.019 1.00 84.69 568 ASP A CA 1
ATOM 4125 C C . ASP A 1 568 ? 14.090 10.975 -26.187 1.00 84.69 568 ASP A C 1
ATOM 4127 O O . ASP A 1 568 ? 15.142 10.379 -26.428 1.00 84.69 568 ASP A O 1
ATOM 4131 N N . LEU A 1 569 ? 14.072 12.314 -26.128 1.00 91.31 569 LEU A N 1
ATOM 4132 C CA . LEU A 1 569 ? 15.272 13.127 -26.298 1.00 91.31 569 LEU A CA 1
ATOM 4133 C C . LEU A 1 569 ? 16.165 13.037 -25.062 1.00 91.31 569 LEU A C 1
ATOM 4135 O O . LEU A 1 569 ? 15.788 13.443 -23.963 1.00 91.31 569 LEU A O 1
ATOM 4139 N N . MET A 1 570 ? 17.398 12.588 -25.284 1.00 96.31 570 MET A N 1
ATOM 4140 C CA . MET A 1 570 ? 18.418 12.490 -24.248 1.00 96.31 570 MET A CA 1
ATOM 4141 C C . MET A 1 570 ? 19.662 13.300 -24.606 1.00 96.31 570 MET A C 1
ATOM 4143 O O . MET A 1 570 ? 20.030 13.467 -25.777 1.00 96.31 570 MET A O 1
ATOM 4147 N N . THR A 1 571 ? 20.346 13.773 -23.574 1.00 98.12 571 THR A N 1
ATOM 4148 C CA . THR A 1 571 ? 21.683 14.359 -23.661 1.00 98.12 571 THR A CA 1
ATOM 4149 C C . THR A 1 571 ? 22.708 13.447 -23.011 1.00 98.12 571 THR A C 1
ATOM 4151 O O . THR A 1 571 ? 22.360 12.586 -22.206 1.00 98.12 571 THR A O 1
ATOM 4154 N N . TYR A 1 572 ? 23.977 13.652 -23.348 1.00 98.62 572 TYR A N 1
ATOM 4155 C CA . TYR A 1 572 ? 25.087 12.985 -22.679 1.00 98.62 572 TYR A CA 1
ATOM 4156 C C . TYR A 1 572 ? 26.129 13.988 -22.186 1.00 98.62 572 TYR A C 1
ATOM 4158 O O . TYR A 1 572 ? 26.308 15.051 -22.792 1.00 98.62 572 TYR A O 1
ATOM 4166 N N . THR A 1 573 ? 26.866 13.591 -21.149 1.00 98.69 573 THR A N 1
ATOM 4167 C CA . THR A 1 573 ? 28.066 14.282 -20.661 1.00 98.69 573 THR A CA 1
ATOM 4168 C C . THR A 1 573 ? 29.201 13.277 -20.490 1.00 98.69 573 THR A C 1
ATOM 4170 O O . THR A 1 573 ? 28.996 12.191 -19.952 1.00 98.69 573 THR A O 1
ATOM 4173 N N . LEU A 1 574 ? 30.408 13.619 -20.949 1.00 98.44 574 LEU A N 1
ATOM 4174 C CA . LEU A 1 574 ? 31.620 12.820 -20.736 1.00 98.44 574 LEU A CA 1
ATOM 4175 C C . LEU A 1 574 ? 32.572 13.545 -19.788 1.00 98.44 574 LEU A C 1
ATOM 4177 O O . LEU A 1 574 ? 32.887 14.723 -19.994 1.00 98.44 574 LEU A O 1
ATOM 4181 N N . PHE A 1 575 ? 33.080 12.805 -18.806 1.00 98.56 575 PHE A N 1
ATOM 4182 C CA . PHE A 1 575 ? 33.970 13.307 -17.765 1.00 98.56 575 PHE A CA 1
ATOM 4183 C C . PHE A 1 575 ? 35.341 12.644 -17.844 1.00 98.56 575 PHE A C 1
ATOM 4185 O O . PHE A 1 575 ? 35.485 11.461 -18.177 1.00 98.56 575 PHE A O 1
ATOM 4192 N N . ASP A 1 576 ? 36.375 13.424 -17.547 1.00 97.50 576 ASP A N 1
ATOM 4193 C CA . ASP A 1 576 ? 37.724 12.899 -17.378 1.00 97.50 576 ASP A CA 1
ATOM 4194 C C . ASP A 1 576 ? 37.930 12.290 -15.978 1.00 97.50 576 ASP A C 1
ATOM 4196 O O . ASP A 1 576 ? 37.040 12.288 -15.132 1.00 97.50 576 ASP A O 1
ATOM 4200 N N . ALA A 1 577 ? 39.126 11.755 -15.718 1.00 95.56 577 ALA A N 1
ATOM 4201 C CA . ALA A 1 577 ? 39.460 11.127 -14.436 1.00 95.56 577 ALA A CA 1
ATOM 4202 C C . ALA A 1 577 ? 39.513 12.103 -13.242 1.00 95.56 577 ALA A C 1
ATOM 4204 O O . ALA A 1 577 ? 39.694 11.667 -12.108 1.00 95.56 577 ALA A O 1
ATOM 4205 N N . THR A 1 578 ? 39.400 13.411 -13.488 1.00 96.50 578 THR A N 1
ATOM 4206 C CA . THR A 1 578 ? 39.301 14.456 -12.457 1.00 96.50 578 THR A CA 1
ATOM 4207 C C . THR A 1 578 ? 37.867 14.927 -12.242 1.00 96.50 578 THR A C 1
ATOM 4209 O O . THR A 1 578 ? 37.653 15.925 -11.560 1.00 96.50 578 THR A O 1
ATOM 4212 N N . ASP A 1 579 ? 36.903 14.214 -12.828 1.00 95.75 579 ASP A N 1
ATOM 4213 C CA . ASP A 1 579 ? 35.482 14.539 -12.805 1.00 95.75 579 ASP A CA 1
ATOM 4214 C C . ASP A 1 579 ? 35.135 15.872 -13.490 1.00 95.75 579 ASP A C 1
ATOM 4216 O O . ASP A 1 579 ? 34.132 16.521 -13.200 1.00 95.75 579 ASP A O 1
ATOM 4220 N N . THR A 1 580 ? 35.970 16.295 -14.444 1.00 97.56 580 THR A N 1
ATOM 4221 C CA . THR A 1 580 ? 35.708 17.489 -15.251 1.00 97.56 580 THR A CA 1
ATOM 4222 C C . THR A 1 580 ? 34.989 17.101 -16.540 1.00 97.56 580 THR A C 1
ATOM 4224 O O . THR A 1 580 ? 35.515 16.331 -17.350 1.00 97.56 580 THR A O 1
ATOM 4227 N N . ALA A 1 581 ? 33.798 17.666 -16.760 1.00 97.75 581 ALA A N 1
ATOM 4228 C CA . ALA A 1 581 ? 33.066 17.520 -18.015 1.00 97.75 581 ALA A CA 1
ATOM 4229 C C . ALA A 1 581 ? 33.857 18.155 -19.172 1.00 97.75 581 ALA A C 1
ATOM 4231 O O . ALA A 1 581 ? 34.152 19.353 -19.150 1.00 97.75 581 ALA A O 1
ATOM 4232 N N . PHE A 1 582 ? 34.184 17.368 -20.198 1.00 97.06 582 PHE A N 1
ATOM 4233 C CA . PHE A 1 582 ? 34.937 17.847 -21.367 1.00 97.06 582 PHE A CA 1
ATOM 4234 C C . PHE A 1 582 ? 34.146 17.768 -22.681 1.00 97.06 582 PHE A C 1
ATOM 4236 O O . PHE A 1 582 ? 34.570 18.340 -23.687 1.00 97.06 582 PHE A O 1
ATOM 4243 N N . GLU A 1 583 ? 33.010 17.070 -22.702 1.00 97.94 583 GLU A N 1
ATOM 4244 C CA . GLU A 1 583 ? 32.131 16.969 -23.868 1.00 97.94 583 GLU A CA 1
ATOM 4245 C C . GLU A 1 583 ? 30.676 16.817 -23.418 1.00 97.94 583 GLU A C 1
ATOM 4247 O O . GLU A 1 583 ? 30.388 16.038 -22.513 1.00 97.94 583 GLU A O 1
ATOM 4252 N N . VAL A 1 584 ? 29.774 17.546 -24.075 1.00 98.25 584 VAL A N 1
ATOM 4253 C CA . VAL A 1 584 ? 28.319 17.431 -23.913 1.00 98.25 584 VAL A CA 1
ATOM 4254 C C . VAL A 1 584 ? 27.656 17.426 -25.284 1.00 98.25 584 VAL A C 1
ATOM 4256 O O . VAL A 1 584 ? 28.167 18.033 -26.237 1.00 98.25 584 VAL A O 1
ATOM 4259 N N . GLY A 1 585 ? 26.508 16.773 -25.399 1.00 98.19 585 GLY A N 1
ATOM 4260 C CA . GLY A 1 585 ? 25.781 16.714 -26.660 1.00 98.19 585 GLY A CA 1
ATOM 4261 C C . GLY A 1 585 ? 24.451 15.985 -26.568 1.00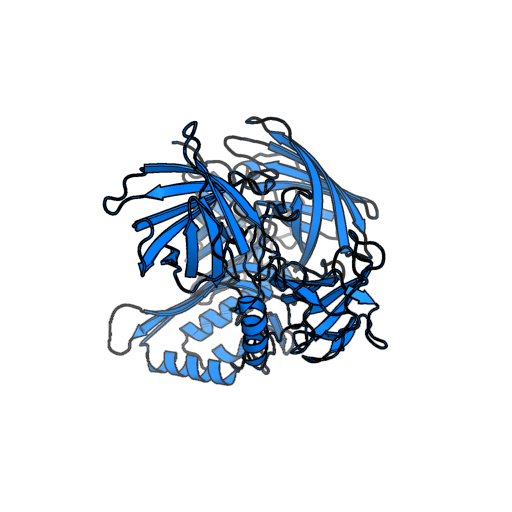 98.19 585 GLY A C 1
ATOM 4262 O O . GLY A 1 585 ? 23.962 15.699 -25.477 1.00 98.19 585 GLY A O 1
ATOM 4263 N N . SER A 1 586 ? 23.863 15.698 -27.726 1.00 97.75 586 SER A N 1
ATOM 4264 C CA . SER A 1 586 ? 22.627 14.924 -27.834 1.00 97.75 586 SER A CA 1
ATOM 4265 C C . SER A 1 586 ? 22.909 13.459 -28.148 1.00 97.75 586 SER A C 1
ATOM 4267 O O . SER A 1 586 ? 23.944 13.110 -28.724 1.00 97.75 586 SER A O 1
ATOM 4269 N N . VAL A 1 587 ? 21.960 12.607 -27.776 1.00 97.88 587 VAL A N 1
ATOM 4270 C CA . VAL A 1 587 ? 21.985 11.172 -28.045 1.00 97.88 587 VAL A CA 1
ATOM 4271 C C . VAL A 1 587 ? 20.980 10.845 -29.145 1.00 97.88 587 VAL A C 1
ATOM 4273 O O . VAL A 1 587 ? 19.856 11.339 -29.144 1.00 97.88 587 VAL A O 1
ATOM 4276 N N . THR A 1 588 ? 21.369 9.997 -30.093 1.00 95.94 588 THR A N 1
ATOM 4277 C CA . THR A 1 588 ? 20.423 9.223 -30.912 1.00 95.94 588 THR A CA 1
ATOM 4278 C C . THR A 1 588 ? 20.604 7.756 -30.562 1.00 95.94 588 THR A C 1
ATOM 4280 O O . THR A 1 588 ? 21.703 7.230 -30.715 1.00 95.94 588 THR A O 1
ATOM 4283 N N . PHE A 1 589 ? 19.552 7.103 -30.075 1.00 94.75 589 PHE A N 1
ATOM 4284 C CA . PHE A 1 589 ? 19.612 5.732 -29.577 1.00 94.75 589 PHE A CA 1
ATOM 4285 C C . PHE A 1 589 ? 18.659 4.824 -30.356 1.00 94.75 589 PHE A C 1
ATOM 4287 O O . PHE A 1 589 ? 17.543 5.216 -30.691 1.00 94.75 589 PHE A O 1
ATOM 4294 N N . SER A 1 590 ? 19.122 3.621 -30.689 1.00 93.19 590 SER A N 1
ATOM 4295 C CA . SER A 1 590 ? 18.342 2.601 -31.387 1.00 93.19 590 SER A CA 1
ATOM 4296 C C . SER A 1 590 ? 18.503 1.257 -30.664 1.00 93.19 590 SER A C 1
ATOM 4298 O O . SER A 1 590 ? 19.468 0.536 -30.940 1.00 93.19 590 SER A O 1
ATOM 4300 N N . PRO A 1 591 ? 17.578 0.913 -29.748 1.00 89.62 591 PRO A N 1
ATOM 4301 C CA . PRO A 1 591 ? 17.659 -0.308 -28.940 1.00 89.62 591 PRO A CA 1
ATOM 4302 C C . PRO A 1 591 ? 17.282 -1.576 -29.721 1.00 89.62 591 PRO A C 1
ATOM 4304 O O . PRO A 1 591 ? 17.748 -2.663 -29.407 1.00 89.62 591 PRO A O 1
ATOM 4307 N N . PHE A 1 592 ? 16.485 -1.449 -30.785 1.00 83.06 592 PHE A N 1
ATOM 4308 C CA . PHE A 1 592 ? 15.824 -2.567 -31.480 1.00 83.06 592 PHE A CA 1
ATOM 4309 C C . PHE A 1 592 ? 16.704 -3.317 -32.493 1.00 83.06 592 PHE A C 1
ATOM 4311 O O . PHE A 1 592 ? 16.225 -3.860 -33.492 1.00 83.06 592 PHE A O 1
ATOM 4318 N N . LYS A 1 593 ? 18.019 -3.302 -32.290 1.00 76.00 593 LYS A N 1
ATOM 4319 C CA . LYS A 1 593 ? 18.992 -4.005 -33.129 1.00 76.00 593 LYS A CA 1
ATOM 4320 C C . LYS A 1 593 ? 19.640 -5.127 -32.317 1.00 76.00 593 LYS A C 1
ATOM 4322 O O . LYS A 1 593 ? 19.743 -4.998 -31.104 1.00 76.00 593 LYS A O 1
ATOM 4327 N N . PRO A 1 594 ? 20.156 -6.196 -32.961 1.00 74.94 594 PRO A N 1
ATOM 4328 C CA . PRO A 1 594 ? 20.869 -7.267 -32.253 1.00 74.94 594 PRO A CA 1
ATOM 4329 C C . PRO A 1 594 ? 22.013 -6.771 -31.352 1.00 74.94 594 PRO A C 1
ATOM 4331 O O . PRO A 1 594 ? 22.373 -7.436 -30.389 1.00 74.94 594 PRO A O 1
ATOM 4334 N N . LEU A 1 595 ? 22.584 -5.611 -31.688 1.00 85.44 595 LEU A N 1
ATOM 4335 C CA . LEU A 1 595 ? 23.389 -4.778 -30.804 1.00 85.44 595 LEU A CA 1
ATOM 4336 C C . LEU A 1 595 ? 22.788 -3.377 -30.848 1.00 85.44 595 LEU A C 1
ATOM 4338 O O . LEU A 1 595 ? 22.637 -2.833 -31.947 1.00 85.44 595 LEU A O 1
ATOM 4342 N N . ALA A 1 596 ? 22.459 -2.807 -29.690 1.00 93.19 596 ALA A N 1
ATOM 4343 C CA . ALA A 1 596 ? 21.897 -1.469 -29.633 1.00 93.19 596 ALA A CA 1
ATOM 4344 C C . ALA A 1 596 ? 22.910 -0.462 -30.193 1.00 93.19 596 ALA A C 1
ATOM 4346 O O . ALA A 1 596 ? 24.114 -0.558 -29.939 1.00 93.19 596 ALA A O 1
ATOM 4347 N N . GLU A 1 597 ? 22.437 0.489 -30.990 1.00 96.25 597 GLU A N 1
ATOM 4348 C CA . GLU A 1 597 ? 23.284 1.518 -31.590 1.00 96.25 597 GLU A CA 1
ATOM 4349 C C . GLU A 1 597 ? 23.069 2.855 -30.894 1.00 96.25 597 GLU A C 1
ATOM 4351 O O . GLU A 1 597 ? 21.938 3.235 -30.591 1.00 96.25 597 GLU A O 1
ATOM 4356 N N . ILE A 1 598 ? 24.157 3.594 -30.694 1.00 97.44 598 ILE A N 1
ATOM 4357 C CA . ILE A 1 598 ? 24.123 4.924 -30.090 1.00 97.44 598 ILE A CA 1
ATOM 4358 C C . ILE A 1 598 ? 24.973 5.902 -30.894 1.00 97.44 598 ILE A C 1
ATOM 4360 O O . ILE A 1 598 ? 26.088 5.572 -31.298 1.00 97.44 598 ILE A O 1
ATOM 4364 N N . ASP A 1 599 ? 24.466 7.111 -31.103 1.00 97.81 599 ASP A N 1
ATOM 4365 C CA . ASP A 1 599 ? 25.226 8.230 -31.649 1.00 97.81 599 ASP A CA 1
ATOM 4366 C C . ASP A 1 599 ? 25.297 9.346 -30.620 1.00 97.81 599 ASP A C 1
ATOM 4368 O O . ASP A 1 599 ? 24.275 9.892 -30.206 1.00 97.81 599 ASP A O 1
ATOM 4372 N N . LEU A 1 600 ? 26.521 9.698 -30.234 1.00 98.31 600 LEU A N 1
ATOM 4373 C CA . LEU A 1 600 ? 26.796 10.835 -29.364 1.00 98.31 600 LEU A CA 1
ATOM 4374 C C . LEU A 1 600 ? 27.203 12.007 -30.253 1.00 98.31 600 LEU A C 1
ATOM 4376 O O . LEU A 1 600 ? 28.291 11.996 -30.842 1.00 98.31 600 LEU A O 1
ATOM 4380 N N . VAL A 1 601 ? 26.302 12.977 -30.407 1.00 97.94 601 VAL A N 1
ATOM 4381 C CA . VAL A 1 601 ? 26.466 14.142 -31.284 1.00 97.94 601 VAL A CA 1
ATOM 4382 C C . VAL A 1 601 ? 26.872 15.344 -30.427 1.00 97.94 601 VAL A C 1
ATOM 4384 O O . VAL A 1 601 ? 26.021 15.896 -29.726 1.00 97.94 601 VAL A O 1
ATOM 4387 N N . PRO A 1 602 ? 28.147 15.777 -30.453 1.00 97.88 602 PRO A N 1
ATOM 4388 C CA . PRO A 1 602 ? 28.596 16.864 -29.592 1.00 97.88 602 PRO A CA 1
ATOM 4389 C C . PRO A 1 602 ? 27.916 18.186 -29.960 1.00 97.88 602 PRO A C 1
ATOM 4391 O O . PRO A 1 602 ? 27.750 18.496 -31.141 1.00 97.88 602 PRO A O 1
ATOM 4394 N N . ILE A 1 603 ? 27.609 19.019 -28.962 1.00 96.69 603 ILE A N 1
ATOM 4395 C CA . ILE A 1 603 ? 27.066 20.367 -29.210 1.00 96.69 603 ILE A CA 1
ATOM 4396 C C . ILE A 1 603 ? 28.105 21.298 -29.856 1.00 96.69 603 ILE A C 1
ATOM 4398 O O . ILE A 1 603 ? 27.760 22.284 -30.507 1.00 96.69 603 ILE A O 1
ATOM 4402 N N . THR A 1 604 ? 29.393 20.989 -29.678 1.00 93.44 604 THR A N 1
ATOM 4403 C CA . THR A 1 604 ? 30.506 21.759 -30.232 1.00 93.44 604 THR A CA 1
ATOM 4404 C C . THR A 1 604 ? 30.486 21.699 -31.764 1.00 93.44 604 THR A C 1
ATOM 4406 O O . THR A 1 604 ? 30.676 20.619 -32.333 1.00 93.44 604 THR A O 1
ATOM 4409 N N . PRO A 1 605 ? 30.332 22.840 -32.463 1.00 89.38 605 PRO A N 1
ATOM 4410 C CA . PRO A 1 605 ? 30.250 22.851 -33.919 1.00 89.38 605 PRO A CA 1
ATOM 4411 C C . PRO A 1 605 ? 31.475 22.210 -34.583 1.00 89.38 605 PRO A C 1
ATOM 4413 O O . PRO A 1 605 ? 32.615 22.583 -34.307 1.00 89.38 605 PRO A O 1
ATOM 4416 N N . GLY A 1 606 ? 31.236 21.256 -35.486 1.00 87.81 606 GLY A N 1
ATOM 4417 C CA . GLY A 1 606 ? 32.284 20.574 -36.254 1.00 87.81 606 GLY A CA 1
ATOM 4418 C C . GLY A 1 606 ? 33.015 19.448 -35.515 1.00 87.81 606 GLY A C 1
ATOM 4419 O O . GLY A 1 606 ? 33.890 18.816 -36.110 1.00 87.81 606 GLY A O 1
ATOM 4420 N N . ALA A 1 607 ? 32.672 19.162 -34.255 1.00 92.56 607 ALA A N 1
ATOM 4421 C CA . ALA A 1 607 ? 33.156 17.963 -33.581 1.00 92.56 607 ALA A CA 1
ATOM 4422 C C . ALA A 1 607 ? 32.537 16.703 -34.215 1.00 92.56 607 ALA A C 1
ATOM 4424 O O . ALA A 1 607 ? 31.367 16.687 -34.592 1.00 92.56 607 ALA A O 1
ATOM 4425 N N . ALA A 1 608 ? 33.339 15.646 -34.360 1.00 95.25 608 ALA A N 1
ATOM 4426 C CA . ALA A 1 608 ? 32.884 14.400 -34.969 1.00 95.25 608 ALA A CA 1
ATOM 4427 C C . ALA A 1 608 ? 31.961 13.619 -34.020 1.00 95.25 608 ALA A C 1
ATOM 4429 O O . ALA A 1 608 ? 32.341 13.365 -32.873 1.00 95.25 608 ALA A O 1
ATOM 4430 N N . THR A 1 609 ? 30.804 13.189 -34.530 1.00 97.56 609 THR A N 1
ATOM 4431 C CA . THR A 1 609 ? 29.893 12.256 -33.855 1.00 97.56 609 THR A CA 1
ATOM 4432 C C . THR A 1 609 ? 30.618 10.969 -33.475 1.00 97.56 609 THR A C 1
ATOM 4434 O O . THR A 1 609 ? 31.424 10.441 -34.247 1.00 97.56 609 THR A O 1
ATOM 4437 N N . ARG A 1 610 ? 30.321 10.442 -32.286 1.00 98.00 610 ARG A N 1
ATOM 4438 C CA . ARG A 1 610 ? 30.780 9.115 -31.864 1.00 98.00 610 ARG A CA 1
ATOM 4439 C C . ARG A 1 610 ? 29.696 8.112 -32.213 1.00 98.00 610 ARG A C 1
ATOM 4441 O O . ARG A 1 610 ? 28.610 8.172 -31.651 1.00 98.00 610 ARG A O 1
ATOM 4448 N N . LEU A 1 611 ? 30.007 7.221 -33.142 1.00 98.00 611 LEU A N 1
ATOM 4449 C CA . LEU A 1 611 ? 29.135 6.136 -33.566 1.00 98.00 611 LEU A CA 1
ATOM 4450 C C . LEU A 1 611 ? 29.485 4.908 -32.726 1.00 98.00 611 LEU A C 1
ATOM 4452 O O . LEU A 1 611 ? 30.597 4.384 -32.849 1.00 98.00 611 LEU A O 1
ATOM 4456 N N . GLY A 1 612 ? 28.573 4.475 -31.863 1.00 97.25 612 GLY A N 1
ATOM 4457 C CA . GLY A 1 612 ? 28.783 3.382 -30.923 1.00 97.25 612 GLY A CA 1
ATOM 4458 C C . GLY A 1 612 ? 27.795 2.229 -31.027 1.00 97.25 612 GLY A C 1
ATOM 4459 O O . GLY A 1 612 ? 26.757 2.315 -31.686 1.00 97.25 612 GLY A O 1
ATOM 4460 N N . VAL A 1 613 ? 28.155 1.142 -30.363 1.00 97.50 613 VAL A N 1
ATOM 4461 C CA . VAL A 1 613 ? 27.274 0.019 -30.037 1.00 97.50 613 VAL A CA 1
ATOM 4462 C C . VAL A 1 613 ? 27.351 -0.224 -28.542 1.00 97.50 613 VAL A C 1
ATOM 4464 O O . VAL A 1 613 ? 28.403 0.004 -27.938 1.00 97.50 613 VAL A O 1
ATOM 4467 N N . LEU A 1 614 ? 26.249 -0.671 -27.955 1.00 96.38 614 LEU A N 1
ATOM 4468 C CA . LEU A 1 614 ? 26.185 -0.933 -26.527 1.00 96.38 614 LEU A CA 1
ATOM 4469 C C . LEU A 1 614 ? 25.322 -2.140 -26.175 1.00 96.38 614 LEU A C 1
ATOM 4471 O O . LEU A 1 614 ? 24.507 -2.603 -26.975 1.00 96.38 614 LEU A O 1
ATOM 4475 N N . ASP A 1 615 ? 25.528 -2.613 -24.955 1.00 94.62 615 ASP A N 1
ATOM 4476 C CA . ASP A 1 615 ? 24.660 -3.535 -24.239 1.00 94.62 615 ASP A CA 1
ATOM 4477 C C . ASP A 1 615 ? 24.510 -3.050 -22.793 1.00 94.62 615 ASP A C 1
ATOM 4479 O O . ASP A 1 615 ? 25.500 -2.659 -22.166 1.00 94.62 615 ASP A O 1
ATOM 4483 N N . ILE A 1 616 ? 23.282 -3.058 -22.283 1.00 93.56 616 ILE A N 1
ATOM 4484 C CA . ILE A 1 616 ? 22.957 -2.730 -20.896 1.00 93.56 616 ILE A CA 1
ATOM 4485 C C . ILE A 1 616 ? 22.325 -3.962 -20.261 1.00 93.56 616 ILE A C 1
ATOM 4487 O O . ILE A 1 616 ? 21.467 -4.628 -20.840 1.00 93.56 616 ILE A O 1
ATOM 4491 N N . GLN A 1 617 ? 22.800 -4.297 -19.065 1.00 90.31 617 GLN A N 1
ATOM 4492 C CA . GLN A 1 617 ? 22.248 -5.383 -18.264 1.00 90.31 617 GLN A CA 1
ATOM 4493 C C . GLN A 1 617 ? 22.163 -4.910 -16.815 1.00 90.31 617 GLN A C 1
ATOM 4495 O O . GLN A 1 617 ? 23.121 -5.011 -16.048 1.00 90.31 617 GLN A O 1
ATOM 4500 N N . GLY A 1 618 ? 21.011 -4.350 -16.441 1.00 88.75 618 GLY A N 1
ATOM 4501 C CA . GLY A 1 618 ? 20.830 -3.751 -15.120 1.00 88.75 618 GLY A CA 1
ATOM 4502 C C . GLY A 1 618 ? 21.809 -2.597 -14.883 1.00 88.75 618 GLY A C 1
ATOM 4503 O O . GLY A 1 618 ? 21.864 -1.632 -15.643 1.00 88.75 618 GLY A O 1
ATOM 4504 N N . SER A 1 619 ? 22.612 -2.687 -13.824 1.00 94.06 619 SER A N 1
ATOM 4505 C CA . SER A 1 619 ? 23.587 -1.646 -13.480 1.00 94.06 619 SER A CA 1
ATOM 4506 C C . SER A 1 619 ? 24.755 -1.544 -14.462 1.00 94.06 619 SER A C 1
ATOM 4508 O O . SER A 1 619 ? 25.424 -0.514 -14.492 1.00 94.06 619 SER A O 1
ATOM 4510 N N . ASP A 1 620 ? 25.007 -2.561 -15.283 1.00 96.00 620 ASP A N 1
ATOM 4511 C CA . ASP A 1 620 ? 26.187 -2.609 -16.140 1.00 96.00 620 ASP A CA 1
ATOM 4512 C C . ASP A 1 620 ? 25.906 -2.104 -17.561 1.00 96.00 620 ASP A C 1
ATOM 4514 O O . ASP A 1 620 ? 24.874 -2.405 -18.159 1.00 96.00 620 ASP A O 1
ATOM 4518 N N . LEU A 1 621 ? 26.856 -1.344 -18.108 1.00 96.94 621 LEU A N 1
ATOM 4519 C CA . LEU A 1 621 ? 26.875 -0.863 -19.490 1.00 96.94 621 LEU A CA 1
ATOM 4520 C C . LEU A 1 621 ? 28.191 -1.281 -20.148 1.00 96.94 621 LEU A C 1
ATOM 4522 O O . LEU A 1 621 ? 29.267 -0.871 -19.711 1.00 96.94 621 LEU A O 1
ATOM 4526 N N . TRP A 1 622 ? 28.109 -2.016 -21.252 1.00 97.56 622 TRP A N 1
ATOM 4527 C CA . TRP A 1 622 ? 29.227 -2.239 -22.164 1.00 97.56 622 TRP A CA 1
ATOM 4528 C C . TRP A 1 622 ? 29.035 -1.373 -23.391 1.00 97.56 622 TRP A C 1
ATOM 4530 O O . TRP A 1 622 ? 28.030 -1.495 -24.081 1.00 97.56 622 TRP A O 1
ATOM 4540 N N . ILE A 1 623 ? 29.998 -0.507 -23.681 1.00 97.94 623 ILE A N 1
ATOM 4541 C CA . ILE A 1 623 ? 29.914 0.420 -24.806 1.00 97.94 623 ILE A CA 1
ATOM 4542 C C . ILE A 1 623 ? 31.250 0.528 -25.532 1.00 97.94 623 ILE A C 1
ATOM 4544 O O . ILE A 1 623 ? 32.311 0.651 -24.920 1.00 97.94 623 ILE A O 1
ATOM 4548 N N . ASP A 1 624 ? 31.189 0.489 -26.859 1.00 97.81 624 ASP A N 1
ATOM 4549 C CA . ASP A 1 624 ? 32.304 0.812 -27.747 1.00 97.81 624 ASP A CA 1
ATOM 4550 C C . ASP A 1 624 ? 31.853 1.888 -28.735 1.00 97.81 624 ASP A C 1
ATOM 4552 O O . ASP A 1 624 ? 30.709 1.879 -29.195 1.00 97.81 624 ASP A O 1
ATOM 4556 N N . TRP A 1 625 ? 32.740 2.812 -29.096 1.00 97.12 625 TRP A N 1
ATOM 4557 C CA . TRP A 1 625 ? 32.449 3.819 -30.111 1.00 97.12 625 TRP A CA 1
ATOM 4558 C C . TRP A 1 625 ? 33.677 4.245 -30.902 1.00 97.12 625 TRP A C 1
ATOM 4560 O O . TRP A 1 625 ? 34.823 4.197 -30.458 1.00 97.12 625 TRP A O 1
ATOM 4570 N N . SER A 1 626 ? 33.418 4.790 -32.086 1.00 96.06 626 SER A N 1
ATOM 4571 C CA . SER A 1 626 ? 34.435 5.360 -32.962 1.00 96.06 626 SER A CA 1
ATOM 4572 C C . SER A 1 626 ? 33.945 6.659 -33.592 1.00 96.06 626 SER A C 1
ATOM 4574 O O . SER A 1 626 ? 32.752 6.871 -33.781 1.00 96.06 626 SER A O 1
ATOM 4576 N N . ARG A 1 627 ? 34.882 7.539 -33.955 1.00 94.81 627 ARG A N 1
ATOM 4577 C CA . ARG A 1 627 ? 34.597 8.773 -34.715 1.00 94.81 627 ARG A CA 1
ATOM 4578 C C . ARG A 1 627 ? 34.606 8.562 -36.235 1.00 94.81 627 ARG A C 1
ATOM 4580 O O . ARG A 1 627 ? 34.414 9.515 -36.982 1.00 94.81 627 ARG A O 1
ATOM 4587 N N . GLY A 1 628 ? 34.913 7.345 -36.691 1.00 93.62 628 GLY A N 1
ATOM 4588 C CA . GLY A 1 628 ? 34.999 6.999 -38.110 1.00 93.62 628 GLY A CA 1
ATOM 4589 C C . GLY A 1 628 ? 33.878 6.067 -38.552 1.00 93.62 628 GLY A C 1
ATOM 4590 O O . GLY A 1 628 ? 32.973 6.476 -39.267 1.00 93.62 628 GLY A O 1
ATOM 4591 N N . THR A 1 629 ? 33.960 4.799 -38.144 1.00 95.06 629 THR A N 1
ATOM 4592 C CA . THR A 1 629 ? 32.990 3.752 -38.510 1.00 95.06 629 THR A CA 1
ATOM 4593 C C . THR A 1 629 ? 32.433 3.125 -37.243 1.00 95.06 629 THR A C 1
ATOM 4595 O O . THR A 1 629 ? 33.225 2.797 -36.361 1.00 95.06 629 THR A O 1
ATOM 4598 N N . ARG A 1 630 ? 31.108 2.939 -37.163 1.00 96.81 630 ARG A N 1
ATOM 4599 C CA . ARG A 1 630 ? 30.463 2.272 -36.023 1.00 96.81 630 ARG A CA 1
ATOM 4600 C C . ARG A 1 630 ? 31.096 0.885 -35.789 1.00 96.81 630 ARG A C 1
ATOM 4602 O O . ARG A 1 630 ? 31.232 0.137 -36.764 1.00 96.81 630 ARG A O 1
ATOM 4609 N N . PRO A 1 631 ? 31.480 0.527 -34.550 1.00 96.88 631 PRO A N 1
ATOM 4610 C CA . PRO A 1 631 ? 31.892 -0.837 -34.235 1.00 96.88 631 PRO A CA 1
ATOM 4611 C C . PRO A 1 631 ? 30.774 -1.841 -34.552 1.00 96.88 631 PRO A C 1
ATOM 4613 O O . PRO A 1 631 ? 29.594 -1.505 -34.516 1.00 96.88 631 PRO A O 1
ATOM 4616 N N . THR A 1 632 ? 31.138 -3.081 -34.876 1.00 95.12 632 THR A N 1
ATOM 4617 C CA . THR A 1 632 ? 30.174 -4.141 -35.232 1.00 95.12 632 THR A CA 1
ATOM 4618 C C . THR A 1 632 ? 30.016 -5.202 -34.139 1.00 95.12 632 THR A C 1
ATOM 4620 O O . THR A 1 632 ? 29.329 -6.198 -34.353 1.00 95.12 632 THR A O 1
ATOM 4623 N N . SER A 1 633 ? 30.706 -5.050 -33.004 1.00 95.38 633 SER A N 1
ATOM 4624 C CA . SER A 1 633 ? 30.642 -5.944 -31.844 1.00 95.38 633 SER A CA 1
ATOM 4625 C C . SER A 1 633 ? 31.121 -5.234 -30.574 1.00 95.38 633 SER A C 1
ATOM 4627 O O . SER A 1 633 ? 31.719 -4.165 -30.653 1.00 95.38 633 SER A O 1
ATOM 4629 N N . LEU A 1 634 ? 30.907 -5.862 -29.413 1.00 95.62 634 LEU A N 1
ATOM 4630 C CA . LEU A 1 634 ? 31.363 -5.381 -28.100 1.00 95.62 634 LEU A CA 1
ATOM 4631 C C . LEU A 1 634 ? 32.733 -5.939 -27.680 1.00 95.62 634 LEU A C 1
ATOM 4633 O O . LEU A 1 634 ? 33.117 -5.847 -26.519 1.00 95.62 634 LEU A O 1
ATOM 4637 N N . ALA A 1 635 ? 33.501 -6.524 -28.606 1.00 95.06 635 ALA A N 1
ATOM 4638 C CA . ALA A 1 635 ? 34.783 -7.154 -28.273 1.00 95.06 635 ALA A CA 1
ATOM 4639 C C . ALA A 1 635 ? 35.837 -6.166 -27.726 1.00 95.06 635 ALA A C 1
ATOM 4641 O O . ALA A 1 635 ? 36.764 -6.589 -27.040 1.00 95.06 635 ALA A O 1
ATOM 4642 N N . GLY A 1 636 ? 35.707 -4.873 -28.046 1.00 93.12 636 GLY A N 1
ATOM 4643 C CA . GLY A 1 636 ? 36.554 -3.785 -27.548 1.00 93.12 636 GLY A CA 1
ATOM 4644 C C . GLY A 1 636 ? 35.854 -2.850 -26.560 1.00 93.12 636 GLY A C 1
ATOM 4645 O O . GLY A 1 636 ? 36.381 -1.773 -26.290 1.00 93.12 636 GLY A O 1
ATOM 4646 N N . ALA A 1 637 ? 34.675 -3.224 -26.056 1.00 97.50 637 ALA A N 1
ATOM 4647 C CA . ALA A 1 637 ? 33.856 -2.344 -25.236 1.00 97.50 637 ALA A CA 1
ATOM 4648 C C . ALA A 1 637 ? 34.517 -1.998 -23.896 1.00 97.50 637 ALA A C 1
ATOM 4650 O O . ALA A 1 637 ? 35.130 -2.840 -23.236 1.00 97.50 637 ALA A O 1
ATOM 4651 N N . SER A 1 638 ? 34.333 -0.750 -23.476 1.00 98.56 638 SER A N 1
ATOM 4652 C CA . SER A 1 638 ? 34.509 -0.348 -22.086 1.00 98.56 638 SER A CA 1
ATOM 4653 C C . SER A 1 638 ? 33.293 -0.763 -21.271 1.00 98.56 638 SER A C 1
ATOM 4655 O O . SER A 1 638 ? 32.164 -0.681 -21.748 1.00 98.56 638 SER A O 1
ATOM 4657 N N . HIS A 1 639 ? 33.537 -1.173 -20.033 1.00 98.44 639 HIS A N 1
ATOM 4658 C CA . HIS A 1 639 ? 32.514 -1.546 -19.065 1.00 98.44 639 HIS A CA 1
ATOM 4659 C C . HIS A 1 639 ? 32.365 -0.441 -18.023 1.00 98.44 639 HIS A C 1
ATOM 4661 O O . HIS A 1 639 ? 33.357 0.006 -17.442 1.00 98.44 639 HIS A O 1
ATOM 4667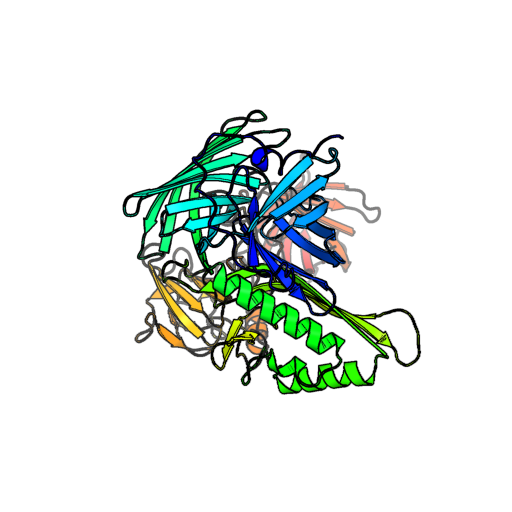 N N . TYR A 1 640 ? 31.127 -0.026 -17.796 1.00 98.56 640 TYR A N 1
ATOM 4668 C CA . TYR A 1 640 ? 30.712 0.958 -16.810 1.00 98.56 640 TYR A CA 1
ATOM 4669 C C . TYR A 1 640 ? 29.684 0.351 -15.853 1.00 98.56 640 TYR A C 1
ATOM 4671 O O . TYR A 1 640 ? 28.878 -0.477 -16.272 1.00 98.56 640 TYR A O 1
ATOM 4679 N N . SER A 1 641 ? 29.672 0.819 -14.606 1.00 97.88 641 SER A N 1
ATOM 4680 C CA . SER A 1 641 ? 28.632 0.519 -13.615 1.00 97.88 641 SER A CA 1
ATOM 4681 C C . SER A 1 641 ? 27.845 1.785 -13.306 1.00 97.88 641 SER A C 1
ATOM 4683 O O . SER A 1 641 ? 28.429 2.864 -13.269 1.00 97.88 641 SER A O 1
ATOM 4685 N N . LEU A 1 642 ? 26.538 1.648 -13.090 1.00 97.00 642 LEU A N 1
ATOM 4686 C CA . LEU A 1 642 ? 25.680 2.687 -12.522 1.00 97.00 642 LEU A CA 1
ATOM 4687 C C . LEU A 1 642 ? 26.187 3.067 -11.120 1.00 97.00 642 LEU A C 1
ATOM 4689 O O . LEU A 1 642 ? 26.571 2.170 -10.362 1.00 97.00 642 LEU A O 1
ATOM 4693 N N . ASP A 1 643 ? 26.242 4.372 -10.844 1.00 93.62 643 ASP A N 1
ATOM 4694 C CA . ASP A 1 643 ? 26.745 4.956 -9.588 1.00 93.62 643 ASP A CA 1
ATOM 4695 C C . ASP A 1 643 ? 25.722 4.939 -8.441 1.00 93.62 643 ASP A C 1
ATOM 4697 O O . ASP A 1 643 ? 24.506 5.062 -8.723 1.00 93.62 643 ASP A O 1
#